Protein AF-A0A8K0VZ54-F1 (afdb_monomer_lite)

Secondary structure (DSSP, 8-state):
--PPP--THHHHHHHHHHHHHHHHHHHHHHHHHHHHHHHHHHHHHHHHHHHHHHHHHHHHHHHHHHHHHHHHHHHHHHHHHHHHHHHHHHHHHHHHHHHHHHHHHTT-PPPPP-------TTTHHHHHHHHHHHHHHHHHHHHHHHHHTT--HHHHHHHHHHHHHHHHHHHHHHHHHHHHHHHHHHHHHHHHHHHHHHHHHHHHHHHHHHHHHHHHHHHHHHHHHHHHHHHHHHHHHHHHHHHHHHHHHHHHHHHHHHHHHTS--S--------------------PPPP-PPPPP--------------------------------EEEEPPTT-THHHHHHHHHHHHS-TTS-EEEES-HHHHHHHHHHHHHHHHHHHHHHHHHHHHHHHHHHHHHHHHHHHHS---S-HHHHHHHHHHHHHHHHHHHHHHHHHHHHHHHHHHHHHHHHHHHHHHHTT---

Sequence (464 aa):
MSSPSSSHSSDEVSVHDAELVKLRDENRQLRASCTTKDQEVKEWSTKYRDEKEEKLKLVGSRSAFARELQSAKDLCSSMEAKLVLQDRQVEHLSNELSKARMRLRDSQLPAHTGNYTGTNEYTEEKIRALQMEVELANEDVAKLSLLHQGQDCVHFKDFAQRQLKDAMDEVLAAQAEVEALRHLGEGNGLIEEQNASLQVQLAESLKENSQVTADLEAREKEISLLKTVTHKCEIKYSRLEADLRKCQAEADQWRELAEELDKPSLGLAGEIPETTTPAAPLKRTHSVPDHPPSPPTSSTTSKGVPDDRAVLSPSQDTLPVDNRIDANVTINISPTNRKSWNFLKRLQSTITSKSALDIVGPDELVADLVAGMQACEDDHTAQTAAATHWQVVATKAMEEINNLNARPDCIVPSHRGLKDELAARDIQLQLQAAVVSQWQRKMANVHAFIDDANAEMRARGMNI

Structure (mmCIF, N/CA/C/O backbone):
data_AF-A0A8K0VZ54-F1
#
_entry.id   AF-A0A8K0VZ54-F1
#
loop_
_atom_site.group_PDB
_atom_site.id
_atom_site.type_symbol
_atom_site.label_atom_id
_atom_site.label_alt_id
_atom_site.label_comp_id
_atom_site.label_asym_id
_atom_site.label_entity_id
_atom_site.label_seq_id
_atom_site.pdbx_PDB_ins_code
_atom_site.Cartn_x
_atom_site.Cartn_y
_atom_site.Cartn_z
_atom_site.occupancy
_atom_site.B_iso_or_equiv
_atom_site.auth_seq_id
_atom_site.auth_comp_id
_atom_site.auth_asym_id
_atom_site.auth_atom_id
_atom_site.pdbx_PDB_model_num
ATOM 1 N N . MET A 1 1 ? 74.352 2.667 -61.484 1.00 43.03 1 MET A N 1
ATOM 2 C CA . MET A 1 1 ? 73.114 1.959 -61.106 1.00 43.03 1 MET A CA 1
ATOM 3 C C . MET A 1 1 ? 72.776 2.405 -59.699 1.00 43.03 1 MET A C 1
ATOM 5 O O . MET A 1 1 ? 73.433 1.969 -58.765 1.00 43.03 1 MET A O 1
ATOM 9 N N . SER A 1 2 ? 71.870 3.370 -59.577 1.00 39.72 2 SER A N 1
ATOM 10 C CA . SER A 1 2 ? 71.503 3.988 -58.301 1.00 39.72 2 SER A CA 1
ATOM 11 C C . SER A 1 2 ? 70.042 3.657 -58.047 1.00 39.72 2 SER A C 1
ATOM 13 O O . SER A 1 2 ? 69.178 4.077 -58.813 1.00 39.72 2 SER A O 1
ATOM 15 N N . SER A 1 3 ? 69.792 2.827 -57.039 1.00 42.38 3 SER A N 1
ATOM 16 C CA . SER A 1 3 ? 68.458 2.360 -56.672 1.00 42.38 3 SER A CA 1
ATOM 17 C C . SER A 1 3 ? 67.589 3.538 -56.214 1.00 42.38 3 SER A C 1
ATOM 19 O O . SER A 1 3 ? 68.055 4.329 -55.388 1.00 42.38 3 SER A O 1
ATOM 21 N N . PRO A 1 4 ? 66.351 3.683 -56.718 1.00 49.31 4 PRO A N 1
ATOM 22 C CA . PRO A 1 4 ? 65.447 4.724 -56.258 1.00 49.31 4 PRO A CA 1
ATOM 23 C C . PRO A 1 4 ? 65.074 4.450 -54.799 1.00 49.31 4 PRO A C 1
ATOM 25 O O . PRO A 1 4 ? 64.582 3.383 -54.434 1.00 49.31 4 PRO A O 1
ATOM 28 N N . SER A 1 5 ? 65.395 5.423 -53.958 1.00 50.97 5 SER A N 1
ATOM 29 C CA . SER A 1 5 ? 65.217 5.420 -52.514 1.00 50.97 5 SER A CA 1
ATOM 30 C C . SER A 1 5 ? 63.735 5.425 -52.132 1.00 50.97 5 SER A C 1
ATOM 32 O O . SER A 1 5 ? 62.991 6.335 -52.488 1.00 50.97 5 SER A O 1
ATOM 34 N N . SER A 1 6 ? 63.350 4.402 -51.371 1.00 53.06 6 SER A N 1
ATOM 35 C CA . SER A 1 6 ? 62.060 4.165 -50.717 1.00 53.06 6 SER A CA 1
ATOM 36 C C . SER A 1 6 ? 61.689 5.273 -49.714 1.00 53.06 6 SER A C 1
ATOM 38 O O . SER A 1 6 ? 61.908 5.126 -48.512 1.00 53.06 6 SER A O 1
ATOM 40 N N . SER A 1 7 ? 61.122 6.384 -50.186 1.00 56.28 7 SER A N 1
ATOM 41 C CA . SER A 1 7 ? 60.621 7.472 -49.328 1.00 56.28 7 SER A CA 1
ATOM 42 C C . SER A 1 7 ? 59.102 7.452 -49.102 1.00 56.28 7 SER A C 1
ATOM 44 O O . SER A 1 7 ? 58.632 8.139 -48.207 1.00 56.28 7 SER A O 1
ATOM 46 N N . HIS A 1 8 ? 58.329 6.646 -49.842 1.00 55.94 8 HIS A N 1
ATOM 47 C CA . HIS A 1 8 ? 56.868 6.552 -49.658 1.00 55.94 8 HIS A CA 1
ATOM 48 C C . HIS A 1 8 ? 56.426 5.641 -48.501 1.00 55.94 8 HIS A C 1
ATOM 50 O O . HIS A 1 8 ? 55.310 5.768 -48.018 1.00 55.94 8 HIS A O 1
ATOM 56 N N . SER A 1 9 ? 57.311 4.778 -47.996 1.00 59.62 9 SER A N 1
ATOM 57 C CA . SER A 1 9 ? 56.988 3.863 -46.893 1.00 59.62 9 SER A CA 1
ATOM 58 C C . SER A 1 9 ? 56.889 4.551 -45.523 1.00 59.62 9 SER A C 1
ATOM 60 O O . SER A 1 9 ? 56.290 3.979 -44.618 1.00 59.62 9 SER A O 1
ATOM 62 N N . SER A 1 10 ? 57.479 5.736 -45.330 1.00 66.81 10 SER A N 1
ATOM 63 C CA . SER A 1 10 ? 57.549 6.352 -43.994 1.00 66.81 10 SER A CA 1
ATOM 64 C C . SER A 1 10 ? 56.251 7.054 -43.580 1.00 66.81 10 SER A C 1
ATOM 66 O O . SER A 1 10 ? 55.933 7.077 -42.392 1.00 66.81 10 SER A O 1
ATOM 68 N N . ASP A 1 11 ? 55.496 7.601 -44.535 1.00 71.56 11 ASP A N 1
ATOM 69 C CA . ASP A 1 11 ? 54.264 8.346 -44.241 1.00 71.56 11 ASP A CA 1
ATOM 70 C C . ASP A 1 11 ? 53.082 7.404 -43.962 1.00 71.56 11 ASP A C 1
ATOM 72 O O . ASP A 1 11 ? 52.282 7.662 -43.064 1.00 71.56 11 ASP A O 1
ATOM 76 N N . GLU A 1 12 ? 53.007 6.262 -44.652 1.00 76.75 12 GLU A N 1
ATOM 77 C CA . GLU A 1 12 ? 51.976 5.241 -44.408 1.00 76.75 12 GLU A CA 1
ATOM 78 C C . GLU A 1 12 ? 52.123 4.597 -43.021 1.00 76.75 12 GLU A C 1
ATOM 80 O O . GLU A 1 12 ? 51.132 4.387 -42.318 1.00 76.75 12 GLU A O 1
ATOM 85 N N . VAL A 1 13 ? 53.363 4.362 -42.577 1.00 77.31 13 VAL A N 1
ATOM 86 C CA . VAL A 1 13 ? 53.646 3.853 -41.225 1.00 77.31 13 VAL A CA 1
ATOM 87 C C . VAL A 1 13 ? 53.169 4.846 -40.158 1.00 77.31 13 VAL A C 1
ATOM 89 O O . VAL A 1 13 ? 52.543 4.437 -39.182 1.00 77.31 13 VAL A O 1
ATOM 92 N N . SER A 1 14 ? 53.350 6.155 -40.376 1.00 86.25 14 SER A N 1
ATOM 93 C CA . SER A 1 14 ? 52.888 7.188 -39.439 1.00 86.25 14 SER A CA 1
ATOM 94 C C . SER A 1 14 ? 51.360 7.261 -39.316 1.00 86.25 14 SER A C 1
ATOM 96 O O . SER A 1 14 ? 50.854 7.577 -38.236 1.00 86.25 14 SER A O 1
ATOM 98 N N . VAL A 1 15 ? 50.611 6.997 -40.392 1.00 89.00 15 VAL A N 1
ATOM 99 C CA . VAL A 1 15 ? 49.136 6.995 -40.359 1.00 89.00 15 VAL A CA 1
ATOM 100 C C . VAL A 1 15 ? 48.617 5.775 -39.599 1.00 89.00 15 VAL A C 1
ATOM 102 O O . VAL A 1 15 ? 47.741 5.914 -38.743 1.00 89.00 15 VAL A O 1
ATOM 105 N N . HIS A 1 16 ? 49.200 4.600 -39.842 1.00 88.62 16 HIS A N 1
ATOM 106 C CA . HIS A 1 16 ? 48.845 3.384 -39.111 1.00 88.62 16 HIS A CA 1
ATOM 107 C C . HIS A 1 16 ? 49.194 3.470 -37.620 1.00 88.62 16 HIS A C 1
ATOM 109 O O . HIS A 1 16 ? 48.404 3.029 -36.785 1.00 88.62 16 HIS A O 1
ATOM 115 N N . ASP A 1 17 ? 50.318 4.093 -37.258 1.00 91.44 17 ASP A N 1
ATOM 116 C CA . ASP A 1 17 ? 50.671 4.318 -35.854 1.00 91.44 17 ASP A CA 1
ATOM 117 C C . ASP A 1 17 ? 49.668 5.246 -35.149 1.00 91.44 17 ASP A C 1
ATOM 119 O O . ASP A 1 17 ? 49.263 4.974 -34.014 1.00 91.44 17 ASP A O 1
ATOM 123 N N . ALA A 1 18 ? 49.199 6.303 -35.822 1.00 92.50 18 ALA A N 1
ATOM 124 C CA . ALA A 1 18 ? 48.167 7.190 -35.284 1.00 92.50 18 ALA A CA 1
ATOM 125 C C . ALA A 1 18 ? 46.819 6.468 -35.092 1.00 92.50 18 ALA A C 1
ATOM 127 O O . ALA A 1 18 ? 46.150 6.648 -34.069 1.00 92.50 18 ALA A O 1
ATOM 128 N N . GLU A 1 19 ? 46.434 5.610 -36.037 1.00 94.50 19 GLU A N 1
ATOM 129 C CA . GLU A 1 19 ? 45.225 4.789 -35.939 1.00 94.50 19 GLU A CA 1
ATOM 130 C C . GLU A 1 19 ? 45.321 3.756 -34.804 1.00 94.50 19 GLU A C 1
ATOM 132 O O . GLU A 1 19 ? 44.376 3.595 -34.028 1.00 94.50 19 GLU A O 1
ATOM 137 N N . LEU A 1 20 ? 46.484 3.121 -34.621 1.00 93.06 20 LEU A N 1
ATOM 138 C CA . LEU A 1 20 ? 46.733 2.210 -33.501 1.00 93.06 20 LEU A CA 1
ATOM 139 C C . LEU A 1 20 ? 46.644 2.913 -32.143 1.00 93.06 20 LEU A C 1
ATOM 141 O O . LEU A 1 20 ? 46.147 2.319 -31.182 1.00 93.06 20 LEU A O 1
ATOM 145 N N . VAL A 1 21 ? 47.111 4.161 -32.035 1.00 95.50 21 VAL A N 1
ATOM 146 C CA . VAL A 1 21 ? 46.953 4.963 -30.811 1.00 95.50 21 VAL A CA 1
ATOM 147 C C . VAL A 1 21 ? 45.474 5.243 -30.546 1.00 95.50 21 VAL A C 1
ATOM 149 O O . VAL A 1 21 ? 45.002 4.968 -29.442 1.00 95.50 21 VAL A O 1
ATOM 152 N N . LYS A 1 22 ? 44.721 5.678 -31.563 1.00 95.81 22 LYS A N 1
ATOM 153 C CA . LYS A 1 22 ? 43.280 5.936 -31.444 1.00 95.81 22 LYS A CA 1
ATOM 154 C C . LYS A 1 22 ? 42.504 4.690 -31.002 1.00 95.81 22 LYS A C 1
ATOM 156 O O . LYS A 1 22 ? 41.747 4.753 -30.037 1.00 95.81 22 LYS A O 1
ATOM 161 N N . LEU A 1 23 ? 42.745 3.541 -31.637 1.00 94.38 23 LEU A N 1
ATOM 162 C CA . LEU A 1 23 ? 42.098 2.274 -31.275 1.00 94.38 23 LEU A CA 1
ATOM 163 C C . LEU A 1 23 ? 42.467 1.812 -29.857 1.00 94.38 23 LEU A C 1
ATOM 165 O O . LEU A 1 23 ? 41.632 1.240 -29.156 1.00 94.38 23 LEU A O 1
ATOM 169 N N . ARG A 1 24 ? 43.701 2.061 -29.396 1.00 96.69 24 ARG A N 1
ATOM 170 C CA . ARG A 1 24 ? 44.105 1.764 -28.009 1.00 96.69 24 ARG A CA 1
ATOM 171 C C . ARG A 1 24 ? 43.374 2.642 -27.000 1.00 96.69 24 ARG A C 1
ATOM 173 O O . ARG A 1 24 ? 42.974 2.127 -25.953 1.00 96.69 24 ARG A O 1
ATOM 180 N N . ASP A 1 25 ? 43.186 3.922 -27.302 1.00 95.81 25 ASP A N 1
ATOM 181 C CA . ASP A 1 25 ? 42.450 4.843 -26.435 1.00 95.81 25 ASP A CA 1
ATOM 182 C C . ASP A 1 25 ? 40.955 4.510 -26.397 1.00 95.81 25 ASP A C 1
ATOM 184 O O . ASP A 1 25 ? 40.377 4.442 -25.311 1.00 95.81 25 ASP A O 1
ATOM 188 N N . GLU A 1 26 ? 40.347 4.181 -27.540 1.00 95.75 26 GLU A N 1
ATOM 189 C CA . GLU A 1 26 ? 38.969 3.676 -27.607 1.00 95.75 26 GLU A CA 1
ATOM 190 C C . GLU A 1 26 ? 38.812 2.371 -26.811 1.00 95.75 26 GLU A C 1
ATOM 192 O O . GLU A 1 26 ? 37.894 2.240 -26.001 1.00 95.75 26 GLU A O 1
ATOM 197 N N . ASN A 1 27 ? 39.748 1.421 -26.941 1.00 91.31 27 ASN A N 1
ATOM 198 C CA . ASN A 1 27 ? 39.720 0.180 -26.159 1.00 91.31 27 ASN A CA 1
ATOM 199 C C . ASN A 1 27 ? 39.861 0.453 -24.652 1.00 91.31 27 ASN A C 1
ATOM 201 O O . ASN A 1 27 ? 39.193 -0.187 -23.840 1.00 91.31 27 ASN A O 1
ATOM 205 N N . ARG A 1 28 ? 40.699 1.423 -24.261 1.00 96.88 28 ARG A N 1
ATOM 206 C CA . ARG A 1 28 ? 40.844 1.851 -22.863 1.00 96.88 28 ARG A CA 1
ATOM 207 C C . ARG A 1 28 ? 39.546 2.466 -22.333 1.00 96.88 28 ARG A C 1
ATOM 209 O O . ARG A 1 28 ? 39.142 2.120 -21.225 1.00 96.88 28 ARG A O 1
ATOM 216 N N . GLN A 1 29 ? 38.887 3.325 -23.111 1.00 94.75 29 GLN A N 1
ATOM 217 C CA . GLN A 1 29 ? 37.597 3.919 -22.745 1.00 94.75 29 GLN A CA 1
ATOM 218 C C . GLN A 1 29 ? 36.498 2.859 -22.620 1.00 94.75 29 GLN A C 1
ATOM 220 O O . GLN A 1 29 ? 35.769 2.856 -21.629 1.00 94.75 29 GLN A O 1
ATOM 225 N N . LEU A 1 30 ? 36.422 1.914 -23.561 1.00 94.25 30 LEU A N 1
ATOM 226 C CA . LEU A 1 30 ? 35.467 0.805 -23.501 1.00 94.25 30 LEU A CA 1
ATOM 227 C C . LEU A 1 30 ? 35.701 -0.077 -22.272 1.00 94.25 30 LEU A C 1
ATOM 229 O O . LEU A 1 30 ? 34.748 -0.405 -21.574 1.00 94.25 30 LEU A O 1
ATOM 233 N N . ARG A 1 31 ? 36.958 -0.397 -21.937 1.00 95.50 31 ARG A N 1
ATOM 234 C CA . ARG A 1 31 ? 37.283 -1.142 -20.708 1.00 95.50 31 ARG A CA 1
ATOM 235 C C . ARG A 1 31 ? 36.856 -0.389 -19.451 1.00 95.50 31 ARG A C 1
ATOM 237 O O . ARG A 1 31 ? 36.276 -1.006 -18.565 1.00 95.50 31 ARG A O 1
ATOM 244 N N . ALA A 1 32 ? 37.104 0.920 -19.382 1.00 94.06 32 ALA A N 1
ATOM 245 C CA . ALA A 1 32 ? 36.653 1.742 -18.261 1.00 94.06 32 ALA A CA 1
ATOM 246 C C . ALA A 1 32 ? 35.117 1.737 -18.148 1.00 94.06 32 ALA A C 1
ATOM 248 O O . ALA A 1 32 ? 34.579 1.489 -17.070 1.00 94.06 32 ALA A O 1
ATOM 249 N N . SER A 1 33 ? 34.413 1.895 -19.272 1.00 94.56 33 SER A N 1
ATOM 250 C CA . SER A 1 33 ? 32.949 1.823 -19.326 1.00 94.56 33 SER A CA 1
ATOM 251 C C . SER A 1 33 ? 32.412 0.461 -18.864 1.00 94.56 33 SER A C 1
ATOM 253 O O . SER A 1 33 ? 31.503 0.420 -18.036 1.00 94.56 33 SER A O 1
ATOM 255 N N . CYS A 1 34 ? 33.018 -0.650 -19.306 1.00 91.38 34 CYS A N 1
ATOM 256 C CA . CYS A 1 34 ? 32.673 -1.991 -18.829 1.00 91.38 34 CYS A CA 1
ATOM 257 C C . CYS A 1 34 ? 32.867 -2.122 -17.314 1.00 91.38 34 CYS A C 1
ATOM 259 O O . CYS A 1 34 ? 31.973 -2.617 -16.636 1.00 91.38 34 CYS A O 1
ATOM 261 N N . THR A 1 35 ? 33.976 -1.619 -16.758 1.00 93.75 35 THR A N 1
ATOM 262 C CA . THR A 1 35 ? 34.204 -1.688 -15.304 1.00 93.75 35 THR A CA 1
ATOM 263 C C . THR A 1 35 ? 33.186 -0.881 -14.497 1.00 93.75 35 THR A C 1
ATOM 265 O O . THR A 1 35 ? 32.768 -1.336 -13.434 1.00 93.75 35 THR A O 1
ATOM 268 N N . THR A 1 36 ? 32.745 0.277 -14.999 1.00 93.44 36 THR A N 1
ATOM 269 C CA . THR A 1 36 ? 31.679 1.068 -14.365 1.00 93.44 36 THR A CA 1
ATOM 270 C C . THR A 1 36 ? 30.344 0.328 -14.417 1.00 93.44 36 THR A C 1
ATOM 272 O O . THR A 1 36 ? 29.665 0.216 -13.401 1.00 93.44 36 THR A O 1
ATOM 275 N N . LYS A 1 37 ? 29.990 -0.258 -15.566 1.00 90.56 37 LYS A N 1
ATOM 276 C CA . LYS A 1 37 ? 28.754 -1.044 -15.704 1.00 90.56 37 LYS A CA 1
ATOM 277 C C . LYS A 1 37 ? 28.758 -2.291 -14.818 1.00 90.56 37 LYS A C 1
ATOM 279 O O . LYS A 1 37 ? 27.742 -2.599 -14.202 1.00 90.56 37 LYS A O 1
ATOM 284 N N . ASP A 1 38 ? 29.900 -2.958 -14.668 1.00 92.31 38 ASP A N 1
ATOM 285 C CA . ASP A 1 38 ? 30.048 -4.089 -13.744 1.00 92.31 38 ASP A CA 1
ATOM 286 C C . ASP A 1 38 ? 29.865 -3.678 -12.273 1.00 92.31 38 ASP A C 1
ATOM 288 O O . ASP A 1 38 ? 29.352 -4.462 -11.469 1.00 92.31 38 ASP A O 1
ATOM 292 N N . GLN A 1 39 ? 30.280 -2.463 -11.896 1.00 94.25 39 GLN A N 1
ATOM 293 C CA . GLN A 1 39 ? 30.025 -1.911 -10.561 1.00 94.25 39 GLN A CA 1
ATOM 294 C C . GLN A 1 39 ? 28.537 -1.615 -10.359 1.00 94.25 39 GLN A C 1
ATOM 296 O O . GLN A 1 39 ? 27.969 -2.087 -9.376 1.00 94.25 39 GLN A O 1
ATOM 301 N N . GLU A 1 40 ? 27.887 -0.950 -11.318 1.00 92.06 40 GLU A N 1
ATOM 302 C CA . GLU A 1 40 ? 26.441 -0.690 -11.277 1.00 92.06 40 GLU A CA 1
ATOM 303 C C . GLU A 1 40 ? 25.642 -1.998 -11.127 1.00 92.06 40 GLU A C 1
ATOM 305 O O . GLU A 1 40 ? 24.758 -2.099 -10.278 1.00 92.06 40 GLU A O 1
ATOM 310 N N . VAL A 1 41 ? 25.985 -3.048 -11.885 1.00 92.38 41 VAL A N 1
ATOM 311 C CA . VAL A 1 41 ? 25.327 -4.364 -11.783 1.00 92.38 41 VAL A CA 1
ATOM 312 C C . VAL A 1 41 ? 25.500 -4.978 -10.389 1.00 92.38 41 VAL A C 1
ATOM 314 O O . VAL A 1 41 ? 24.555 -5.559 -9.849 1.00 92.38 41 VAL A O 1
ATOM 317 N N . LYS A 1 42 ? 26.680 -4.845 -9.769 1.00 94.06 42 LYS A N 1
ATOM 318 C CA . LYS A 1 42 ? 26.922 -5.333 -8.398 1.00 94.06 42 LYS A CA 1
ATOM 319 C C . LYS A 1 42 ? 26.122 -4.552 -7.357 1.00 94.06 42 LYS A C 1
ATOM 321 O O . LYS A 1 42 ? 25.576 -5.164 -6.436 1.00 94.06 42 LYS A O 1
ATOM 326 N N . GLU A 1 43 ? 26.026 -3.235 -7.504 1.00 95.12 43 GLU A N 1
ATOM 327 C CA . GLU A 1 43 ? 25.226 -2.379 -6.624 1.00 95.12 43 GLU A CA 1
ATOM 328 C C . GLU A 1 43 ? 23.741 -2.733 -6.715 1.00 95.12 43 GLU A C 1
ATOM 330 O O . GLU A 1 43 ? 23.113 -3.022 -5.695 1.00 95.12 43 GLU A O 1
ATOM 335 N N . TRP A 1 44 ? 23.197 -2.824 -7.931 1.00 91.19 44 TRP A N 1
ATOM 336 C CA . TRP A 1 44 ? 21.809 -3.233 -8.156 1.00 91.19 44 TRP A CA 1
ATOM 337 C C . TRP A 1 44 ? 21.528 -4.651 -7.659 1.00 91.19 44 TRP A C 1
ATOM 339 O O . TRP A 1 44 ? 20.498 -4.892 -7.030 1.00 91.19 44 TRP A O 1
ATOM 349 N N . SER A 1 45 ? 22.459 -5.590 -7.855 1.00 91.75 45 SER A N 1
ATOM 350 C CA . SER A 1 45 ? 22.324 -6.948 -7.320 1.00 91.75 45 SER A CA 1
ATOM 351 C C . SER A 1 45 ? 22.298 -6.986 -5.790 1.00 91.75 45 SER A C 1
ATOM 353 O O . SER A 1 45 ? 21.679 -7.895 -5.230 1.00 91.75 45 SER A O 1
ATOM 355 N N . THR A 1 46 ? 22.989 -6.062 -5.121 1.00 91.38 46 THR A N 1
ATOM 356 C CA . THR A 1 46 ? 23.002 -5.969 -3.656 1.00 91.38 46 THR A CA 1
ATOM 357 C C . THR A 1 46 ? 21.699 -5.346 -3.166 1.00 91.38 46 THR A C 1
ATOM 359 O O . THR A 1 46 ? 20.997 -5.988 -2.391 1.00 91.38 46 THR A O 1
ATOM 362 N N . LYS A 1 47 ? 21.285 -4.207 -3.741 1.00 91.50 47 LYS A N 1
ATOM 363 C CA . LYS A 1 47 ? 19.991 -3.565 -3.444 1.00 91.50 47 LYS A CA 1
ATOM 364 C C . LYS A 1 47 ? 18.813 -4.529 -3.595 1.00 91.50 47 LYS A C 1
ATOM 366 O O . LYS A 1 47 ? 17.988 -4.642 -2.697 1.00 91.50 47 LYS A O 1
ATOM 371 N N . TYR A 1 48 ? 18.770 -5.286 -4.692 1.00 89.81 48 TYR A N 1
ATOM 372 C CA . TYR A 1 48 ? 17.710 -6.269 -4.925 1.00 89.81 48 TYR A CA 1
ATOM 373 C C . TYR A 1 48 ? 17.704 -7.403 -3.887 1.00 89.81 48 TYR A C 1
ATOM 375 O O . TYR A 1 48 ? 16.649 -7.930 -3.530 1.00 89.81 48 TYR A O 1
ATOM 383 N N . ARG A 1 49 ? 18.881 -7.811 -3.396 1.00 92.88 49 ARG A N 1
ATOM 384 C CA . ARG A 1 49 ? 18.991 -8.829 -2.344 1.00 92.88 49 ARG A CA 1
ATOM 385 C C . ARG A 1 49 ? 18.453 -8.300 -1.018 1.00 92.88 49 ARG A C 1
ATOM 387 O O . ARG A 1 49 ? 17.688 -9.017 -0.376 1.00 92.88 49 ARG A O 1
ATOM 394 N N . ASP A 1 50 ? 18.816 -7.074 -0.663 1.00 89.75 50 ASP A N 1
ATOM 395 C CA . ASP A 1 50 ? 18.402 -6.430 0.583 1.00 89.75 50 ASP A CA 1
ATOM 396 C C . ASP A 1 50 ? 16.885 -6.194 0.592 1.00 89.75 50 ASP A C 1
ATOM 398 O O . ASP A 1 50 ? 16.199 -6.612 1.525 1.00 89.75 50 ASP A O 1
ATOM 402 N N . GLU A 1 51 ? 16.328 -5.668 -0.504 1.00 89.06 51 GLU A N 1
ATOM 403 C CA . GLU A 1 51 ? 14.881 -5.470 -0.667 1.00 89.06 51 GLU A CA 1
ATOM 404 C C . GLU A 1 51 ? 14.112 -6.802 -0.596 1.00 89.06 51 GLU A C 1
ATOM 406 O O . GLU A 1 51 ? 13.031 -6.907 -0.008 1.00 89.06 51 GLU A O 1
ATOM 411 N N . LYS A 1 52 ? 14.675 -7.874 -1.169 1.00 92.00 52 LYS A N 1
ATOM 412 C CA . LYS A 1 52 ? 14.086 -9.214 -1.080 1.00 92.00 52 LYS A CA 1
ATOM 413 C C . LYS A 1 52 ? 14.097 -9.749 0.353 1.00 92.00 52 LYS A C 1
ATOM 415 O O . LYS A 1 52 ? 13.131 -10.404 0.749 1.00 92.00 52 LYS A O 1
ATOM 420 N N . GLU A 1 53 ? 15.166 -9.516 1.110 1.00 89.81 53 GLU A N 1
ATOM 421 C CA . GLU A 1 53 ? 15.257 -9.918 2.515 1.00 89.81 53 GLU A CA 1
ATOM 422 C C . GLU A 1 53 ? 14.262 -9.136 3.382 1.00 89.81 53 GLU A C 1
ATOM 424 O O . GLU A 1 53 ? 13.563 -9.732 4.203 1.00 89.81 53 GLU A O 1
ATOM 429 N N . GLU A 1 54 ? 14.128 -7.831 3.152 1.00 89.56 54 GLU A N 1
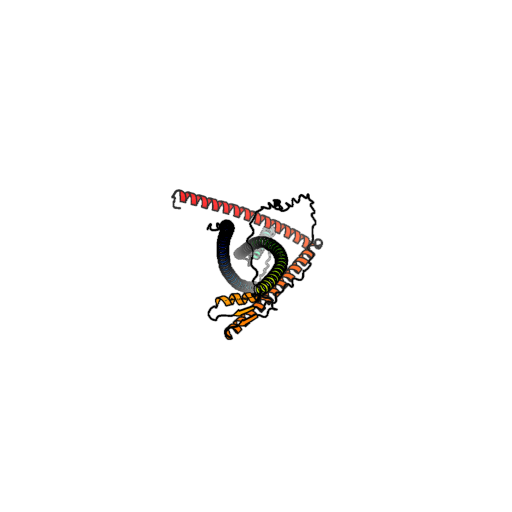ATOM 430 C CA . GLU A 1 54 ? 13.151 -6.972 3.824 1.00 89.56 54 GLU A CA 1
ATOM 431 C C . GLU A 1 54 ? 11.710 -7.425 3.553 1.00 89.56 54 GLU A C 1
ATOM 433 O O . GLU A 1 54 ? 10.931 -7.632 4.487 1.00 89.56 54 GLU A O 1
ATOM 438 N N . LYS A 1 55 ? 11.369 -7.716 2.290 1.00 86.88 55 LYS A N 1
ATOM 439 C CA . LYS A 1 55 ? 10.062 -8.295 1.932 1.00 86.88 55 LYS A CA 1
ATOM 440 C C . LYS A 1 55 ? 9.812 -9.629 2.637 1.00 86.88 55 LYS A C 1
ATOM 442 O O . LYS A 1 55 ? 8.688 -9.899 3.058 1.00 86.88 55 LYS A O 1
ATOM 447 N N . LEU A 1 56 ? 10.841 -10.463 2.804 1.00 85.56 56 LEU A N 1
ATOM 448 C CA . LEU A 1 56 ? 10.721 -11.730 3.529 1.00 85.56 56 LEU A CA 1
ATOM 449 C C . LEU A 1 56 ? 10.458 -11.512 5.028 1.00 85.56 56 LEU A C 1
ATOM 451 O O . LEU A 1 56 ? 9.623 -12.213 5.604 1.00 85.56 56 LEU A O 1
ATOM 455 N N . LYS A 1 57 ? 11.116 -10.518 5.641 1.00 87.81 57 LYS A N 1
ATOM 456 C CA . LYS A 1 57 ? 10.875 -10.107 7.035 1.00 87.81 57 LYS A CA 1
ATOM 457 C C . LYS A 1 57 ? 9.438 -9.619 7.224 1.00 87.81 57 LYS A C 1
ATOM 459 O O . LYS A 1 57 ? 8.766 -10.081 8.142 1.00 87.81 57 LYS A O 1
ATOM 464 N N . LEU A 1 58 ? 8.930 -8.789 6.311 1.00 83.38 58 LEU A N 1
ATOM 465 C CA . LEU A 1 58 ? 7.546 -8.295 6.340 1.00 83.38 58 LEU A CA 1
ATOM 466 C C . LEU A 1 58 ? 6.512 -9.426 6.231 1.00 83.38 58 LEU A C 1
ATOM 468 O O . LEU A 1 58 ? 5.526 -9.437 6.971 1.00 83.38 58 LEU A O 1
ATOM 472 N N . VAL A 1 59 ? 6.739 -10.414 5.358 1.00 83.69 59 VAL A N 1
ATOM 473 C CA . VAL A 1 59 ? 5.875 -11.607 5.262 1.00 83.69 59 VAL A CA 1
ATOM 474 C C . VAL A 1 59 ? 5.897 -12.409 6.569 1.00 83.69 59 VAL A C 1
ATOM 476 O O . VAL A 1 59 ? 4.844 -12.851 7.035 1.00 83.69 59 VAL A O 1
ATOM 479 N N . GLY A 1 60 ? 7.072 -12.547 7.193 1.00 83.19 60 GLY A N 1
ATOM 480 C CA . GLY A 1 60 ? 7.224 -13.151 8.518 1.00 83.19 60 GLY A CA 1
ATOM 481 C C . GLY A 1 60 ? 6.391 -12.433 9.581 1.00 83.19 60 GLY A C 1
ATOM 482 O O . GLY A 1 60 ? 5.571 -13.073 10.244 1.00 83.19 60 GLY A O 1
ATOM 483 N N . SER A 1 61 ? 6.516 -11.107 9.682 1.00 84.88 61 SER A N 1
ATOM 484 C CA . SER A 1 61 ? 5.747 -10.285 10.627 1.00 84.88 61 SER A CA 1
ATOM 485 C C . SER A 1 61 ? 4.240 -10.382 10.389 1.00 84.88 61 SER A C 1
ATOM 487 O O . SER A 1 61 ? 3.481 -10.580 11.333 1.00 84.88 61 SER A O 1
ATOM 489 N N . ARG A 1 62 ? 3.783 -10.354 9.129 1.00 82.25 62 ARG A N 1
ATOM 490 C CA . ARG A 1 62 ? 2.356 -10.497 8.792 1.00 82.25 62 ARG A CA 1
ATOM 491 C C . ARG A 1 62 ? 1.779 -11.840 9.251 1.00 82.25 62 ARG A C 1
ATOM 493 O O . ARG A 1 62 ? 0.638 -11.893 9.702 1.00 82.25 62 ARG A O 1
ATOM 500 N N . SER A 1 63 ? 2.564 -12.917 9.181 1.00 84.69 63 SER A N 1
ATOM 501 C CA . SER A 1 63 ? 2.157 -14.234 9.693 1.00 84.69 63 SER A CA 1
ATOM 502 C C . SER A 1 63 ? 2.099 -14.302 11.226 1.00 84.69 63 SER A C 1
ATOM 504 O O . SER A 1 63 ? 1.301 -15.060 11.779 1.00 84.69 63 SER A O 1
ATOM 506 N N . ALA A 1 64 ? 2.930 -13.522 11.928 1.00 84.50 64 ALA A N 1
ATOM 507 C CA . ALA A 1 64 ? 2.867 -13.390 13.381 1.00 84.50 64 ALA A CA 1
ATOM 508 C C . ALA A 1 64 ? 1.605 -12.621 13.795 1.00 84.50 64 ALA A C 1
ATOM 510 O O . ALA A 1 64 ? 0.803 -13.158 14.555 1.00 84.50 64 ALA A O 1
ATOM 511 N N . PHE A 1 65 ? 1.352 -11.462 13.177 1.00 80.06 65 PHE A N 1
ATOM 512 C CA . PHE A 1 65 ? 0.133 -10.681 13.405 1.00 80.06 65 PHE A CA 1
ATOM 513 C C . PHE A 1 65 ? -1.145 -11.467 13.097 1.00 80.06 65 PHE A C 1
ATOM 515 O O . PHE A 1 65 ? -2.108 -11.393 13.850 1.00 80.06 65 PHE A O 1
ATOM 522 N N . ALA A 1 66 ? -1.166 -12.274 12.030 1.00 85.56 66 ALA A N 1
ATOM 523 C CA . ALA A 1 66 ? -2.321 -13.119 11.723 1.00 85.56 66 ALA A CA 1
ATOM 524 C C . ALA A 1 66 ? -2.603 -14.161 12.825 1.00 85.56 66 ALA A C 1
ATOM 526 O O . ALA A 1 66 ? -3.765 -14.435 13.125 1.00 85.56 66 ALA A O 1
ATOM 527 N N . ARG A 1 67 ? -1.556 -14.722 13.450 1.00 89.81 67 ARG A N 1
ATOM 528 C CA . ARG A 1 67 ? -1.697 -15.659 14.577 1.00 89.81 67 ARG A CA 1
ATOM 529 C C . ARG A 1 67 ? -2.162 -14.960 15.850 1.00 89.81 67 ARG A C 1
ATOM 531 O O . ARG A 1 67 ? -3.027 -15.497 16.534 1.00 89.81 67 ARG A O 1
ATOM 538 N N . GLU A 1 68 ? -1.634 -13.776 16.146 1.00 85.75 68 GLU A N 1
ATOM 539 C CA . GLU A 1 68 ? -2.084 -12.960 17.282 1.00 85.75 68 GLU A CA 1
ATOM 540 C C . GLU A 1 68 ? -3.547 -12.540 17.122 1.00 85.75 68 GLU A C 1
ATOM 542 O O . GLU A 1 68 ? -4.337 -12.709 18.047 1.00 85.75 68 GLU A O 1
ATOM 547 N N . LEU A 1 69 ? -3.941 -12.099 15.923 1.00 89.69 69 LEU A N 1
ATOM 548 C CA . LEU A 1 69 ? -5.326 -11.753 15.611 1.00 89.69 69 LEU A CA 1
ATOM 549 C C . LEU A 1 69 ? -6.261 -12.957 15.776 1.00 89.69 69 LEU A C 1
ATOM 551 O O . LEU A 1 69 ? -7.357 -12.811 16.313 1.00 89.69 69 LEU A O 1
ATOM 555 N N . GLN A 1 70 ? -5.840 -14.147 15.339 1.00 93.38 70 GLN A N 1
ATOM 556 C CA . GLN A 1 70 ? -6.626 -15.362 15.541 1.00 93.38 70 GLN A CA 1
ATOM 557 C C . GLN A 1 70 ? -6.731 -15.725 17.029 1.00 93.38 70 GLN A C 1
ATOM 559 O O . GLN A 1 70 ? -7.827 -15.999 17.503 1.00 93.38 70 GLN A O 1
ATOM 564 N N . SER A 1 71 ? -5.632 -15.641 17.785 1.00 90.69 71 SER A N 1
ATOM 565 C CA . SER A 1 71 ? -5.650 -15.871 19.234 1.00 90.69 71 SER A CA 1
ATOM 566 C C . SER A 1 71 ? -6.559 -14.882 19.970 1.00 90.69 71 SER A C 1
ATOM 568 O O . SER A 1 71 ? -7.220 -15.267 20.933 1.00 90.69 71 SER A O 1
ATOM 570 N N . ALA A 1 72 ? -6.603 -13.618 19.538 1.00 85.25 72 ALA A N 1
ATOM 571 C CA . ALA A 1 72 ? -7.495 -12.610 20.103 1.00 85.25 72 ALA A CA 1
ATOM 572 C C . ALA A 1 72 ? -8.966 -12.928 19.791 1.00 85.25 72 ALA A C 1
ATOM 574 O O . ALA A 1 72 ? -9.802 -12.870 20.689 1.00 85.25 72 ALA A O 1
ATOM 575 N N . LYS A 1 73 ? -9.278 -13.347 18.556 1.00 88.88 73 LYS A N 1
ATOM 576 C CA . LYS A 1 73 ? -10.626 -13.808 18.180 1.00 88.88 73 LYS A CA 1
ATOM 577 C C . LYS A 1 73 ? -11.078 -15.000 19.019 1.00 88.88 73 LYS A C 1
ATOM 579 O O . LYS A 1 73 ? -12.188 -14.981 19.542 1.00 88.88 73 LYS A O 1
ATOM 584 N N . ASP A 1 74 ? -10.212 -15.994 19.195 1.00 91.25 74 ASP A N 1
ATOM 585 C CA . ASP A 1 74 ? -10.519 -17.180 19.996 1.00 91.25 74 ASP A CA 1
ATOM 586 C C . ASP A 1 74 ? -10.769 -16.806 21.473 1.00 91.25 74 ASP A C 1
ATOM 588 O O . ASP A 1 74 ? -11.663 -17.360 22.122 1.00 91.25 74 ASP A O 1
ATOM 592 N N . LEU A 1 75 ? -10.029 -15.822 22.004 1.00 91.50 75 LEU A N 1
ATOM 593 C CA . LEU A 1 75 ? -10.252 -15.280 23.347 1.00 91.50 75 LEU A CA 1
ATOM 594 C C . LEU A 1 75 ? -11.595 -14.540 23.453 1.00 91.50 75 LEU A C 1
ATOM 596 O O . LEU A 1 75 ? -12.331 -14.782 24.411 1.00 91.50 75 LEU A O 1
ATOM 600 N N . CYS A 1 76 ? -11.941 -13.697 22.475 1.00 88.25 76 CYS A N 1
ATOM 601 C CA . CYS A 1 76 ? -13.234 -13.010 22.420 1.00 88.25 76 CYS A CA 1
ATOM 602 C C . CYS A 1 76 ? -14.395 -14.011 22.388 1.00 88.25 76 CYS A C 1
ATOM 604 O O . CYS A 1 76 ? -15.276 -13.934 23.240 1.00 88.25 76 CYS A O 1
ATOM 606 N N . SER A 1 77 ? -14.351 -15.016 21.508 1.00 92.06 77 SER A N 1
ATOM 607 C CA . SER A 1 77 ? -15.385 -16.061 21.450 1.00 92.06 77 SER A CA 1
ATOM 608 C C . SER A 1 77 ? -15.488 -16.865 22.754 1.00 92.06 77 SER A C 1
ATOM 610 O O . SER A 1 77 ? -16.580 -17.249 23.173 1.00 92.06 77 SER A O 1
ATOM 612 N N . SER A 1 78 ? -14.366 -17.096 23.444 1.00 95.88 78 SER A N 1
ATOM 613 C CA . SER A 1 78 ? -14.354 -17.726 24.772 1.00 95.88 78 SER A CA 1
ATOM 614 C C . SER A 1 78 ? -15.008 -16.845 25.845 1.00 95.88 78 SER A C 1
ATOM 616 O O . SER A 1 78 ? -15.749 -17.348 26.695 1.00 95.88 78 SER A O 1
ATOM 618 N N . MET A 1 79 ? -14.769 -15.531 25.816 1.00 89.19 79 MET A N 1
ATOM 619 C CA . MET A 1 79 ? -15.398 -14.580 26.737 1.00 89.19 79 MET A CA 1
ATOM 620 C C . MET A 1 79 ? -16.896 -14.422 26.473 1.00 89.19 79 MET A C 1
ATOM 622 O O . MET A 1 79 ? -17.673 -14.470 27.423 1.00 89.19 79 MET A O 1
ATOM 626 N N . GLU A 1 80 ? -17.316 -14.335 25.211 1.00 92.12 80 GLU A N 1
ATOM 627 C CA . GLU A 1 80 ? -18.731 -14.327 24.821 1.00 92.12 80 GLU A CA 1
ATOM 628 C C . GLU A 1 80 ? -19.453 -15.580 25.333 1.00 92.12 80 GLU A C 1
ATOM 630 O O . GLU A 1 80 ? -20.516 -15.488 25.946 1.00 92.12 80 GLU A O 1
ATOM 635 N N . ALA A 1 81 ? -18.843 -16.761 25.182 1.00 93.69 81 ALA A N 1
ATOM 636 C CA . ALA A 1 81 ? -19.405 -18.000 25.714 1.00 93.69 81 ALA A CA 1
ATOM 637 C C . ALA A 1 81 ? -19.552 -17.976 27.250 1.00 93.69 81 ALA A C 1
ATOM 639 O O . ALA A 1 81 ? -20.533 -18.499 27.785 1.00 93.69 81 ALA A O 1
ATOM 640 N N . LYS A 1 82 ? -18.605 -17.360 27.974 1.00 93.62 82 LYS A N 1
ATOM 641 C CA . LYS A 1 82 ? -18.697 -17.181 29.434 1.00 93.62 82 LYS A CA 1
ATOM 642 C C . LYS A 1 82 ? -19.800 -16.202 29.830 1.00 93.62 82 LYS A C 1
ATOM 644 O O . LYS A 1 82 ? -20.517 -16.501 30.783 1.00 93.62 82 LYS A O 1
ATOM 649 N N . LEU A 1 83 ? -19.962 -15.094 29.106 1.00 90.31 83 LEU A N 1
ATOM 650 C CA . LEU A 1 83 ? -21.035 -14.124 29.347 1.00 90.31 83 LEU A CA 1
ATOM 651 C C . LEU A 1 83 ? -22.410 -14.774 29.172 1.00 90.31 83 LEU A C 1
ATOM 653 O O . LEU A 1 83 ? -23.231 -14.709 30.079 1.00 90.31 83 LEU A O 1
ATOM 657 N N . VAL A 1 84 ? -22.613 -15.548 28.100 1.00 95.25 84 VAL A N 1
ATOM 658 C CA . VAL A 1 84 ? -23.866 -16.295 27.882 1.00 95.25 84 VAL A CA 1
ATOM 659 C C . VAL A 1 84 ? -24.169 -17.271 29.030 1.00 95.25 84 VAL A C 1
ATOM 661 O O . VAL A 1 84 ? -25.328 -17.471 29.401 1.00 95.25 84 VAL A O 1
ATOM 664 N N . LEU A 1 85 ? -23.148 -17.909 29.612 1.00 94.00 85 LEU A N 1
ATOM 665 C CA . LEU A 1 85 ? -23.333 -18.772 30.784 1.00 94.00 85 LEU A CA 1
ATOM 666 C C . LEU A 1 85 ? -23.691 -17.975 32.045 1.00 94.00 85 LEU A C 1
ATOM 668 O O . LEU A 1 85 ? -24.529 -18.435 32.823 1.00 94.00 85 LEU A O 1
ATOM 672 N N . GLN A 1 86 ? -23.083 -16.805 32.248 1.00 91.12 86 GLN A N 1
ATOM 673 C CA . GLN A 1 86 ? -23.399 -15.919 33.369 1.00 91.12 86 GLN A CA 1
ATOM 674 C C . GLN A 1 86 ? -24.814 -15.345 33.257 1.00 91.12 86 GLN A C 1
ATOM 676 O O . GLN A 1 86 ? -25.549 -15.391 34.242 1.00 91.12 86 GLN A O 1
ATOM 681 N N . ASP A 1 87 ? -25.248 -14.931 32.068 1.00 91.19 87 ASP A N 1
ATOM 682 C CA . ASP A 1 87 ? -26.612 -14.446 31.826 1.00 91.19 87 ASP A CA 1
ATOM 683 C C . ASP A 1 87 ? -27.655 -15.505 32.196 1.00 91.19 87 ASP A C 1
ATOM 685 O O . ASP A 1 87 ? -28.613 -15.231 32.922 1.00 91.19 87 ASP A O 1
ATOM 689 N N . ARG A 1 88 ? -27.418 -16.763 31.802 1.00 95.12 88 ARG A N 1
ATOM 690 C CA . ARG A 1 88 ? -28.277 -17.894 32.193 1.00 95.12 88 ARG A CA 1
ATOM 691 C C . ARG A 1 88 ? -28.299 -18.122 33.705 1.00 95.12 88 ARG A C 1
ATOM 693 O O . ARG A 1 88 ? -29.339 -18.489 34.254 1.00 95.12 88 ARG A O 1
ATOM 700 N N . GLN A 1 89 ? -27.173 -17.930 34.396 1.00 94.50 89 GLN A N 1
ATOM 701 C CA . GLN A 1 89 ? -27.124 -18.027 35.860 1.00 94.50 89 GLN A CA 1
ATOM 702 C C . GLN A 1 89 ? -27.921 -16.902 36.528 1.00 94.50 89 GLN A C 1
ATOM 704 O O . GLN A 1 89 ? -28.663 -17.166 37.477 1.00 94.50 89 GLN A O 1
ATOM 709 N N . VAL A 1 90 ? -27.804 -15.669 36.029 1.00 91.69 90 VAL A N 1
ATOM 710 C CA . VAL A 1 90 ? -28.566 -14.515 36.525 1.00 91.69 90 VAL A CA 1
ATOM 711 C C . VAL A 1 90 ? -30.064 -14.729 36.312 1.00 91.69 90 VAL A C 1
ATOM 713 O O . VAL A 1 90 ? -30.846 -14.540 37.245 1.00 91.69 90 VAL A O 1
ATOM 716 N N . GLU A 1 91 ? -30.470 -15.204 35.134 1.00 94.81 91 GLU A N 1
ATOM 717 C CA . GLU A 1 91 ? -31.866 -15.526 34.826 1.00 94.81 91 GLU A CA 1
ATOM 718 C C . GLU A 1 91 ? -32.417 -16.618 35.760 1.00 94.81 91 GLU A C 1
ATOM 720 O O . GLU A 1 91 ? -33.502 -16.473 36.331 1.00 94.81 91 GLU A O 1
ATOM 725 N N . HIS A 1 92 ? -31.646 -17.684 35.998 1.00 93.88 92 HIS A N 1
ATOM 726 C CA . HIS A 1 92 ? -32.013 -18.739 36.944 1.00 93.88 92 HIS A CA 1
ATOM 727 C C . HIS A 1 92 ? -32.215 -18.196 38.370 1.00 93.88 92 HIS A C 1
ATOM 729 O O . HIS A 1 92 ? -33.233 -18.483 39.004 1.00 93.88 92 HIS A O 1
ATOM 735 N N . LEU A 1 93 ? -31.277 -17.388 38.879 1.00 91.75 93 LEU A N 1
ATOM 736 C CA . LEU A 1 93 ? -31.377 -16.787 40.215 1.00 91.75 93 LEU A CA 1
ATOM 737 C C . LEU A 1 93 ? -32.549 -15.801 40.324 1.00 91.75 93 LEU A C 1
ATOM 739 O O . LEU A 1 93 ? -33.238 -15.782 41.345 1.00 91.75 93 LEU A O 1
ATOM 743 N N . SER A 1 94 ? -32.813 -15.021 39.274 1.00 92.31 94 SER A N 1
ATOM 744 C CA . SER A 1 94 ? -33.967 -14.118 39.196 1.00 92.31 94 SER A CA 1
ATOM 745 C C . SER A 1 94 ? -35.292 -14.885 39.294 1.00 92.31 94 SER A C 1
ATOM 747 O O . SER A 1 94 ? -36.176 -14.524 40.078 1.00 92.31 94 SER A O 1
ATOM 749 N N . ASN A 1 95 ? -35.400 -16.009 38.579 1.00 92.44 95 ASN A N 1
ATOM 750 C CA . ASN A 1 95 ? -36.568 -16.886 38.625 1.00 92.44 95 ASN A CA 1
ATOM 751 C C . ASN A 1 95 ? -36.783 -17.508 40.014 1.00 92.44 95 ASN A C 1
ATOM 753 O O . ASN A 1 95 ? -37.911 -17.524 40.512 1.00 92.44 95 ASN A O 1
ATOM 757 N N . GLU A 1 96 ? -35.724 -17.981 40.673 1.00 93.69 96 GLU A N 1
ATOM 758 C CA . GLU A 1 96 ? -35.809 -18.495 42.048 1.00 93.69 96 GLU A CA 1
ATOM 759 C C . GLU A 1 96 ? -36.237 -17.408 43.048 1.00 93.69 96 GLU A C 1
ATOM 761 O O . GLU A 1 96 ? -37.090 -17.649 43.906 1.00 93.69 96 GLU A O 1
ATOM 766 N N . LEU A 1 97 ? -35.728 -16.182 42.899 1.00 91.00 97 LEU A N 1
ATOM 767 C CA . LEU A 1 97 ? -36.090 -15.052 43.758 1.00 91.00 97 LEU A CA 1
ATOM 768 C C . LEU A 1 97 ? -37.556 -14.630 43.562 1.00 91.00 97 LEU A C 1
ATOM 770 O O . LEU A 1 97 ? -38.255 -14.328 44.532 1.00 91.00 97 LEU A O 1
ATOM 774 N N . SER A 1 98 ? -38.055 -14.680 42.325 1.00 91.06 98 SER A N 1
ATOM 775 C CA . SER A 1 98 ? -39.473 -14.478 42.011 1.00 91.06 98 SER A CA 1
ATOM 776 C C . SER A 1 98 ? -40.366 -15.536 42.678 1.00 91.06 98 SER A C 1
ATOM 778 O O . SER A 1 98 ? -41.345 -15.193 43.349 1.00 91.06 98 SER A O 1
ATOM 780 N N . LYS A 1 99 ? -39.988 -16.824 42.606 1.00 90.12 99 LYS A N 1
ATOM 781 C CA . LYS A 1 99 ? -40.700 -17.915 43.302 1.00 90.12 99 LYS A CA 1
ATOM 782 C C . LYS A 1 99 ? -40.700 -17.727 44.821 1.00 90.12 99 LYS A C 1
ATOM 784 O O . LYS A 1 99 ? -41.726 -17.954 45.461 1.00 90.12 99 LYS A O 1
ATOM 789 N N . ALA A 1 100 ? -39.577 -17.308 45.406 1.00 82.62 100 ALA A N 1
ATOM 790 C CA . ALA A 1 100 ? -39.481 -17.044 46.840 1.00 82.62 100 ALA A CA 1
ATOM 791 C C . ALA A 1 100 ? -40.412 -15.897 47.272 1.00 82.62 100 ALA A C 1
ATOM 793 O O . ALA A 1 100 ? -41.130 -16.033 48.262 1.00 82.62 100 ALA A O 1
ATOM 794 N N . ARG A 1 101 ? -40.474 -14.807 46.491 1.00 82.50 101 ARG A N 1
ATOM 795 C CA . ARG A 1 101 ? -41.394 -13.681 46.737 1.00 82.50 101 ARG A CA 1
ATOM 796 C C . ARG A 1 101 ? -42.865 -14.093 46.688 1.00 82.50 101 ARG A C 1
ATOM 798 O O . ARG A 1 101 ? -43.636 -13.637 47.526 1.00 82.50 101 ARG A O 1
ATOM 805 N N . MET A 1 102 ? -43.248 -14.962 45.751 1.00 81.12 102 MET A N 1
ATOM 806 C CA . MET A 1 102 ? -44.611 -15.508 45.677 1.00 81.12 102 MET A CA 1
ATOM 807 C C . MET A 1 102 ? -44.977 -16.278 46.954 1.00 81.12 102 MET A C 1
ATOM 809 O O . MET A 1 102 ? -45.993 -15.982 47.574 1.00 81.12 102 MET A O 1
ATOM 813 N N . ARG A 1 103 ? -44.096 -17.174 47.427 1.00 82.06 103 ARG A N 1
ATOM 814 C CA . ARG A 1 103 ? -44.326 -17.943 48.669 1.00 82.06 103 ARG A CA 1
ATOM 815 C C . ARG A 1 103 ? -44.492 -17.053 49.906 1.00 82.06 103 ARG A C 1
ATOM 817 O O . ARG A 1 103 ? -45.286 -17.368 50.788 1.00 82.06 103 ARG A O 1
ATOM 824 N N . LEU A 1 104 ? -43.746 -15.950 49.968 1.00 75.06 104 LEU A N 1
ATOM 825 C CA . LEU A 1 104 ? -43.804 -14.971 51.060 1.00 75.06 104 LEU A CA 1
ATOM 826 C C . LEU A 1 104 ? -45.109 -14.161 51.049 1.00 75.06 104 LEU A C 1
ATOM 828 O O . LEU A 1 104 ? -45.626 -13.790 52.100 1.00 75.06 104 LEU A O 1
ATOM 832 N N . ARG A 1 105 ? -45.663 -13.909 49.859 1.00 72.00 105 ARG A N 1
ATOM 833 C CA . ARG A 1 105 ? -46.944 -13.215 49.698 1.00 72.00 105 ARG A CA 1
ATOM 834 C C . ARG A 1 105 ? -48.125 -14.099 50.124 1.00 72.00 105 ARG A C 1
ATOM 836 O O . ARG A 1 105 ? -49.074 -13.586 50.704 1.00 72.00 105 ARG A O 1
ATOM 843 N N . ASP A 1 106 ? -48.017 -15.413 49.935 1.00 64.31 106 ASP A N 1
ATOM 844 C CA . ASP A 1 106 ? -49.053 -16.386 50.315 1.00 64.31 106 ASP A CA 1
ATOM 845 C C . ASP A 1 106 ? -49.085 -16.716 51.823 1.00 64.31 106 ASP A C 1
ATOM 847 O O . ASP A 1 106 ? -50.008 -17.379 52.290 1.00 64.31 106 ASP A O 1
ATOM 851 N N . SER A 1 107 ? -48.098 -16.261 52.607 1.00 55.53 107 SER A N 1
ATOM 852 C CA . SER A 1 107 ? -47.940 -16.597 54.034 1.00 55.53 107 SER A CA 1
ATOM 853 C C . SER A 1 107 ? -48.315 -15.470 55.014 1.00 55.53 107 SER A C 1
ATOM 855 O O . SER A 1 107 ? -48.070 -15.591 56.215 1.00 55.53 107 SER A O 1
ATOM 857 N N . GLN A 1 108 ? -48.960 -14.391 54.551 1.00 44.72 108 GLN A N 1
ATOM 858 C CA . GLN A 1 108 ? -49.448 -13.327 55.439 1.00 44.72 108 GLN A CA 1
ATOM 859 C C . GLN A 1 108 ? -50.714 -13.760 56.210 1.00 44.72 108 GLN A C 1
ATOM 861 O O . GLN A 1 108 ? -51.788 -13.947 55.641 1.00 44.72 108 GLN A O 1
ATOM 866 N N . LEU A 1 109 ? -50.552 -13.928 57.529 1.00 48.59 109 LEU A N 1
ATOM 867 C CA . LEU A 1 109 ? -51.576 -14.270 58.528 1.00 48.59 109 LEU A CA 1
ATOM 868 C C . LEU A 1 109 ? -52.560 -13.109 58.805 1.00 48.59 109 LEU A C 1
ATOM 870 O O . LEU A 1 109 ? -52.157 -11.946 58.735 1.00 48.59 109 LEU A O 1
ATOM 874 N N . PRO A 1 110 ? -53.820 -13.389 59.204 1.00 41.19 110 PRO A N 1
ATOM 875 C CA . PRO A 1 110 ? -54.810 -12.357 59.506 1.00 41.19 110 PRO A CA 1
ATOM 876 C C . PRO A 1 110 ? -54.557 -11.720 60.881 1.00 41.19 110 PRO A C 1
ATOM 878 O O . PRO A 1 110 ? -54.490 -12.414 61.897 1.00 41.19 110 PRO A O 1
ATOM 881 N N . ALA A 1 111 ? -54.464 -10.390 60.918 1.00 37.78 111 ALA A N 1
ATOM 882 C CA . ALA A 1 111 ? -54.378 -9.606 62.146 1.00 37.78 111 ALA A CA 1
ATOM 883 C C . ALA A 1 111 ? -55.748 -9.535 62.850 1.00 37.78 111 ALA A C 1
ATOM 885 O O . ALA A 1 111 ? -56.735 -9.074 62.275 1.00 37.78 111 ALA A O 1
ATOM 886 N N . HIS A 1 112 ? -55.804 -9.998 64.101 1.00 34.72 112 HIS A N 1
ATOM 887 C CA . HIS A 1 112 ? -56.993 -9.971 64.955 1.00 34.72 112 HIS A CA 1
ATOM 888 C C . HIS A 1 112 ? -57.046 -8.662 65.763 1.00 34.72 112 HIS A C 1
ATOM 890 O O . HIS A 1 112 ? -56.182 -8.404 66.596 1.00 34.72 112 HIS A O 1
ATOM 896 N N . THR A 1 113 ? -58.084 -7.856 65.537 1.00 46.59 113 THR A N 1
ATOM 897 C CA . THR A 1 113 ? -58.446 -6.667 66.329 1.00 46.59 113 THR A CA 1
ATOM 898 C C . THR A 1 113 ? -59.376 -7.047 67.486 1.00 46.59 113 THR A C 1
ATOM 900 O O . THR A 1 113 ? -60.388 -7.712 67.252 1.00 46.59 113 THR A O 1
ATOM 903 N N . GLY A 1 114 ? -59.083 -6.596 68.711 1.00 33.94 114 GLY A N 1
ATOM 904 C CA . GLY A 1 114 ? -59.923 -6.811 69.896 1.00 33.94 114 GLY A CA 1
ATOM 905 C C . GLY A 1 114 ? -60.055 -5.554 70.761 1.00 33.94 114 GLY A C 1
ATOM 906 O O . GLY A 1 114 ? -59.081 -5.113 71.360 1.00 33.94 114 GLY A O 1
ATOM 907 N N . ASN A 1 115 ? -61.274 -5.009 70.814 1.00 44.94 115 ASN A N 1
ATOM 908 C CA . ASN A 1 115 ? -61.728 -3.900 71.667 1.00 44.94 115 ASN A CA 1
ATOM 909 C C . ASN A 1 115 ? -61.836 -4.315 73.146 1.00 44.94 115 ASN A C 1
ATOM 911 O O . ASN A 1 115 ? -62.336 -5.407 73.397 1.00 44.94 115 ASN A O 1
ATOM 915 N N . TYR A 1 116 ? -61.552 -3.417 74.106 1.00 33.88 116 TYR A N 1
ATOM 916 C CA . TYR A 1 116 ? -62.231 -3.401 75.418 1.00 33.88 116 TYR A CA 1
ATOM 917 C C . TYR A 1 116 ? -62.181 -2.022 76.112 1.00 33.88 116 TYR A C 1
ATOM 919 O O . TYR A 1 116 ? -61.195 -1.297 76.040 1.00 33.88 116 TYR A O 1
ATOM 927 N N . THR A 1 117 ? -63.293 -1.681 76.768 1.00 44.97 117 THR A N 1
ATOM 928 C CA . THR A 1 117 ? -63.713 -0.386 77.346 1.00 44.97 117 THR A CA 1
ATOM 929 C C . THR A 1 117 ? -63.523 -0.291 78.876 1.00 44.97 117 THR A C 1
ATOM 931 O O . THR A 1 117 ? -63.805 -1.286 79.542 1.00 44.97 117 THR A O 1
ATOM 934 N N . GLY A 1 118 ? -63.236 0.902 79.448 1.00 38.53 118 GLY A N 1
ATOM 935 C CA . GLY A 1 118 ? -63.741 1.296 80.792 1.00 38.53 118 GLY A CA 1
ATOM 936 C C . GLY A 1 118 ? -62.867 2.126 81.777 1.00 38.53 118 GLY A C 1
ATOM 937 O O . GLY A 1 118 ? -62.097 1.544 82.530 1.00 38.53 118 GLY A O 1
ATOM 938 N N . THR A 1 119 ? -63.144 3.443 81.848 1.00 49.28 119 THR A N 1
ATOM 939 C CA . THR A 1 119 ? -63.303 4.387 83.005 1.00 49.28 119 THR A CA 1
ATOM 940 C C . THR A 1 119 ? -62.235 4.624 84.107 1.00 49.28 119 THR A C 1
ATOM 942 O O . THR A 1 119 ? -62.056 3.771 84.976 1.00 49.28 119 THR A O 1
ATOM 945 N N . ASN A 1 120 ? -61.723 5.875 84.198 1.00 42.59 120 ASN A N 1
ATOM 946 C CA . ASN A 1 120 ? -61.318 6.677 85.378 1.00 42.59 120 ASN A CA 1
ATOM 947 C C . ASN A 1 120 ? -60.814 8.127 85.049 1.00 42.59 120 ASN A C 1
ATOM 949 O O . ASN A 1 120 ? -59.619 8.410 84.939 1.00 42.59 120 ASN A O 1
ATOM 953 N N . GLU A 1 121 ? -61.743 9.081 84.969 1.00 47.41 121 GLU A N 1
ATOM 954 C CA . GLU A 1 121 ? -61.685 10.393 84.280 1.00 47.41 121 GLU A CA 1
ATOM 955 C C . GLU A 1 121 ? -60.686 11.491 84.737 1.00 47.41 121 GLU A C 1
ATOM 957 O O . GLU A 1 121 ? -60.779 12.613 84.250 1.00 47.41 121 GLU A O 1
ATOM 962 N N . TYR A 1 122 ? -59.704 11.245 85.616 1.00 43.94 122 TYR A N 1
ATOM 963 C CA . TYR A 1 122 ? -58.736 12.311 85.989 1.00 43.94 122 TYR A CA 1
ATOM 964 C C . TYR A 1 122 ? -57.264 11.878 86.076 1.00 43.94 122 TYR A C 1
ATOM 966 O O . TYR A 1 122 ? -56.353 12.705 86.090 1.00 43.94 122 TYR A O 1
ATOM 974 N N . THR A 1 123 ? -56.999 10.574 86.031 1.00 50.94 123 THR A N 1
ATOM 975 C CA . THR A 1 123 ? -55.705 10.013 85.606 1.00 50.94 123 THR A CA 1
ATOM 976 C C . THR A 1 123 ? -55.764 9.551 84.151 1.00 50.94 123 THR A C 1
ATOM 978 O O . THR A 1 123 ? -54.730 9.502 83.489 1.00 50.94 123 THR A O 1
ATOM 981 N N . GLU A 1 124 ? -56.966 9.301 83.624 1.00 48.75 124 GLU A N 1
ATOM 982 C CA . GLU A 1 124 ? -57.212 8.867 82.252 1.00 48.75 124 GLU A CA 1
ATOM 983 C C . GLU A 1 124 ? -56.827 9.854 81.176 1.00 48.75 124 GLU A C 1
ATOM 985 O O . GLU A 1 124 ? -56.536 9.396 80.092 1.00 48.75 124 GLU A O 1
ATOM 990 N N . GLU A 1 125 ? -56.849 11.165 81.394 1.00 57.47 125 GLU A N 1
ATOM 991 C CA . GLU A 1 125 ? -56.522 12.090 80.303 1.00 57.47 125 GLU A CA 1
ATOM 992 C C . GLU A 1 125 ? -55.007 12.165 80.090 1.00 57.47 125 GLU A C 1
ATOM 994 O O . GLU A 1 125 ? -54.528 12.187 78.960 1.00 57.47 125 GLU A O 1
ATOM 999 N N . LYS A 1 126 ? -54.232 12.058 81.178 1.00 63.16 126 LYS A N 1
ATOM 1000 C CA . LYS A 1 126 ? -52.772 11.914 81.120 1.00 63.16 126 LYS A CA 1
ATOM 1001 C C . LYS A 1 126 ? -52.354 10.511 80.688 1.00 63.16 126 LYS A C 1
ATOM 1003 O O . LYS A 1 126 ? -51.391 10.367 79.945 1.00 63.16 126 LYS A O 1
ATOM 1008 N N . ILE A 1 127 ? -53.090 9.487 81.118 1.00 59.19 127 ILE A N 1
ATOM 1009 C CA . ILE A 1 127 ? -52.905 8.116 80.643 1.00 59.19 127 ILE A CA 1
ATOM 1010 C C . ILE A 1 127 ? -53.351 7.990 79.181 1.00 59.19 127 ILE A C 1
ATOM 1012 O O . ILE A 1 127 ? -52.642 7.332 78.450 1.00 59.19 127 ILE A O 1
ATOM 1016 N N . ARG A 1 128 ? -54.403 8.676 78.711 1.00 72.56 128 ARG A N 1
ATOM 1017 C CA . ARG A 1 128 ? -54.815 8.745 77.294 1.00 72.56 128 ARG A CA 1
ATOM 1018 C C . ARG A 1 128 ? -53.811 9.509 76.468 1.00 72.56 128 ARG A C 1
ATOM 1020 O O . ARG A 1 128 ? -53.514 9.065 75.377 1.00 72.56 128 ARG A O 1
ATOM 1027 N N . ALA A 1 129 ? -53.276 10.622 76.963 1.00 77.00 129 ALA A N 1
ATOM 1028 C CA . ALA A 1 129 ? -52.220 11.340 76.264 1.00 77.00 129 ALA A CA 1
ATOM 1029 C C . ALA A 1 129 ? -50.980 10.449 76.109 1.00 77.00 129 ALA A C 1
ATOM 1031 O O . ALA A 1 129 ? -50.485 10.298 75.002 1.00 77.00 129 ALA A O 1
ATOM 1032 N N . LEU A 1 130 ? -50.545 9.780 77.184 1.00 76.00 130 LEU A N 1
ATOM 1033 C CA . LEU A 1 130 ? -49.425 8.835 77.133 1.00 76.00 130 LEU A CA 1
ATOM 1034 C C . LEU A 1 130 ? -49.753 7.563 76.341 1.00 76.00 130 LEU A C 1
ATOM 1036 O O . LEU A 1 130 ? -48.874 7.027 75.690 1.00 76.00 130 LEU A O 1
ATOM 1040 N N . GLN A 1 131 ? -50.989 7.070 76.363 1.00 77.56 131 GLN A N 1
ATOM 1041 C CA . GLN A 1 131 ? -51.432 5.923 75.566 1.00 77.56 131 GLN A CA 1
ATOM 1042 C C . GLN A 1 131 ? -51.524 6.286 74.095 1.00 77.56 131 GLN A C 1
ATOM 1044 O O . GLN A 1 131 ? -51.103 5.484 73.285 1.00 77.56 131 GLN A O 1
ATOM 1049 N N . MET A 1 132 ? -51.992 7.486 73.756 1.00 86.81 132 MET A N 1
ATOM 1050 C CA . MET A 1 132 ? -52.018 8.000 72.391 1.00 86.81 132 MET A CA 1
ATOM 1051 C C . MET A 1 132 ? -50.595 8.255 71.892 1.00 86.81 132 MET A C 1
ATOM 1053 O O . MET A 1 132 ? -50.299 7.973 70.742 1.00 86.81 132 MET A O 1
ATOM 1057 N N . GLU A 1 133 ? -49.692 8.735 72.750 1.00 84.69 133 GLU A N 1
ATOM 1058 C CA . GLU A 1 133 ? -48.271 8.918 72.431 1.00 84.69 133 GLU A CA 1
ATOM 1059 C C . GLU A 1 133 ? -47.545 7.571 72.293 1.00 84.69 133 GLU A C 1
ATOM 1061 O O . GLU A 1 133 ? -46.740 7.395 71.385 1.00 84.69 133 GLU A O 1
ATOM 1066 N N . VAL A 1 134 ? -47.884 6.581 73.124 1.00 82.56 134 VAL A N 1
ATOM 1067 C CA . VAL A 1 134 ? -47.409 5.195 73.003 1.00 82.56 134 VAL A CA 1
ATOM 1068 C C . VAL A 1 134 ? -48.031 4.496 71.795 1.00 82.56 134 VAL A C 1
ATOM 1070 O O . VAL A 1 134 ? -47.345 3.718 71.154 1.00 82.56 134 VAL A O 1
ATOM 1073 N N . GLU A 1 135 ? -49.287 4.760 71.441 1.00 86.69 135 GLU A N 1
ATOM 1074 C CA . GLU A 1 135 ? -49.944 4.242 70.236 1.00 86.69 135 GLU A CA 1
ATOM 1075 C C . GLU A 1 135 ? -49.355 4.868 68.980 1.00 86.69 135 GLU A C 1
ATOM 1077 O O . GLU A 1 135 ? -49.079 4.135 68.042 1.00 86.69 135 GLU A O 1
ATOM 1082 N N . LEU A 1 136 ? -49.076 6.173 68.979 1.00 85.25 136 LEU A N 1
ATOM 1083 C CA . LEU A 1 136 ? -48.332 6.848 67.914 1.00 85.25 136 LEU A CA 1
ATOM 1084 C C . LEU A 1 136 ? -46.916 6.289 67.800 1.00 85.25 136 LEU A C 1
ATOM 1086 O O . LEU A 1 136 ? -46.493 5.928 66.709 1.00 85.25 136 LEU A O 1
ATOM 1090 N N . ALA A 1 137 ? -46.204 6.132 68.917 1.00 82.25 137 ALA A N 1
ATOM 1091 C CA . ALA A 1 137 ? -44.873 5.536 68.920 1.00 82.25 137 ALA A CA 1
ATOM 1092 C C . ALA A 1 137 ? -44.901 4.062 68.489 1.00 82.25 137 ALA A C 1
ATOM 1094 O O . ALA A 1 137 ? -44.004 3.619 67.781 1.00 82.25 137 ALA A O 1
ATOM 1095 N N . ASN A 1 138 ? -45.927 3.297 68.863 1.00 81.12 138 ASN A N 1
ATOM 1096 C CA . ASN A 1 138 ? -46.107 1.909 68.441 1.00 81.12 138 ASN A CA 1
ATOM 1097 C C . ASN A 1 138 ? -46.538 1.816 66.976 1.00 81.12 138 ASN A C 1
ATOM 1099 O O . ASN A 1 138 ? -46.098 0.898 66.293 1.00 81.12 138 ASN A O 1
ATOM 1103 N N . GLU A 1 139 ? -47.344 2.750 66.468 1.00 86.75 139 GLU A N 1
ATOM 1104 C CA . GLU A 1 139 ? -47.639 2.887 65.042 1.00 86.75 139 GLU A CA 1
ATOM 1105 C C . GLU A 1 139 ? -46.378 3.233 64.261 1.00 86.75 139 GLU A C 1
ATOM 1107 O O . GLU A 1 139 ? -46.157 2.671 63.194 1.00 86.75 139 GLU A O 1
ATOM 1112 N N . ASP A 1 140 ? -45.541 4.128 64.7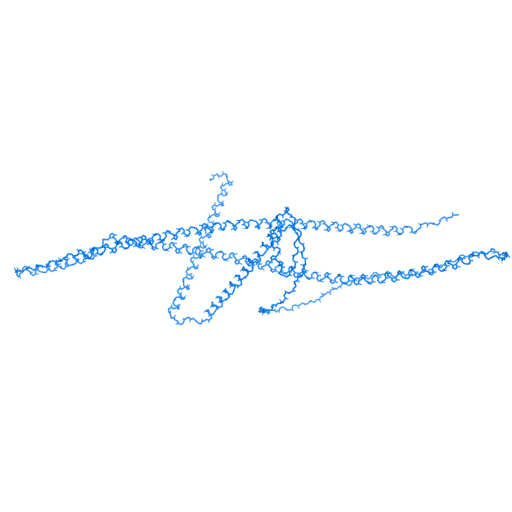76 1.00 80.31 140 ASP A N 1
ATOM 1113 C CA . ASP A 1 140 ? -44.294 4.525 64.133 1.00 80.31 140 ASP A CA 1
ATOM 1114 C C . ASP A 1 140 ? -43.267 3.391 64.177 1.00 80.31 140 ASP A C 1
ATOM 1116 O O . ASP A 1 140 ? -42.627 3.108 63.166 1.00 80.31 140 ASP A O 1
ATOM 1120 N N . VAL A 1 141 ? -43.167 2.659 65.290 1.00 76.75 141 VAL A N 1
ATOM 1121 C CA . VAL A 1 141 ? -42.365 1.430 65.397 1.00 76.75 141 VAL A CA 1
ATOM 1122 C C . VAL A 1 141 ? -42.925 0.333 64.493 1.00 76.75 141 VAL A C 1
ATOM 1124 O O . VAL A 1 141 ? -42.145 -0.366 63.855 1.00 76.75 141 VAL A O 1
ATOM 1127 N N . ALA A 1 142 ? -44.245 0.192 64.366 1.00 78.88 142 ALA A N 1
ATOM 1128 C CA . ALA A 1 142 ? -44.867 -0.759 63.449 1.00 78.88 142 ALA A CA 1
ATOM 1129 C C . ALA A 1 142 ? -44.644 -0.359 61.986 1.00 78.88 142 ALA A C 1
ATOM 1131 O O . ALA A 1 142 ? -44.330 -1.228 61.184 1.00 78.88 142 ALA A O 1
ATOM 1132 N N . LYS A 1 143 ? -44.721 0.933 61.638 1.00 80.44 143 LYS A N 1
ATOM 1133 C CA . LYS A 1 143 ? -44.403 1.476 60.304 1.00 80.44 143 LYS A CA 1
ATOM 1134 C C . LYS A 1 143 ? -42.924 1.292 59.973 1.00 80.44 143 LYS A C 1
ATOM 1136 O O . LYS A 1 143 ? -42.611 0.838 58.878 1.00 80.44 143 LYS A O 1
ATOM 1141 N N . LEU A 1 144 ? -42.019 1.568 60.913 1.00 72.25 144 LEU A N 1
ATOM 1142 C CA . LEU A 1 144 ? -40.580 1.311 60.775 1.00 72.25 144 LEU A CA 1
ATOM 1143 C C . LEU A 1 144 ? -40.286 -0.189 60.668 1.00 72.25 144 LEU A C 1
ATOM 1145 O O . LEU A 1 144 ? -39.486 -0.609 59.836 1.00 72.25 144 LEU A O 1
ATOM 1149 N N . SER A 1 145 ? -40.979 -1.016 61.449 1.00 73.81 145 SER A N 1
ATOM 1150 C CA . SER A 1 145 ? -40.869 -2.468 61.364 1.00 73.81 145 SER A CA 1
ATOM 1151 C C . SER A 1 145 ? -41.458 -3.017 60.065 1.00 73.81 145 SER A C 1
ATOM 1153 O O . SER A 1 145 ? -40.939 -4.015 59.585 1.00 73.81 145 SER A O 1
ATOM 1155 N N . LEU A 1 146 ? -42.493 -2.395 59.490 1.00 73.00 146 LEU A N 1
ATOM 1156 C CA . LEU A 1 146 ? -43.069 -2.725 58.179 1.00 73.00 146 LEU A CA 1
ATOM 1157 C C . LEU A 1 146 ? -42.151 -2.295 57.034 1.00 73.00 146 LEU A C 1
ATOM 1159 O O . LEU A 1 146 ? -42.005 -3.030 56.063 1.00 73.00 146 LEU A O 1
ATOM 1163 N N . LEU A 1 147 ? -41.486 -1.144 57.169 1.00 65.50 147 LEU A N 1
ATOM 1164 C CA . LEU A 1 147 ? -40.455 -0.689 56.234 1.00 65.50 147 LEU A CA 1
ATOM 1165 C C . LEU A 1 147 ? -39.248 -1.639 56.212 1.00 65.50 147 LEU A C 1
ATOM 1167 O O . LEU A 1 147 ? -38.594 -1.765 55.181 1.00 65.50 147 LEU A O 1
ATOM 1171 N N . HIS A 1 148 ? -38.963 -2.313 57.331 1.00 59.78 148 HIS A N 1
ATOM 1172 C CA . HIS A 1 148 ? -37.871 -3.283 57.456 1.00 59.78 148 HIS A CA 1
ATOM 1173 C C . HIS A 1 148 ? -38.338 -4.751 57.338 1.00 59.78 148 HIS A C 1
ATOM 1175 O O . HIS A 1 148 ? -37.508 -5.653 57.219 1.00 59.78 148 HIS A O 1
ATOM 1181 N N . GLN A 1 149 ? -39.648 -5.029 57.335 1.00 56.25 149 GLN A N 1
ATOM 1182 C CA . GLN A 1 149 ? -40.189 -6.383 57.189 1.00 56.25 149 GLN A CA 1
ATOM 1183 C C . GLN A 1 149 ? -40.063 -6.828 55.732 1.00 56.25 149 GLN A C 1
ATOM 1185 O O . GLN A 1 149 ? -40.845 -6.453 54.862 1.00 56.25 149 GLN A O 1
ATOM 1190 N N . GLY A 1 150 ? -39.059 -7.663 55.475 1.00 63.72 150 GLY A N 1
ATOM 1191 C CA . GLY A 1 150 ? -38.834 -8.298 54.175 1.00 63.72 150 GLY A CA 1
ATOM 1192 C C . GLY A 1 150 ? -37.682 -7.707 53.365 1.00 63.72 150 GLY A C 1
ATOM 1193 O O . GLY A 1 150 ? -37.393 -8.214 52.282 1.00 63.72 150 GLY A O 1
ATOM 1194 N N . GLN A 1 151 ? -36.996 -6.687 53.882 1.00 60.88 151 GL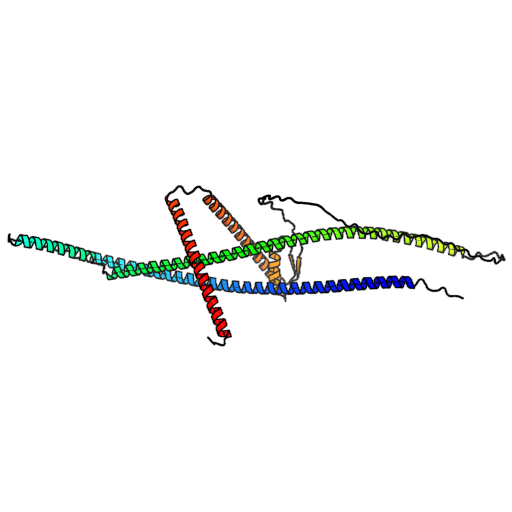N A N 1
ATOM 1195 C CA . GLN A 1 151 ? -35.721 -6.222 53.341 1.00 60.88 151 GLN A CA 1
ATOM 1196 C C . GLN A 1 151 ? -34.709 -6.105 54.477 1.00 60.88 151 GLN A C 1
ATOM 1198 O O . GLN A 1 151 ? -34.534 -5.044 55.069 1.00 60.88 151 GLN A O 1
ATOM 1203 N N . ASP A 1 152 ? -34.034 -7.215 54.781 1.00 70.12 152 ASP A N 1
ATOM 1204 C CA . ASP A 1 152 ? -32.896 -7.194 55.695 1.00 70.12 152 ASP A CA 1
ATOM 1205 C C . ASP A 1 152 ? -31.883 -6.161 55.185 1.00 70.12 152 ASP A C 1
ATOM 1207 O O . ASP A 1 152 ? -31.522 -6.169 54.005 1.00 70.12 152 ASP A O 1
ATOM 1211 N N . CYS A 1 153 ? -31.377 -5.286 56.057 1.00 72.88 153 CYS A N 1
ATOM 1212 C CA . CYS A 1 153 ? -30.339 -4.309 55.696 1.00 72.88 153 CYS A CA 1
ATOM 1213 C C . CYS A 1 153 ? -29.124 -4.969 55.011 1.00 72.88 153 CYS A C 1
ATOM 1215 O O . CYS A 1 153 ? -28.416 -4.331 54.232 1.00 72.88 153 CYS A O 1
ATOM 1217 N N . VAL A 1 154 ? -28.909 -6.263 55.271 1.00 76.12 154 VAL A N 1
ATOM 1218 C CA . VAL A 1 154 ? -27.927 -7.119 54.594 1.00 76.12 154 VAL A CA 1
ATOM 1219 C C . VAL A 1 154 ? -28.236 -7.258 53.099 1.00 76.12 154 VAL A C 1
ATOM 1221 O O . VAL A 1 154 ? -27.355 -7.028 52.281 1.00 76.12 154 VAL A O 1
ATOM 1224 N N . HIS A 1 155 ? -29.487 -7.522 52.714 1.00 78.00 155 HIS A N 1
ATOM 1225 C CA . HIS A 1 155 ? -29.886 -7.607 51.308 1.00 78.00 155 HIS A CA 1
ATOM 1226 C C . HIS A 1 155 ? -29.724 -6.282 50.566 1.00 78.00 155 HIS A C 1
ATOM 1228 O O . HIS A 1 155 ? -29.281 -6.285 49.417 1.00 78.00 155 HIS A O 1
ATOM 1234 N N . PHE A 1 156 ? -30.049 -5.155 51.206 1.00 76.69 156 PHE A N 1
ATOM 1235 C CA . PHE A 1 156 ? -29.834 -3.841 50.598 1.00 76.69 156 PHE A CA 1
ATOM 1236 C C . PHE A 1 156 ? -28.340 -3.549 50.414 1.00 76.69 156 PHE A C 1
ATOM 1238 O O . PHE A 1 156 ? -27.927 -3.085 49.353 1.00 76.69 156 PHE A O 1
ATOM 1245 N N . LYS A 1 157 ? -27.511 -3.891 51.408 1.00 76.75 157 LYS A N 1
ATOM 1246 C CA . LYS A 1 157 ? -26.052 -3.778 51.314 1.00 76.75 157 LYS A CA 1
ATOM 1247 C C . LYS A 1 157 ? -25.486 -4.646 50.186 1.00 76.75 157 LYS A C 1
ATOM 1249 O O . LYS A 1 157 ? -24.718 -4.137 49.376 1.00 76.75 157 LYS A O 1
ATOM 1254 N N . ASP A 1 158 ? -25.891 -5.909 50.093 1.00 81.06 158 ASP A N 1
ATOM 1255 C CA . ASP A 1 158 ? -25.428 -6.831 49.048 1.00 81.06 158 ASP A CA 1
ATOM 1256 C C . ASP A 1 158 ? -25.907 -6.406 47.654 1.00 81.06 158 ASP A C 1
ATOM 1258 O O . ASP A 1 158 ? -25.233 -6.643 46.651 1.00 81.06 158 ASP A O 1
ATOM 1262 N N . PHE A 1 159 ? -27.090 -5.795 47.564 1.00 79.06 159 PHE A N 1
ATOM 1263 C CA . PHE A 1 159 ? -27.608 -5.220 46.326 1.00 79.06 159 PHE A CA 1
ATOM 1264 C C . PHE A 1 159 ? -26.816 -3.978 45.907 1.00 79.06 159 PHE A C 1
ATOM 1266 O O . PHE A 1 159 ? -26.391 -3.895 44.759 1.00 79.06 159 PHE A O 1
ATOM 1273 N N . ALA A 1 160 ? -26.546 -3.057 46.836 1.00 73.38 160 ALA A N 1
ATOM 1274 C CA . ALA A 1 160 ? -25.730 -1.874 46.577 1.00 73.38 160 ALA A CA 1
ATOM 1275 C C . ALA A 1 160 ? -24.283 -2.242 46.207 1.00 73.38 160 ALA A C 1
ATOM 1277 O O . ALA A 1 160 ? -23.707 -1.641 45.307 1.00 73.38 160 ALA A O 1
ATOM 1278 N N . GLN A 1 161 ? -23.704 -3.261 46.850 1.00 81.50 161 GLN A N 1
ATOM 1279 C CA . GLN A 1 161 ? -22.377 -3.774 46.503 1.00 81.50 161 GLN A CA 1
ATOM 1280 C C . GLN A 1 161 ? -22.342 -4.414 45.115 1.00 81.50 161 GLN A C 1
ATOM 1282 O O . GLN A 1 161 ? -21.366 -4.220 44.395 1.00 81.50 161 GLN A O 1
ATOM 1287 N N . ARG A 1 162 ? -23.395 -5.144 44.723 1.00 86.88 162 ARG A N 1
ATOM 1288 C CA . ARG A 1 162 ? -23.520 -5.670 43.358 1.00 86.88 162 ARG A CA 1
ATOM 1289 C C . ARG A 1 162 ? -23.635 -4.550 42.336 1.00 86.88 162 ARG A C 1
ATOM 1291 O O . ARG A 1 162 ? -22.821 -4.523 41.432 1.00 86.88 162 ARG A O 1
ATOM 1298 N N . GLN A 1 163 ? -24.521 -3.574 42.545 1.00 80.44 163 GLN A N 1
ATOM 1299 C CA . GLN A 1 163 ? -24.618 -2.425 41.636 1.00 80.44 163 GLN A CA 1
ATOM 1300 C C . GLN A 1 163 ? -23.305 -1.650 41.518 1.00 80.44 163 GLN A C 1
ATOM 1302 O O . GLN A 1 163 ? -22.936 -1.234 40.427 1.00 80.44 163 GLN A O 1
ATOM 1307 N N . LEU A 1 164 ? -22.586 -1.462 42.629 1.00 77.69 164 LEU A N 1
ATOM 1308 C CA . LEU A 1 164 ? -21.278 -0.813 42.594 1.00 77.69 164 LEU A CA 1
ATOM 1309 C C . LEU A 1 164 ? -20.277 -1.627 41.770 1.00 77.69 164 LEU A C 1
ATOM 1311 O O . LEU A 1 164 ? -19.516 -1.050 41.001 1.00 77.69 164 LEU A O 1
ATOM 1315 N N . LYS A 1 165 ? -20.274 -2.954 41.931 1.00 87.94 165 LYS A N 1
ATOM 1316 C CA . LYS A 1 165 ? -19.406 -3.839 41.159 1.00 87.94 165 LYS A CA 1
ATOM 1317 C C . LYS A 1 165 ? -19.759 -3.808 39.672 1.00 87.94 165 LYS A C 1
ATOM 1319 O O . LYS A 1 165 ? -18.858 -3.615 38.868 1.00 87.94 165 LYS A O 1
ATOM 1324 N N . ASP A 1 166 ? -21.037 -3.923 39.331 1.00 81.88 166 ASP A N 1
ATOM 1325 C CA . ASP A 1 166 ? -21.515 -3.889 37.948 1.00 81.88 166 ASP A CA 1
ATOM 1326 C C . ASP A 1 166 ? -21.126 -2.554 37.284 1.00 81.88 166 ASP A C 1
ATOM 1328 O O . ASP A 1 166 ? -20.549 -2.543 36.202 1.00 81.88 166 ASP A O 1
ATOM 1332 N N . ALA A 1 167 ? -21.303 -1.429 37.988 1.00 79.44 167 ALA A N 1
ATOM 1333 C CA . ALA A 1 167 ? -20.867 -0.116 37.512 1.00 79.44 167 ALA A CA 1
ATOM 1334 C C . ALA A 1 167 ? -19.336 -0.007 37.353 1.00 79.44 167 ALA A C 1
ATOM 1336 O O . ALA A 1 167 ? -18.853 0.658 36.438 1.00 79.44 167 ALA A O 1
ATOM 1337 N N . MET A 1 168 ? -18.547 -0.640 38.229 1.00 81.62 168 MET A N 1
ATOM 1338 C CA . MET A 1 168 ? -17.087 -0.691 38.076 1.00 81.62 168 MET A CA 1
ATOM 1339 C C . MET A 1 168 ? -16.668 -1.537 36.869 1.00 81.62 168 MET A C 1
ATOM 1341 O O . MET A 1 168 ? -15.758 -1.137 36.143 1.00 81.62 168 MET A O 1
ATOM 1345 N N . ASP A 1 169 ? -17.330 -2.671 36.648 1.00 82.88 169 ASP A N 1
ATOM 1346 C CA . ASP A 1 169 ? -17.071 -3.555 35.512 1.00 82.88 169 ASP A CA 1
ATOM 1347 C C . ASP A 1 169 ? -17.435 -2.851 34.186 1.00 82.88 169 ASP A C 1
ATOM 1349 O O . ASP A 1 169 ? -16.651 -2.895 33.237 1.00 82.88 169 ASP A O 1
ATOM 1353 N N . GLU A 1 170 ? -18.542 -2.098 34.139 1.00 81.38 170 GLU A N 1
ATOM 1354 C CA . GLU A 1 170 ? -18.910 -1.244 32.997 1.00 81.38 170 GLU A CA 1
ATOM 1355 C C . GLU A 1 170 ? -17.867 -0.150 32.718 1.00 81.38 170 GLU A C 1
ATOM 1357 O O . GLU A 1 170 ? -17.495 0.080 31.566 1.00 81.38 170 GLU A O 1
ATOM 1362 N N . VAL A 1 171 ? -17.338 0.507 33.758 1.00 81.75 171 VAL A N 1
ATOM 1363 C CA . VAL A 1 171 ? -16.279 1.521 33.598 1.00 81.75 171 VAL A CA 1
ATOM 1364 C C . VAL A 1 171 ? -14.993 0.902 33.048 1.00 81.75 171 VAL A C 1
ATOM 1366 O O . VAL A 1 171 ? -14.354 1.502 32.183 1.00 81.75 171 VAL A O 1
ATOM 1369 N N . LEU A 1 172 ? -14.608 -0.288 33.516 1.00 83.75 172 LEU A N 1
ATOM 1370 C CA . LEU A 1 172 ? -13.433 -0.999 33.003 1.00 83.75 172 LEU A CA 1
ATOM 1371 C C . LEU A 1 172 ? -13.618 -1.424 31.541 1.00 83.75 172 LEU A C 1
ATOM 1373 O O . LEU A 1 172 ? -12.685 -1.284 30.748 1.00 83.75 172 LEU A O 1
ATOM 1377 N N . ALA A 1 173 ? -14.812 -1.892 31.168 1.00 81.12 173 ALA A N 1
ATOM 1378 C CA . ALA A 1 173 ? -15.139 -2.221 29.783 1.00 81.12 173 ALA A CA 1
ATOM 1379 C C . ALA A 1 173 ? -15.049 -0.981 28.877 1.00 81.12 173 ALA A C 1
ATOM 1381 O O . ALA A 1 173 ? -14.353 -1.013 27.863 1.00 81.12 173 ALA A O 1
ATOM 1382 N N . ALA A 1 174 ? -15.641 0.143 29.292 1.00 78.38 174 ALA A N 1
ATOM 1383 C CA . ALA A 1 174 ? -15.564 1.401 28.552 1.00 78.38 174 ALA A CA 1
ATOM 1384 C C . ALA A 1 174 ? -14.116 1.909 28.405 1.00 78.38 174 ALA A C 1
ATOM 1386 O O . ALA A 1 174 ? -13.735 2.414 27.350 1.00 78.38 174 ALA A O 1
ATOM 1387 N N . GLN A 1 175 ? -13.275 1.753 29.434 1.00 81.50 175 GLN A N 1
ATOM 1388 C CA . GLN A 1 175 ? -11.849 2.094 29.347 1.00 81.50 175 GLN A CA 1
ATOM 1389 C C . GLN A 1 175 ? -11.104 1.217 28.335 1.00 81.50 175 GLN A C 1
ATOM 1391 O O . GLN A 1 175 ? -10.287 1.733 27.572 1.00 81.50 175 GLN A O 1
ATOM 1396 N N . ALA A 1 176 ? -11.394 -0.086 28.299 1.00 81.94 176 ALA A N 1
ATOM 1397 C CA . ALA A 1 176 ? -10.806 -0.997 27.323 1.00 81.94 176 ALA A CA 1
ATOM 1398 C C . ALA A 1 176 ? -11.235 -0.655 25.886 1.00 81.94 176 ALA A C 1
ATOM 1400 O O . ALA A 1 176 ? -10.402 -0.675 24.981 1.00 81.94 176 ALA A O 1
ATOM 1401 N N . GLU A 1 177 ? -12.502 -0.285 25.675 1.00 85.75 177 GLU A N 1
ATOM 1402 C CA . GLU A 1 177 ? -13.004 0.170 24.372 1.00 85.75 177 GLU A CA 1
ATOM 1403 C C . GLU A 1 177 ? -12.323 1.465 23.911 1.00 85.75 177 GLU A C 1
ATOM 1405 O O . GLU A 1 177 ? -11.874 1.551 22.768 1.00 85.75 177 GLU A O 1
ATOM 1410 N N . VAL A 1 178 ? -12.182 2.456 24.799 1.00 84.69 178 VAL A N 1
ATOM 1411 C CA . VAL A 1 178 ? -11.479 3.713 24.490 1.00 84.69 178 VAL A CA 1
ATOM 1412 C C . VAL A 1 178 ? -10.016 3.453 24.128 1.00 84.69 178 VAL A C 1
ATOM 1414 O O . VAL A 1 178 ? -9.508 4.040 23.173 1.00 84.69 178 VAL A O 1
ATOM 1417 N N . GLU A 1 179 ? -9.342 2.549 24.837 1.00 83.56 179 GLU A N 1
ATOM 1418 C CA . GLU A 1 179 ? -7.953 2.192 24.541 1.00 83.56 179 GLU A CA 1
ATOM 1419 C C . GLU A 1 179 ? -7.821 1.439 23.206 1.00 83.56 179 GLU A C 1
ATOM 1421 O O . GLU A 1 179 ? -6.919 1.722 22.416 1.00 83.56 179 GLU A O 1
ATOM 1426 N N . ALA A 1 180 ? -8.760 0.541 22.895 1.00 79.56 180 ALA A N 1
ATOM 1427 C CA . ALA A 1 180 ? -8.816 -0.123 21.595 1.00 79.56 180 ALA A CA 1
ATOM 1428 C C . ALA A 1 180 ? -9.027 0.886 20.452 1.00 79.56 180 ALA A C 1
ATOM 1430 O O . ALA A 1 180 ? -8.332 0.823 19.436 1.00 79.56 180 ALA A O 1
ATOM 1431 N N . LEU A 1 181 ? -9.930 1.857 20.628 1.00 78.75 181 LEU A N 1
ATOM 1432 C CA . LEU A 1 181 ? -10.141 2.944 19.667 1.00 78.75 181 LEU A CA 1
ATOM 1433 C C . LEU A 1 181 ? -8.895 3.823 19.512 1.00 78.75 181 LEU A C 1
ATOM 1435 O O . LEU A 1 181 ? -8.568 4.220 18.394 1.00 78.75 181 LEU A O 1
ATOM 1439 N N . ARG A 1 182 ? -8.161 4.082 20.601 1.00 83.88 182 ARG A N 1
ATOM 1440 C CA . ARG A 1 182 ? -6.888 4.815 20.572 1.00 83.88 182 ARG A CA 1
ATOM 1441 C C . ARG A 1 182 ? -5.856 4.094 19.708 1.00 83.88 182 ARG A C 1
ATOM 1443 O O . ARG A 1 182 ? -5.268 4.715 18.826 1.00 83.88 182 ARG A O 1
ATOM 1450 N N . HIS A 1 183 ? -5.689 2.787 19.899 1.00 79.12 183 HIS A N 1
ATOM 1451 C CA . HIS A 1 183 ? -4.780 1.976 19.086 1.00 79.12 183 HIS A CA 1
ATOM 1452 C C . HIS A 1 183 ? -5.210 1.873 17.619 1.00 79.12 183 HIS A C 1
ATOM 1454 O O . HIS A 1 183 ? -4.361 1.901 16.729 1.00 79.12 183 HIS A O 1
ATOM 1460 N N . LEU A 1 184 ? -6.515 1.803 17.338 1.00 77.94 184 LEU A N 1
ATOM 1461 C CA . LEU A 1 184 ? -7.021 1.879 15.964 1.00 77.94 184 LEU A CA 1
ATOM 1462 C C . LEU A 1 184 ? -6.724 3.244 15.327 1.00 77.94 184 LEU A C 1
ATOM 1464 O O . LEU A 1 184 ? -6.340 3.297 14.161 1.00 77.94 184 LEU A O 1
ATOM 1468 N N . GLY A 1 185 ? -6.836 4.335 16.089 1.00 77.69 185 GLY A N 1
ATOM 1469 C CA . GLY A 1 185 ? -6.441 5.674 15.650 1.00 77.69 185 GLY A CA 1
ATOM 1470 C C . GLY A 1 185 ? -4.947 5.776 15.326 1.00 77.69 185 GLY A C 1
ATOM 1471 O O . GLY A 1 185 ? -4.584 6.284 14.267 1.00 77.69 185 GLY A O 1
ATOM 1472 N N . GLU A 1 186 ? -4.080 5.235 16.187 1.00 84.56 186 GLU A N 1
ATOM 1473 C CA . GLU A 1 186 ? -2.632 5.137 15.936 1.00 84.56 186 GLU A CA 1
ATOM 1474 C C . GLU A 1 186 ? -2.333 4.312 14.672 1.00 84.56 186 GLU A C 1
ATOM 1476 O O . GLU A 1 186 ? -1.529 4.721 13.834 1.00 84.56 186 GLU A O 1
ATOM 1481 N N . GLY A 1 187 ? -3.022 3.179 14.499 1.00 77.31 187 GLY A N 1
ATOM 1482 C CA . GLY A 1 187 ? -2.906 2.333 13.312 1.00 77.31 187 GLY A CA 1
ATOM 1483 C C . GLY A 1 187 ? -3.319 3.050 12.025 1.00 77.31 187 GLY A C 1
ATOM 1484 O O . GLY A 1 187 ? -2.611 2.961 11.023 1.00 77.31 187 GLY A O 1
ATOM 1485 N N . ASN A 1 188 ? -4.417 3.809 12.054 1.00 81.75 188 ASN A N 1
ATOM 1486 C CA . ASN A 1 188 ? -4.846 4.622 10.916 1.00 81.75 188 ASN A CA 1
ATOM 1487 C C . ASN A 1 188 ? -3.816 5.707 10.574 1.00 81.75 188 ASN A C 1
ATOM 1489 O O . ASN A 1 188 ? -3.511 5.889 9.398 1.00 81.75 188 ASN A O 1
ATOM 1493 N N . GLY A 1 189 ? -3.220 6.359 11.578 1.00 85.69 189 GLY A N 1
ATOM 1494 C CA . GLY A 1 189 ? -2.155 7.343 11.361 1.00 85.69 189 GLY A CA 1
ATOM 1495 C C . GLY A 1 189 ? -0.927 6.751 10.659 1.00 85.69 189 GLY A C 1
ATOM 1496 O O . GLY A 1 189 ? -0.409 7.345 9.715 1.00 85.69 189 GLY A O 1
ATOM 1497 N N . LEU A 1 190 ? -0.503 5.543 11.045 1.00 85.62 190 LEU A N 1
ATOM 1498 C CA . LEU A 1 190 ? 0.594 4.836 10.367 1.00 85.62 190 LEU A CA 1
ATOM 1499 C C . LEU A 1 190 ? 0.250 4.483 8.912 1.00 85.62 190 LEU A C 1
ATOM 1501 O O . LEU A 1 190 ? 1.108 4.568 8.033 1.00 85.62 190 LEU A O 1
ATOM 1505 N N . ILE A 1 191 ? -1.002 4.102 8.641 1.00 84.88 191 ILE A N 1
ATOM 1506 C CA . ILE A 1 191 ? -1.474 3.823 7.277 1.00 84.88 191 ILE A CA 1
ATOM 1507 C C . ILE A 1 191 ? -1.480 5.104 6.432 1.00 84.88 191 ILE A C 1
ATOM 1509 O O . ILE A 1 191 ? -1.083 5.067 5.267 1.00 84.88 191 ILE A O 1
ATOM 1513 N N . GLU A 1 192 ? -1.899 6.239 6.992 1.00 86.31 192 GLU A N 1
ATOM 1514 C CA . GLU A 1 192 ? -1.856 7.539 6.313 1.00 86.31 192 GLU A CA 1
ATOM 1515 C C . GLU A 1 192 ? -0.420 7.966 5.985 1.00 86.31 192 GLU A C 1
ATOM 1517 O O . GLU A 1 192 ? -0.147 8.367 4.852 1.00 86.31 192 GLU A O 1
ATOM 1522 N N . GLU A 1 193 ? 0.512 7.812 6.928 1.00 87.44 193 GLU A N 1
ATOM 1523 C CA . GLU A 1 193 ? 1.934 8.097 6.711 1.00 87.44 193 GLU A CA 1
ATOM 1524 C C . GLU A 1 193 ? 2.532 7.189 5.625 1.00 87.44 193 GLU A C 1
ATOM 1526 O O . GLU A 1 193 ? 3.221 7.660 4.714 1.00 87.44 193 GLU A O 1
ATOM 1531 N N . GLN A 1 194 ? 2.210 5.893 5.656 1.00 89.88 194 GLN A N 1
ATOM 1532 C CA . GLN A 1 194 ? 2.633 4.949 4.625 1.00 89.88 194 GLN A CA 1
ATOM 1533 C C . GLN A 1 194 ? 2.052 5.312 3.252 1.00 89.88 194 GLN A C 1
ATOM 1535 O O . GLN A 1 194 ? 2.769 5.273 2.251 1.00 89.88 194 GLN A O 1
ATOM 1540 N N . ASN A 1 195 ? 0.778 5.703 3.188 1.00 83.56 195 ASN A N 1
ATOM 1541 C CA . ASN A 1 195 ? 0.144 6.150 1.949 1.00 83.56 195 ASN A CA 1
ATOM 1542 C C . ASN A 1 195 ? 0.802 7.422 1.405 1.00 83.56 195 ASN A C 1
ATOM 1544 O O . ASN A 1 195 ? 1.052 7.502 0.203 1.00 83.56 195 ASN A O 1
ATOM 1548 N N .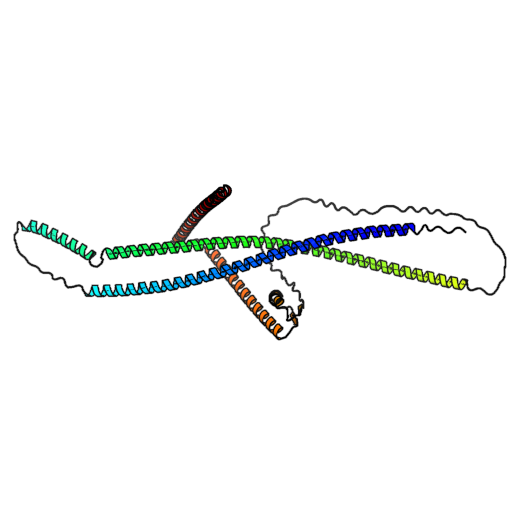 ALA A 1 196 ? 1.134 8.385 2.266 1.00 89.81 196 ALA A N 1
ATOM 1549 C CA . ALA A 1 196 ? 1.859 9.587 1.866 1.00 89.81 196 ALA A CA 1
ATOM 1550 C C . ALA A 1 196 ? 3.252 9.241 1.310 1.00 89.81 196 ALA A C 1
ATOM 1552 O O . ALA A 1 196 ? 3.634 9.733 0.248 1.00 89.81 196 ALA A O 1
ATOM 1553 N N . SER A 1 197 ? 3.985 8.337 1.970 1.00 92.75 197 SER A N 1
ATOM 1554 C CA . SER A 1 197 ? 5.286 7.853 1.491 1.00 92.75 197 SER A CA 1
ATOM 1555 C C . SER A 1 197 ? 5.182 7.170 0.121 1.00 92.75 197 SER A C 1
ATOM 1557 O O . SER A 1 197 ? 5.943 7.488 -0.795 1.00 92.75 197 SER A O 1
ATOM 1559 N N . LEU A 1 198 ? 4.193 6.290 -0.062 1.00 87.88 198 LEU A N 1
ATOM 1560 C CA . LEU A 1 198 ? 3.950 5.608 -1.336 1.00 87.88 198 LEU A CA 1
ATOM 1561 C C . LEU A 1 198 ? 3.547 6.577 -2.454 1.00 87.88 198 LEU A C 1
ATOM 1563 O O . LEU A 1 198 ? 3.967 6.394 -3.595 1.00 87.88 198 LEU A O 1
ATOM 1567 N N . GLN A 1 199 ? 2.774 7.623 -2.152 1.00 89.88 199 GLN A N 1
ATOM 1568 C CA . GLN A 1 199 ? 2.435 8.662 -3.128 1.00 89.88 199 GLN A CA 1
ATOM 1569 C C . GLN A 1 199 ? 3.672 9.432 -3.602 1.00 89.88 199 GLN A C 1
ATOM 1571 O O . GLN A 1 199 ? 3.795 9.700 -4.798 1.00 89.88 199 GLN A O 1
ATOM 1576 N N . VAL A 1 200 ? 4.607 9.742 -2.696 1.00 92.19 200 VAL A N 1
ATOM 1577 C CA . VAL A 1 200 ? 5.887 10.375 -3.054 1.00 92.19 200 VAL A CA 1
ATOM 1578 C C . VAL A 1 200 ? 6.708 9.454 -3.959 1.00 92.19 200 VAL A C 1
ATOM 1580 O O . VAL A 1 200 ? 7.124 9.880 -5.035 1.00 92.19 200 VAL A O 1
ATOM 1583 N N . GLN A 1 201 ? 6.861 8.178 -3.592 1.00 90.38 201 GLN A N 1
ATOM 1584 C CA . GLN A 1 201 ? 7.596 7.199 -4.406 1.00 90.38 201 GLN A CA 1
ATOM 1585 C C . GLN A 1 201 ? 6.975 7.001 -5.796 1.00 90.38 201 GLN A C 1
ATOM 1587 O O . GLN A 1 201 ? 7.688 6.878 -6.796 1.00 90.38 201 GLN A O 1
ATOM 1592 N N . LEU A 1 202 ? 5.641 6.995 -5.882 1.00 90.19 202 LEU A N 1
ATOM 1593 C CA . LEU A 1 202 ? 4.926 6.907 -7.152 1.00 90.19 202 LEU A CA 1
ATOM 1594 C C . LEU A 1 202 ? 5.190 8.143 -8.021 1.00 90.19 202 LEU A C 1
ATOM 1596 O O . LEU A 1 202 ? 5.458 8.001 -9.213 1.00 90.19 202 LEU A O 1
ATOM 1600 N N . ALA A 1 203 ? 5.152 9.343 -7.439 1.00 90.75 203 ALA A N 1
ATOM 1601 C CA . ALA A 1 203 ? 5.442 10.583 -8.156 1.00 90.75 203 ALA A CA 1
ATOM 1602 C C . ALA A 1 203 ? 6.891 10.628 -8.673 1.00 90.75 203 ALA A C 1
ATOM 1604 O O . ALA A 1 203 ? 7.123 11.026 -9.816 1.00 90.75 203 ALA A O 1
ATOM 1605 N N . GLU A 1 204 ? 7.859 10.177 -7.870 1.00 91.94 204 GLU A N 1
ATOM 1606 C CA . GLU A 1 204 ? 9.264 10.053 -8.278 1.00 91.94 204 GLU A CA 1
ATOM 1607 C C . GLU A 1 204 ? 9.430 9.050 -9.425 1.00 91.94 204 GLU A C 1
ATOM 1609 O O . GLU A 1 204 ? 10.022 9.386 -10.451 1.00 91.94 204 GLU A O 1
ATOM 1614 N N . SER A 1 205 ? 8.811 7.872 -9.321 1.00 88.00 205 SER A N 1
ATOM 1615 C CA . SER A 1 205 ? 8.859 6.843 -10.370 1.00 88.00 205 SER A CA 1
ATOM 1616 C C . SER A 1 205 ? 8.216 7.314 -11.682 1.00 88.00 205 SER A C 1
ATOM 1618 O O . SER A 1 205 ? 8.714 7.027 -12.771 1.00 88.00 205 SER A O 1
ATOM 1620 N N . LEU A 1 206 ? 7.114 8.069 -11.610 1.00 90.25 206 LEU A N 1
ATOM 1621 C CA . LEU A 1 206 ? 6.483 8.672 -12.789 1.00 90.25 206 LEU A CA 1
ATOM 1622 C C . LEU A 1 206 ? 7.386 9.726 -13.438 1.00 90.25 206 LEU A C 1
ATOM 1624 O O . LEU A 1 206 ? 7.474 9.787 -14.667 1.00 90.25 206 LEU A O 1
ATOM 1628 N N . LYS A 1 207 ? 8.089 10.524 -12.630 1.00 95.75 207 LYS A N 1
ATOM 1629 C CA . LYS A 1 207 ? 9.070 11.495 -13.121 1.00 95.75 207 LYS A CA 1
ATOM 1630 C C . LYS A 1 207 ? 10.237 10.796 -13.820 1.00 95.75 207 LYS A C 1
ATOM 1632 O O . LYS A 1 207 ? 10.570 11.186 -14.939 1.00 95.75 207 LYS A O 1
ATOM 1637 N N . GLU A 1 208 ? 10.810 9.754 -13.223 1.00 92.62 208 GLU A N 1
ATOM 1638 C CA . GLU A 1 208 ? 11.876 8.953 -13.843 1.00 92.62 208 GLU A CA 1
ATOM 1639 C C . GLU A 1 208 ? 11.416 8.330 -15.167 1.00 92.62 208 GLU A C 1
ATOM 1641 O O . GLU A 1 208 ? 12.094 8.475 -16.183 1.00 92.62 208 GLU A O 1
ATOM 1646 N N . ASN A 1 209 ? 10.218 7.738 -15.204 1.00 86.25 209 ASN A N 1
ATOM 1647 C CA . ASN A 1 209 ? 9.643 7.195 -16.438 1.00 86.25 209 ASN A CA 1
ATOM 1648 C C . ASN A 1 209 ? 9.453 8.265 -17.522 1.00 86.25 209 ASN A C 1
ATOM 1650 O O . ASN A 1 209 ? 9.746 8.012 -18.692 1.00 86.25 209 ASN A O 1
ATOM 1654 N N . SER A 1 210 ? 8.998 9.468 -17.156 1.00 94.88 210 SER A N 1
ATOM 1655 C CA . SER A 1 210 ? 8.862 10.576 -18.110 1.00 94.88 210 SER A CA 1
ATOM 1656 C C . SER A 1 210 ? 10.215 11.010 -18.686 1.00 94.88 210 SER A C 1
ATOM 1658 O O . SER A 1 210 ? 10.320 11.268 -19.885 1.00 94.88 210 SER A O 1
ATOM 1660 N N . GLN A 1 211 ? 11.268 11.007 -17.862 1.00 94.56 211 GLN A N 1
ATOM 1661 C CA . GLN A 1 211 ? 12.625 11.335 -18.285 1.00 94.56 211 GLN A CA 1
ATOM 1662 C C . GLN A 1 211 ? 13.199 10.263 -19.216 1.00 94.56 211 GLN A C 1
ATOM 1664 O O . GLN A 1 211 ? 13.704 10.596 -20.283 1.00 94.56 211 GLN A O 1
ATOM 1669 N N . VAL A 1 212 ? 13.052 8.982 -18.866 1.00 92.12 212 VAL A N 1
ATOM 1670 C CA . VAL A 1 212 ? 13.478 7.864 -19.722 1.00 92.12 212 VAL A CA 1
ATOM 1671 C C . VAL A 1 212 ? 12.740 7.889 -21.061 1.00 92.12 212 VAL A C 1
ATOM 1673 O O . VAL A 1 212 ? 13.351 7.659 -22.101 1.00 92.12 212 VAL A O 1
ATOM 1676 N N . THR A 1 213 ? 11.445 8.213 -21.059 1.00 91.94 213 THR A N 1
ATOM 1677 C CA . THR A 1 213 ? 10.658 8.339 -22.296 1.00 91.94 213 THR A CA 1
ATOM 1678 C C . THR A 1 213 ? 11.195 9.469 -23.178 1.00 91.94 213 THR A C 1
ATOM 1680 O O . THR A 1 213 ? 11.415 9.262 -24.370 1.00 91.94 213 THR A O 1
ATOM 1683 N N . ALA A 1 214 ? 11.492 10.636 -22.598 1.00 95.81 214 ALA A N 1
ATOM 1684 C CA . ALA A 1 214 ? 12.088 11.752 -23.332 1.00 95.81 214 ALA A CA 1
ATOM 1685 C C . ALA A 1 214 ? 13.484 11.412 -23.893 1.00 95.81 214 ALA A C 1
ATOM 1687 O O . ALA A 1 214 ? 13.799 11.761 -25.034 1.00 95.81 214 ALA A O 1
ATOM 1688 N N . ASP A 1 215 ? 14.307 10.695 -23.123 1.00 93.38 215 ASP A N 1
ATOM 1689 C CA . ASP A 1 215 ? 15.627 10.238 -23.562 1.00 93.38 215 ASP A CA 1
ATOM 1690 C C . ASP A 1 215 ? 15.520 9.221 -24.709 1.00 93.38 215 ASP A C 1
ATOM 1692 O O . ASP A 1 215 ? 16.291 9.292 -25.671 1.00 93.38 215 ASP A O 1
ATOM 1696 N N . LEU A 1 216 ? 14.547 8.305 -24.658 1.00 90.88 216 LEU A N 1
ATOM 1697 C CA . LEU A 1 216 ? 14.273 7.362 -25.744 1.00 90.88 216 LEU A CA 1
ATOM 1698 C C . LEU A 1 216 ? 13.866 8.089 -27.027 1.00 90.88 216 LEU A C 1
ATOM 1700 O O . LEU A 1 216 ? 14.461 7.835 -28.073 1.00 90.88 216 LEU A O 1
ATOM 1704 N N . GLU A 1 217 ? 12.946 9.053 -26.954 1.00 96.06 217 GLU A N 1
ATOM 1705 C CA . GLU A 1 217 ? 12.565 9.865 -28.116 1.00 96.06 217 GLU A CA 1
ATOM 1706 C C . GLU A 1 217 ? 13.757 10.641 -28.701 1.00 96.06 217 GLU A C 1
ATOM 1708 O O . GLU A 1 217 ? 13.894 10.780 -29.923 1.00 96.06 217 GLU A O 1
ATOM 1713 N N . ALA A 1 218 ? 14.646 11.158 -27.845 1.00 96.56 218 ALA A N 1
ATOM 1714 C CA . ALA A 1 218 ? 15.863 11.834 -28.284 1.00 96.56 218 ALA A CA 1
ATOM 1715 C C . ALA A 1 218 ? 16.812 10.870 -29.019 1.00 96.56 218 ALA A C 1
ATOM 1717 O O . ALA A 1 218 ? 17.333 11.209 -30.087 1.00 96.56 218 ALA A O 1
ATOM 1718 N N . ARG A 1 219 ? 16.991 9.649 -28.499 1.00 93.88 219 ARG A N 1
ATOM 1719 C CA . ARG A 1 219 ? 17.811 8.604 -29.133 1.00 93.88 219 ARG A CA 1
ATOM 1720 C C . ARG A 1 219 ? 17.206 8.089 -30.433 1.00 93.88 219 ARG A C 1
ATOM 1722 O O . ARG A 1 219 ? 17.941 7.859 -31.389 1.00 93.88 219 ARG A O 1
ATOM 1729 N N . GLU A 1 220 ? 15.888 7.962 -30.525 1.00 96.50 220 GLU A N 1
ATOM 1730 C CA . GLU A 1 220 ? 15.212 7.588 -31.771 1.00 96.50 220 GLU A CA 1
ATOM 1731 C C . GLU A 1 220 ? 15.433 8.628 -32.877 1.00 96.50 220 GLU A C 1
ATOM 1733 O O . GLU A 1 220 ? 15.727 8.269 -34.024 1.00 96.50 220 GLU A O 1
ATOM 1738 N N . LYS A 1 221 ? 15.378 9.923 -32.535 1.00 97.56 221 LYS A N 1
ATOM 1739 C CA . LYS A 1 221 ? 15.714 11.016 -33.464 1.00 97.56 221 LYS A CA 1
ATOM 1740 C C . LYS A 1 221 ? 17.175 10.943 -33.918 1.00 97.56 221 LYS A C 1
ATOM 1742 O O . LYS A 1 221 ? 17.443 11.090 -35.111 1.00 97.56 221 LYS A O 1
ATOM 1747 N N . GLU A 1 222 ? 18.105 10.669 -33.004 1.00 97.38 222 GLU A N 1
ATOM 1748 C CA . GLU A 1 222 ? 19.530 10.482 -33.318 1.00 97.38 222 GLU A CA 1
ATOM 1749 C C . GLU A 1 222 ? 19.755 9.287 -34.262 1.00 97.38 222 GLU A C 1
ATOM 1751 O O . GLU A 1 222 ? 20.433 9.422 -35.282 1.00 97.38 222 GLU A O 1
ATOM 1756 N N . ILE A 1 223 ? 19.121 8.141 -33.994 1.00 93.50 223 ILE A N 1
ATOM 1757 C CA . ILE A 1 223 ? 19.180 6.951 -34.857 1.00 93.50 223 ILE A CA 1
ATOM 1758 C C . ILE A 1 223 ? 18.620 7.258 -36.252 1.00 93.50 223 ILE A C 1
ATOM 1760 O O . ILE A 1 223 ? 19.204 6.847 -37.256 1.00 93.50 223 ILE A O 1
ATOM 1764 N N . SER A 1 224 ? 17.507 7.989 -36.344 1.00 96.00 224 SER A N 1
ATOM 1765 C CA . SER A 1 224 ? 16.915 8.402 -37.624 1.00 96.00 224 SER A CA 1
ATOM 1766 C C . SER A 1 224 ? 17.856 9.307 -38.435 1.00 96.00 224 SER A C 1
ATOM 1768 O O . SER A 1 224 ? 18.044 9.118 -39.645 1.00 96.00 224 SER A O 1
ATOM 1770 N N . LEU A 1 225 ? 18.531 10.243 -37.759 1.00 97.75 225 LEU A N 1
ATOM 1771 C CA . LEU A 1 225 ? 19.546 11.096 -38.373 1.00 97.75 225 LEU A CA 1
ATOM 1772 C C . LEU A 1 225 ? 20.733 10.266 -38.882 1.00 97.75 225 LEU A C 1
ATOM 1774 O O . LEU A 1 225 ? 21.134 10.425 -40.037 1.00 97.75 225 LEU A O 1
ATOM 1778 N N . LEU A 1 226 ? 21.254 9.349 -38.061 1.00 94.75 226 LEU A N 1
ATOM 1779 C CA . LEU A 1 226 ? 22.355 8.460 -38.438 1.00 94.75 226 LEU A CA 1
ATOM 1780 C C . LEU A 1 226 ? 21.988 7.583 -39.637 1.00 94.75 226 LEU A C 1
ATOM 1782 O O . LEU A 1 226 ? 22.766 7.519 -40.582 1.00 94.75 226 LEU A O 1
ATOM 1786 N N . LYS A 1 227 ? 20.785 6.996 -39.675 1.00 96.00 227 LYS A N 1
ATOM 1787 C CA . LYS A 1 227 ? 20.290 6.237 -40.841 1.00 96.00 227 LYS A CA 1
ATOM 1788 C C . LYS A 1 227 ? 20.303 7.075 -42.121 1.00 96.00 227 LYS A C 1
ATOM 1790 O O . LYS A 1 227 ? 20.737 6.600 -43.168 1.00 96.00 227 LYS A O 1
ATOM 1795 N N . THR A 1 228 ? 19.883 8.336 -42.033 1.00 96.56 228 THR A N 1
ATOM 1796 C CA . THR A 1 228 ? 19.904 9.265 -43.173 1.00 96.56 228 THR A CA 1
ATOM 1797 C C . THR A 1 228 ? 21.333 9.564 -43.639 1.00 96.56 228 THR A C 1
ATOM 1799 O O . THR A 1 228 ? 21.592 9.643 -44.841 1.00 96.56 228 THR A O 1
ATOM 1802 N N . VAL A 1 229 ? 22.272 9.736 -42.704 1.00 96.69 229 VAL A N 1
ATOM 1803 C CA . VAL A 1 229 ? 23.695 9.945 -43.015 1.00 96.69 229 VAL A CA 1
ATOM 1804 C C . VAL A 1 229 ? 24.303 8.696 -43.652 1.00 96.69 229 VAL A C 1
ATOM 1806 O O . VAL A 1 229 ? 24.931 8.818 -44.703 1.00 96.69 229 VAL A O 1
ATOM 1809 N N . THR A 1 230 ? 24.064 7.511 -43.086 1.00 94.56 230 THR A N 1
ATOM 1810 C CA . THR A 1 230 ? 24.525 6.227 -43.633 1.00 94.56 230 THR A CA 1
ATOM 1811 C C . THR A 1 230 ? 24.039 6.039 -45.064 1.00 94.56 230 THR A C 1
ATOM 1813 O O . THR A 1 230 ? 24.857 5.819 -45.951 1.00 94.56 230 THR A O 1
ATOM 1816 N N . HIS A 1 231 ? 22.750 6.268 -45.329 1.00 96.12 231 HIS A N 1
ATOM 1817 C CA . HIS A 1 231 ? 22.195 6.172 -46.679 1.00 96.12 231 HIS A CA 1
ATOM 1818 C C . HIS A 1 231 ? 22.863 7.142 -47.674 1.00 96.12 231 HIS A C 1
ATOM 1820 O O . HIS A 1 231 ? 23.181 6.779 -48.806 1.00 96.12 231 HIS A O 1
ATOM 1826 N N . LYS A 1 232 ? 23.153 8.385 -47.257 1.00 95.94 232 LYS A N 1
ATOM 1827 C CA . LYS A 1 232 ? 23.900 9.345 -48.094 1.00 95.94 232 LYS A CA 1
ATOM 1828 C C . LYS A 1 232 ? 25.330 8.878 -48.378 1.00 95.94 232 LYS A C 1
ATOM 1830 O O . LYS A 1 232 ? 25.836 9.122 -49.474 1.00 95.94 232 LYS A O 1
ATOM 1835 N N . CYS A 1 233 ? 25.993 8.255 -47.406 1.00 93.88 233 CYS A N 1
ATOM 1836 C CA . CYS A 1 233 ? 27.328 7.685 -47.578 1.00 93.88 233 CYS A CA 1
ATOM 1837 C C . CYS A 1 233 ? 27.309 6.478 -48.521 1.00 93.88 233 CYS A C 1
ATOM 1839 O O . CYS A 1 233 ? 28.162 6.411 -49.400 1.00 93.88 233 CYS A O 1
ATOM 1841 N N . GLU A 1 234 ? 26.315 5.595 -48.409 1.00 95.62 234 GLU A N 1
ATOM 1842 C CA . GLU A 1 234 ? 26.110 4.464 -49.323 1.00 95.62 234 GLU A CA 1
ATOM 1843 C C . GLU A 1 234 ? 25.948 4.942 -50.772 1.00 95.62 234 GLU A C 1
ATOM 1845 O O . GLU A 1 234 ? 26.669 4.479 -51.651 1.00 95.62 234 GLU A O 1
ATOM 1850 N N . ILE A 1 235 ? 25.100 5.950 -51.021 1.00 97.12 235 ILE A N 1
ATOM 1851 C CA . ILE A 1 235 ? 24.932 6.538 -52.363 1.00 97.12 235 ILE A CA 1
ATOM 1852 C C . ILE A 1 235 ? 26.264 7.079 -52.908 1.00 97.12 235 ILE A C 1
ATOM 1854 O O . ILE A 1 235 ? 26.600 6.864 -54.076 1.00 97.12 235 ILE A O 1
ATOM 1858 N N . LYS A 1 236 ? 27.033 7.801 -52.080 1.00 96.56 236 LYS A N 1
ATOM 1859 C CA . LYS A 1 236 ? 28.348 8.330 -52.481 1.00 96.56 236 LYS A CA 1
ATOM 1860 C C . LYS A 1 236 ? 29.342 7.210 -52.779 1.00 96.56 236 LYS A C 1
ATOM 1862 O O . LYS A 1 236 ? 30.076 7.315 -53.757 1.00 96.56 236 LYS A O 1
ATOM 1867 N N . TYR A 1 237 ? 29.352 6.163 -51.960 1.00 94.81 237 TYR A N 1
ATOM 1868 C CA . TYR A 1 237 ? 30.209 5.000 -52.147 1.00 94.81 237 TYR A CA 1
ATOM 1869 C C . TYR A 1 237 ? 29.889 4.288 -53.464 1.00 94.81 237 TYR A C 1
ATOM 1871 O O . TYR A 1 237 ? 30.784 4.124 -54.286 1.00 94.81 237 TYR A O 1
ATOM 1879 N N . SER A 1 238 ? 28.614 3.982 -53.734 1.00 95.81 238 SER A N 1
ATOM 1880 C CA . SER A 1 238 ? 28.193 3.359 -54.996 1.00 95.81 238 SER A CA 1
ATOM 1881 C C . SER A 1 238 ? 28.553 4.204 -56.221 1.00 95.81 238 SER A C 1
ATOM 1883 O O . SER A 1 238 ? 28.911 3.660 -57.264 1.00 95.81 238 SER A O 1
ATOM 1885 N N . ARG A 1 239 ? 28.499 5.539 -56.107 1.00 96.81 239 ARG A N 1
ATOM 1886 C CA . ARG A 1 239 ? 28.945 6.442 -57.177 1.00 96.81 239 ARG A CA 1
ATOM 1887 C C . ARG A 1 239 ? 30.451 6.334 -57.428 1.00 96.81 239 ARG A C 1
ATOM 1889 O O . ARG A 1 239 ? 30.851 6.182 -58.575 1.00 96.81 239 ARG A O 1
ATOM 1896 N N . LEU A 1 240 ? 31.268 6.387 -56.375 1.00 94.94 240 LEU A N 1
ATOM 1897 C CA . LEU A 1 240 ? 32.724 6.247 -56.494 1.00 94.94 240 LEU A CA 1
ATOM 1898 C C . LEU A 1 240 ? 33.124 4.868 -57.030 1.00 94.94 240 LEU A C 1
ATOM 1900 O O . LEU A 1 240 ? 34.044 4.767 -57.834 1.00 94.94 240 LEU A O 1
ATOM 1904 N N . GLU A 1 241 ? 32.419 3.812 -56.625 1.00 96.12 241 GLU A N 1
ATOM 1905 C CA . GLU A 1 241 ? 32.631 2.456 -57.133 1.00 96.12 241 GLU A CA 1
ATOM 1906 C C . GLU A 1 241 ? 32.313 2.357 -58.636 1.00 96.12 241 GLU A C 1
ATOM 1908 O O . GLU A 1 241 ? 33.059 1.732 -59.393 1.00 96.12 241 GLU A O 1
ATOM 1913 N N . ALA A 1 242 ? 31.241 3.012 -59.096 1.00 96.62 242 ALA A N 1
ATOM 1914 C CA . ALA A 1 242 ? 30.910 3.097 -60.517 1.00 96.62 242 ALA A CA 1
ATOM 1915 C C . ALA A 1 242 ? 31.969 3.879 -61.316 1.00 96.62 242 ALA A C 1
ATOM 1917 O O . ALA A 1 242 ? 32.383 3.424 -62.384 1.00 96.62 242 ALA A O 1
ATOM 1918 N N . ASP A 1 243 ? 32.446 5.009 -60.785 1.00 95.44 243 ASP A N 1
ATOM 1919 C CA . ASP A 1 243 ? 33.516 5.804 -61.400 1.00 95.44 243 ASP A CA 1
ATOM 1920 C C . ASP A 1 243 ? 34.829 4.999 -61.479 1.00 95.44 243 ASP A C 1
ATOM 1922 O O . ASP A 1 243 ? 35.495 5.000 -62.515 1.00 95.44 243 ASP A O 1
ATOM 1926 N N . LEU A 1 244 ? 35.170 4.232 -60.435 1.00 95.56 244 LEU A N 1
ATOM 1927 C CA . LEU A 1 244 ? 36.343 3.352 -60.422 1.00 95.56 244 LEU A CA 1
ATOM 1928 C C . LEU A 1 244 ? 36.254 2.269 -61.505 1.00 95.56 244 LEU A C 1
ATOM 1930 O O . LEU A 1 244 ? 37.218 2.072 -62.246 1.00 95.56 244 LEU A O 1
ATOM 1934 N N . ARG A 1 245 ? 35.102 1.594 -61.636 1.00 96.31 245 ARG A N 1
ATOM 1935 C CA . ARG A 1 245 ? 34.878 0.594 -62.697 1.00 96.31 245 ARG A CA 1
ATOM 1936 C C . ARG A 1 245 ? 35.007 1.202 -64.089 1.00 96.31 245 ARG A C 1
ATOM 1938 O O . ARG A 1 245 ? 35.556 0.564 -64.982 1.00 96.31 245 ARG A O 1
ATOM 1945 N N . LYS A 1 246 ? 34.528 2.435 -64.275 1.00 97.25 246 LYS A N 1
ATOM 1946 C CA . LYS A 1 246 ? 34.673 3.157 -65.541 1.00 97.25 246 LYS A CA 1
ATOM 1947 C C . LYS A 1 246 ? 36.145 3.431 -65.861 1.00 97.25 246 LYS A C 1
ATOM 1949 O O . LYS A 1 246 ? 36.583 3.107 -66.959 1.00 97.25 246 LYS A O 1
ATOM 1954 N N . CYS A 1 247 ? 36.916 3.942 -64.900 1.00 94.25 247 CYS A N 1
ATOM 1955 C CA . CYS A 1 247 ? 38.357 4.158 -65.065 1.00 94.25 247 CYS A CA 1
ATOM 1956 C C . CYS A 1 247 ? 39.118 2.852 -65.350 1.00 94.25 247 CYS A C 1
ATOM 1958 O O . CYS A 1 247 ? 40.040 2.850 -66.158 1.00 94.25 247 CYS A O 1
ATOM 1960 N N . GLN A 1 248 ? 38.738 1.741 -64.709 1.00 96.00 248 GLN A N 1
ATOM 1961 C CA . GLN A 1 248 ? 39.318 0.420 -64.981 1.00 96.00 248 GLN A CA 1
ATOM 1962 C C . GLN A 1 248 ? 39.027 -0.040 -66.414 1.00 96.00 248 GLN A C 1
ATOM 1964 O O . GLN A 1 248 ? 39.949 -0.447 -67.112 1.00 96.00 248 GLN A O 1
ATOM 1969 N N . ALA A 1 249 ? 37.782 0.099 -66.877 1.00 96.50 249 ALA A N 1
ATOM 1970 C CA . ALA A 1 249 ? 37.410 -0.236 -68.249 1.00 96.50 249 ALA A CA 1
ATOM 1971 C C . ALA A 1 249 ? 38.160 0.622 -69.282 1.00 96.50 249 ALA A C 1
ATOM 1973 O O . ALA A 1 249 ? 38.645 0.095 -70.278 1.00 96.50 249 ALA A O 1
ATOM 1974 N N . GLU A 1 250 ? 38.302 1.929 -69.036 1.00 96.31 250 GLU A N 1
ATOM 1975 C CA . GLU A 1 250 ? 39.118 2.815 -69.876 1.00 96.31 250 GLU A CA 1
ATOM 1976 C C . GLU A 1 250 ? 40.593 2.377 -69.873 1.00 96.31 250 GLU A C 1
ATOM 1978 O O . GLU A 1 250 ? 41.215 2.298 -70.929 1.00 96.31 250 GLU A O 1
ATOM 1983 N N . ALA A 1 251 ? 41.159 2.040 -68.711 1.00 94.62 251 ALA A N 1
ATOM 1984 C CA . ALA A 1 251 ? 42.538 1.564 -68.604 1.00 94.62 251 ALA A CA 1
ATOM 1985 C C . ALA A 1 251 ? 42.773 0.234 -69.341 1.00 94.62 251 ALA A C 1
ATOM 1987 O O . ALA A 1 251 ? 43.828 0.057 -69.951 1.00 94.62 251 ALA A O 1
ATOM 1988 N N . ASP A 1 252 ? 41.812 -0.690 -69.308 1.00 95.25 252 ASP A N 1
ATOM 1989 C CA . ASP A 1 252 ? 41.892 -1.952 -70.045 1.00 95.25 252 ASP A CA 1
ATOM 1990 C C . ASP A 1 252 ? 41.766 -1.730 -71.563 1.00 95.25 252 ASP A C 1
ATOM 1992 O O . ASP A 1 252 ? 42.535 -2.325 -72.314 1.00 95.25 252 ASP A O 1
ATOM 1996 N N . GLN A 1 253 ? 40.914 -0.799 -72.020 1.00 96.25 253 GLN A N 1
ATOM 1997 C CA . GLN A 1 253 ? 40.870 -0.378 -73.433 1.00 96.25 253 GLN A CA 1
ATOM 1998 C C . GLN A 1 253 ? 42.216 0.191 -73.903 1.00 96.25 253 GLN A C 1
ATOM 2000 O O . GLN A 1 253 ? 42.701 -0.155 -74.979 1.00 96.25 253 GLN A O 1
ATOM 2005 N N . TRP A 1 254 ? 42.851 1.046 -73.093 1.00 93.75 254 TRP A N 1
ATOM 2006 C CA . TRP A 1 254 ? 44.187 1.566 -73.401 1.00 93.75 254 TRP A CA 1
ATOM 2007 C C . TRP A 1 254 ? 45.249 0.464 -73.431 1.00 93.75 254 TRP A C 1
ATOM 2009 O O . TRP A 1 254 ? 46.170 0.536 -74.244 1.00 93.75 254 TRP A O 1
ATOM 2019 N N . ARG A 1 255 ? 45.127 -0.559 -72.575 1.00 94.50 255 ARG A N 1
ATOM 2020 C CA . ARG A 1 255 ? 46.031 -1.717 -72.573 1.00 94.50 255 ARG A CA 1
ATOM 2021 C C . ARG A 1 255 ? 45.872 -2.558 -73.839 1.00 94.50 255 ARG A C 1
ATOM 2023 O O . ARG A 1 255 ? 46.880 -2.930 -74.425 1.00 94.50 255 ARG A O 1
ATOM 2030 N N . GLU A 1 256 ? 44.640 -2.806 -74.274 1.00 93.50 256 GLU A N 1
ATOM 2031 C CA . GLU A 1 256 ? 44.345 -3.540 -75.511 1.00 93.50 256 GLU A CA 1
ATOM 2032 C C . GLU A 1 256 ? 44.867 -2.792 -76.748 1.00 93.50 256 GLU A C 1
ATOM 2034 O O . GLU A 1 256 ? 45.556 -3.381 -77.578 1.00 93.50 256 GLU A O 1
ATOM 2039 N N . LEU A 1 257 ? 44.646 -1.473 -76.827 1.00 92.50 257 LEU A N 1
ATOM 2040 C CA . LEU A 1 257 ? 45.222 -0.630 -77.882 1.00 92.50 257 LEU A CA 1
ATOM 2041 C C . LEU A 1 257 ? 46.756 -0.681 -77.886 1.00 92.50 257 LEU A C 1
ATOM 2043 O O . LEU A 1 257 ? 47.366 -0.769 -78.950 1.00 92.50 257 LEU A O 1
ATOM 2047 N N . ALA A 1 258 ? 47.387 -0.631 -76.710 1.00 89.19 258 ALA A N 1
ATOM 2048 C CA . ALA A 1 258 ? 48.838 -0.743 -76.599 1.00 89.19 258 ALA A CA 1
ATOM 2049 C C . ALA A 1 258 ? 49.346 -2.111 -77.087 1.00 89.19 258 ALA A C 1
ATOM 2051 O O . ALA A 1 258 ? 50.342 -2.161 -77.802 1.00 89.19 258 ALA A O 1
ATOM 2052 N N . GLU A 1 259 ? 48.646 -3.202 -76.767 1.00 90.31 259 GLU A N 1
ATOM 2053 C CA . GLU A 1 259 ? 48.979 -4.552 -77.240 1.00 90.31 259 GLU A CA 1
ATOM 2054 C C . GLU A 1 259 ? 48.782 -4.706 -78.760 1.00 90.31 259 GLU A C 1
ATOM 2056 O O . GLU A 1 259 ? 49.558 -5.398 -79.419 1.00 90.31 259 GLU A O 1
ATOM 2061 N N . GLU A 1 260 ? 47.797 -4.026 -79.359 1.00 86.38 260 GLU A N 1
ATOM 2062 C CA . GLU A 1 260 ? 47.656 -3.963 -80.820 1.00 86.38 260 GLU A CA 1
ATOM 2063 C C . GLU A 1 260 ? 48.794 -3.198 -81.500 1.00 86.38 260 GLU A C 1
ATOM 2065 O O . GLU A 1 260 ? 49.252 -3.617 -82.564 1.00 86.38 260 GLU A O 1
ATOM 2070 N N . LEU A 1 261 ? 49.261 -2.106 -80.892 1.00 83.00 261 LEU A N 1
ATOM 2071 C CA . LEU A 1 261 ? 50.404 -1.325 -81.371 1.00 83.00 261 LEU A CA 1
ATOM 2072 C C . LEU A 1 261 ? 51.728 -2.099 -81.273 1.00 83.00 261 LEU A C 1
ATOM 2074 O O . LEU A 1 261 ? 52.590 -1.926 -82.133 1.00 83.00 261 LEU A O 1
ATOM 2078 N N . ASP A 1 262 ? 51.876 -2.962 -80.266 1.00 79.19 262 ASP A N 1
ATOM 2079 C CA . ASP A 1 262 ? 53.083 -3.772 -80.044 1.00 79.19 262 ASP A CA 1
ATOM 2080 C C . ASP A 1 262 ? 53.116 -5.057 -80.900 1.00 79.19 262 ASP A C 1
ATOM 2082 O O . ASP A 1 262 ? 54.093 -5.809 -80.873 1.00 79.19 262 ASP A O 1
ATOM 2086 N N . LYS A 1 263 ? 52.079 -5.321 -81.717 1.00 71.25 263 LYS A N 1
ATOM 2087 C CA . LYS A 1 263 ? 52.123 -6.391 -82.727 1.00 71.25 263 LYS A CA 1
ATOM 2088 C C . LYS A 1 263 ? 53.169 -6.023 -83.788 1.00 71.25 263 LYS A C 1
ATOM 2090 O O . LYS A 1 263 ? 52.969 -5.061 -84.533 1.00 71.25 263 LYS A O 1
ATOM 2095 N N . PRO A 1 264 ? 54.271 -6.787 -83.922 1.00 51.84 264 PRO A N 1
ATOM 2096 C CA . PRO A 1 264 ? 55.344 -6.445 -84.843 1.00 51.84 264 PRO A CA 1
ATOM 2097 C C . PRO A 1 264 ? 54.823 -6.450 -86.280 1.00 51.84 264 PRO A C 1
ATOM 2099 O O . PRO A 1 264 ? 54.485 -7.496 -86.839 1.00 51.84 264 PRO A O 1
ATOM 2102 N N . SER A 1 265 ? 54.772 -5.264 -86.891 1.00 46.09 265 SER A N 1
ATOM 2103 C CA . SER A 1 265 ? 54.557 -5.138 -88.327 1.00 46.09 265 SER A CA 1
ATOM 2104 C C . SER A 1 265 ? 55.728 -5.811 -89.051 1.00 46.09 265 SER A C 1
ATOM 2106 O O . SER A 1 265 ? 56.880 -5.378 -88.997 1.00 46.09 265 SER A O 1
ATOM 2108 N N . LEU A 1 266 ? 55.446 -6.945 -89.691 1.00 49.22 266 LEU A N 1
ATOM 2109 C CA . LEU A 1 266 ? 56.377 -7.586 -90.608 1.00 49.22 266 LEU A CA 1
ATOM 2110 C C . LEU A 1 266 ? 56.574 -6.663 -91.816 1.00 49.22 266 LEU A C 1
ATOM 2112 O O . LEU A 1 266 ? 55.795 -6.691 -92.764 1.00 49.22 266 LEU A O 1
ATOM 2116 N N . GLY A 1 267 ? 57.650 -5.879 -91.769 1.00 44.09 267 GLY A N 1
ATOM 2117 C CA . GLY A 1 267 ? 58.293 -5.304 -92.945 1.00 44.09 267 GLY A CA 1
ATOM 2118 C C . GLY A 1 267 ? 58.386 -3.784 -92.952 1.00 44.09 267 GLY A C 1
ATOM 2119 O O . GLY A 1 267 ? 57.520 -3.124 -93.508 1.00 44.09 267 GLY A O 1
ATOM 2120 N N . LEU A 1 268 ? 59.502 -3.250 -92.452 1.00 39.66 268 LEU A N 1
ATOM 2121 C CA . LEU A 1 268 ? 60.439 -2.439 -93.244 1.00 39.66 268 LEU A CA 1
ATOM 2122 C C . LEU A 1 268 ? 61.622 -2.024 -92.365 1.00 39.66 268 LEU A C 1
ATOM 2124 O O . LEU A 1 268 ? 61.489 -1.256 -91.419 1.00 39.66 268 LEU A O 1
ATOM 2128 N N . ALA A 1 269 ? 62.790 -2.571 -92.703 1.00 40.97 269 ALA A N 1
ATOM 2129 C CA . ALA A 1 269 ? 64.073 -2.110 -92.207 1.00 40.97 269 ALA A CA 1
ATOM 2130 C C . ALA A 1 269 ? 64.297 -0.655 -92.648 1.00 40.97 269 ALA A C 1
ATOM 2132 O O . ALA A 1 269 ? 64.233 -0.346 -93.838 1.00 40.97 269 ALA A O 1
ATOM 2133 N N . GLY A 1 270 ? 64.572 0.216 -91.684 1.00 35.47 270 GLY A N 1
ATOM 2134 C CA . GLY A 1 270 ? 64.969 1.600 -91.897 1.00 35.47 270 GLY A CA 1
ATOM 2135 C C . GLY A 1 270 ? 65.730 2.078 -90.670 1.00 35.47 270 GLY A C 1
ATOM 2136 O O . GLY A 1 270 ? 65.150 2.249 -89.605 1.00 35.47 270 GLY A O 1
ATOM 2137 N N . GLU A 1 271 ? 67.044 2.190 -90.821 1.00 44.34 271 GLU A N 1
ATOM 2138 C CA . GLU A 1 271 ? 67.998 2.670 -89.822 1.00 44.34 271 GLU A CA 1
ATOM 2139 C C . GLU A 1 271 ? 67.821 4.176 -89.498 1.00 44.34 271 GLU A C 1
ATOM 2141 O O . GLU A 1 271 ? 67.241 4.923 -90.289 1.00 44.34 271 GLU A O 1
ATOM 2146 N N . ILE A 1 272 ? 68.532 4.610 -88.434 1.00 45.66 272 ILE A N 1
ATOM 2147 C CA . ILE A 1 272 ? 69.022 5.981 -88.108 1.00 45.66 272 ILE A CA 1
ATOM 2148 C C . ILE A 1 272 ? 68.073 6.840 -87.212 1.00 45.66 272 ILE A C 1
ATOM 2150 O O . ILE A 1 272 ? 66.863 6.793 -87.413 1.00 45.66 272 ILE A O 1
ATOM 2154 N N . PRO A 1 273 ? 68.551 7.766 -86.332 1.00 44.34 273 PRO A N 1
ATOM 2155 C CA . PRO A 1 273 ? 69.668 7.761 -85.366 1.00 44.34 273 PRO A CA 1
ATOM 2156 C C . PRO A 1 273 ? 69.255 8.176 -83.924 1.00 44.34 273 PRO A C 1
ATOM 2158 O O . PRO A 1 273 ? 68.221 8.798 -83.688 1.00 44.34 273 PRO A O 1
ATOM 2161 N N . GLU A 1 274 ? 70.155 7.935 -82.964 1.00 49.97 274 GLU A N 1
ATOM 2162 C CA . GLU A 1 274 ? 70.174 8.546 -81.625 1.00 49.97 274 GLU A CA 1
ATOM 2163 C C . GLU A 1 274 ? 70.064 10.083 -81.675 1.00 49.97 274 GLU A C 1
ATOM 2165 O O . GLU A 1 274 ? 70.744 10.747 -82.462 1.00 49.97 274 GLU A O 1
ATOM 2170 N N . THR A 1 275 ? 69.247 10.685 -80.803 1.00 35.81 275 THR A N 1
ATOM 2171 C CA . THR A 1 275 ? 69.338 12.124 -80.512 1.00 35.81 275 THR A CA 1
ATOM 2172 C C . THR A 1 275 ? 68.991 12.429 -79.054 1.00 35.81 275 THR A C 1
ATOM 2174 O O . THR A 1 275 ? 68.057 11.896 -78.463 1.00 35.81 275 THR A O 1
ATOM 2177 N N . THR A 1 276 ? 69.839 13.279 -78.496 1.00 39.56 276 THR A N 1
ATOM 2178 C CA . THR A 1 276 ? 70.113 13.613 -77.101 1.00 39.56 276 THR A CA 1
ATOM 2179 C C . THR A 1 276 ? 69.033 14.477 -76.420 1.00 39.56 276 THR A C 1
ATOM 2181 O O . THR A 1 276 ? 68.368 15.287 -77.058 1.00 39.56 276 THR A O 1
ATOM 2184 N N . THR A 1 277 ? 68.943 14.313 -75.095 1.00 44.03 277 THR A N 1
ATOM 2185 C CA . THR A 1 277 ? 68.292 15.088 -74.005 1.00 44.03 277 THR A CA 1
ATOM 2186 C C . THR A 1 277 ? 68.174 16.619 -74.218 1.00 44.03 277 THR A C 1
ATOM 2188 O O . THR A 1 277 ? 69.027 17.192 -74.895 1.00 44.03 277 THR A O 1
ATOM 2191 N N . PRO A 1 278 ? 67.237 17.344 -73.551 1.00 47.84 278 PRO A N 1
ATOM 2192 C CA . PRO A 1 278 ? 67.490 17.762 -72.160 1.00 47.84 278 PRO A CA 1
ATOM 2193 C C . PRO A 1 278 ? 66.260 17.868 -71.229 1.00 47.84 278 PRO A C 1
ATOM 2195 O O . PRO A 1 278 ? 65.110 18.007 -71.632 1.00 47.84 278 PRO A O 1
ATOM 2198 N N . ALA A 1 279 ? 66.572 17.842 -69.934 1.00 46.78 279 ALA A N 1
ATOM 2199 C CA . ALA A 1 279 ? 65.688 18.084 -68.804 1.00 46.78 279 ALA A CA 1
ATOM 2200 C C . ALA A 1 279 ? 65.176 19.537 -68.726 1.00 46.78 279 ALA A C 1
ATOM 2202 O O . ALA A 1 279 ? 65.933 20.477 -68.964 1.00 46.78 279 ALA A O 1
ATOM 2203 N N . ALA A 1 280 ? 63.935 19.718 -68.261 1.00 42.22 280 ALA A N 1
ATOM 2204 C CA . ALA A 1 280 ? 63.460 20.973 -67.679 1.00 42.22 280 ALA A CA 1
ATOM 2205 C C . ALA A 1 280 ? 62.412 20.705 -66.571 1.00 42.22 280 ALA A C 1
ATOM 2207 O O . ALA A 1 280 ? 61.519 19.880 -66.769 1.00 42.22 280 ALA A O 1
ATOM 2208 N N . PRO A 1 281 ? 62.498 21.382 -65.408 1.00 54.12 281 PRO A N 1
ATOM 2209 C CA . PRO A 1 281 ? 61.609 21.170 -64.270 1.00 54.12 281 PRO A CA 1
ATOM 2210 C C . PRO A 1 281 ? 60.465 22.195 -64.256 1.00 54.12 281 PRO A C 1
ATOM 2212 O O . PRO A 1 281 ? 60.704 23.401 -64.312 1.00 54.12 281 PRO A O 1
ATOM 2215 N N . LEU A 1 282 ? 59.218 21.744 -64.095 1.00 40.75 282 LEU A N 1
ATOM 2216 C CA . LEU A 1 282 ? 58.081 22.631 -63.832 1.00 40.75 282 LEU A CA 1
ATOM 2217 C C . LEU A 1 282 ? 57.644 22.516 -62.370 1.00 40.75 282 LEU A C 1
ATOM 2219 O O . LEU A 1 282 ? 56.947 21.590 -61.962 1.00 40.75 282 LEU A O 1
ATOM 2223 N N . LYS A 1 283 ? 58.066 23.516 -61.588 1.00 45.19 283 LYS A N 1
ATOM 2224 C CA . LYS A 1 283 ? 57.462 23.904 -60.310 1.00 45.19 283 LYS A CA 1
ATOM 2225 C C . LYS A 1 283 ? 55.973 24.188 -60.530 1.00 45.19 283 LYS A C 1
ATOM 2227 O O . LYS A 1 283 ? 55.637 25.084 -61.302 1.00 45.19 283 LYS A O 1
ATOM 2232 N N . ARG A 1 284 ? 55.093 23.512 -59.789 1.00 38.78 284 ARG A N 1
ATOM 2233 C CA . ARG A 1 284 ? 53.700 23.937 -59.610 1.00 38.78 284 ARG A CA 1
ATOM 2234 C C . ARG A 1 284 ? 53.447 24.179 -58.127 1.00 38.78 284 ARG A C 1
ATOM 2236 O O . ARG A 1 284 ? 53.283 23.253 -57.345 1.00 38.78 284 ARG A O 1
ATOM 2243 N N . THR A 1 285 ? 53.477 25.448 -57.747 1.00 46.00 285 THR A N 1
ATOM 2244 C CA . THR A 1 285 ? 52.982 25.950 -56.467 1.00 46.00 285 THR A CA 1
ATOM 2245 C C . THR A 1 285 ? 51.455 25.952 -56.508 1.00 46.00 285 THR A C 1
ATOM 2247 O O . THR A 1 285 ? 50.872 26.751 -57.239 1.00 46.00 285 THR A O 1
ATOM 2250 N N . HIS A 1 286 ? 50.807 25.092 -55.726 1.00 41.66 286 HIS A N 1
ATOM 2251 C CA . HIS A 1 286 ? 49.422 25.305 -55.314 1.00 41.66 286 HIS A CA 1
ATOM 2252 C C . HIS A 1 286 ? 49.366 25.286 -53.791 1.00 41.66 286 HIS A C 1
ATOM 2254 O O . HIS A 1 286 ? 49.545 24.254 -53.152 1.00 41.66 286 HIS A O 1
ATOM 2260 N N . SER A 1 287 ? 49.174 26.480 -53.239 1.00 40.53 287 SER A N 1
ATOM 2261 C CA . SER A 1 287 ? 48.825 26.737 -51.852 1.00 40.53 287 SER A CA 1
ATOM 2262 C C . SER A 1 287 ? 47.491 26.066 -51.526 1.00 40.53 287 SER A C 1
ATOM 2264 O O . SER A 1 287 ? 46.476 26.363 -52.157 1.00 40.53 287 SER A O 1
ATOM 2266 N N . VAL A 1 288 ? 47.503 25.173 -50.542 1.00 43.47 288 VAL A N 1
ATOM 2267 C CA . VAL A 1 288 ? 46.303 24.664 -49.871 1.00 43.47 288 VAL A CA 1
ATOM 2268 C C . VAL A 1 288 ? 45.977 25.641 -48.734 1.00 43.47 288 VAL A C 1
ATOM 2270 O O . VAL A 1 288 ? 46.895 26.001 -47.996 1.00 43.47 288 VAL A O 1
ATOM 2273 N N . PRO A 1 289 ? 44.730 26.118 -48.578 1.00 48.81 289 PRO A N 1
ATOM 2274 C CA . PRO A 1 289 ? 44.338 26.877 -47.401 1.00 48.81 289 PRO A CA 1
ATOM 2275 C C . PRO A 1 289 ? 44.091 25.920 -46.230 1.00 48.81 289 PRO A C 1
ATOM 2277 O O . PRO A 1 289 ? 43.197 25.075 -46.292 1.00 48.81 289 PRO A O 1
ATOM 2280 N N . ASP A 1 290 ? 44.857 26.097 -45.158 1.00 50.34 290 ASP A N 1
ATOM 2281 C CA . ASP A 1 290 ? 44.501 25.644 -43.816 1.00 50.34 290 ASP A CA 1
ATOM 2282 C C . ASP A 1 290 ? 43.257 26.402 -43.338 1.00 50.34 290 ASP A C 1
ATOM 2284 O O . ASP A 1 290 ? 43.311 27.616 -43.160 1.00 50.34 290 ASP A O 1
ATOM 2288 N N . HIS A 1 291 ? 42.149 25.695 -43.101 1.00 47.19 291 HIS A N 1
ATOM 2289 C CA . HIS A 1 291 ? 41.183 26.035 -42.050 1.00 47.19 291 HIS A CA 1
ATOM 2290 C C . HIS A 1 291 ? 40.221 24.863 -41.786 1.00 47.19 291 HIS A C 1
ATOM 2292 O O . HIS A 1 291 ? 39.461 24.482 -42.679 1.00 47.19 291 HIS A O 1
ATOM 2298 N N . PRO A 1 292 ? 40.170 24.321 -40.556 1.00 59.25 292 PRO A N 1
ATOM 2299 C CA . PRO A 1 292 ? 39.035 23.524 -40.107 1.00 59.25 292 PRO A CA 1
ATOM 2300 C C . PRO A 1 292 ? 37.877 24.446 -39.663 1.00 59.25 292 PRO A C 1
ATOM 2302 O O . PRO A 1 292 ? 38.127 25.452 -38.994 1.00 59.25 292 PRO A O 1
ATOM 2305 N N . PRO A 1 293 ? 36.606 24.135 -39.984 1.00 50.44 293 PRO A N 1
ATOM 2306 C CA . PRO A 1 293 ? 35.472 24.866 -39.435 1.00 50.44 293 PRO A CA 1
ATOM 2307 C C . PRO A 1 293 ? 35.215 24.442 -37.982 1.00 50.44 293 PRO A C 1
ATOM 2309 O O . PRO A 1 293 ? 34.932 23.279 -37.692 1.00 50.44 293 PRO A O 1
ATOM 2312 N N . SER A 1 294 ? 35.294 25.407 -37.069 1.00 49.81 294 SER A N 1
ATOM 2313 C CA . SER A 1 294 ? 34.812 25.287 -35.691 1.00 49.81 294 SER A CA 1
ATOM 2314 C C . SER A 1 294 ? 33.284 25.096 -35.655 1.00 49.81 294 SER A C 1
ATOM 2316 O O . SER A 1 294 ? 32.582 25.721 -36.456 1.00 49.81 294 SER A O 1
ATOM 2318 N N . PRO A 1 295 ? 32.734 24.296 -34.724 1.00 58.25 295 PRO A N 1
ATOM 2319 C CA . PRO A 1 295 ? 31.289 24.184 -34.541 1.00 58.25 295 PRO A CA 1
ATOM 2320 C C . PRO A 1 295 ? 30.709 25.447 -33.870 1.00 58.25 295 PRO A C 1
ATOM 2322 O O . PRO A 1 295 ? 31.389 26.071 -33.050 1.00 58.25 295 PRO A O 1
ATOM 2325 N N . PRO A 1 296 ? 29.456 25.834 -34.177 1.00 52.97 296 PRO A N 1
ATOM 2326 C CA . PRO A 1 296 ? 28.824 26.989 -33.558 1.00 52.97 296 PRO A CA 1
ATOM 2327 C C . PRO A 1 296 ? 28.460 26.700 -32.097 1.00 52.97 296 PRO A C 1
ATOM 2329 O O . PRO A 1 296 ? 27.724 25.767 -31.780 1.00 52.97 296 PRO A O 1
ATOM 2332 N N . THR A 1 297 ? 28.947 27.557 -31.206 1.00 43.03 297 THR A N 1
ATOM 2333 C CA . THR A 1 297 ? 28.443 27.735 -29.847 1.00 43.03 297 THR A CA 1
ATOM 2334 C C . THR A 1 297 ? 27.077 28.416 -29.903 1.00 43.03 297 THR A C 1
ATOM 2336 O O . THR A 1 297 ? 26.964 29.607 -30.182 1.00 43.03 297 THR A O 1
ATOM 2339 N N . SER A 1 298 ? 26.017 27.664 -29.616 1.00 41.28 298 SER A N 1
ATOM 2340 C CA . SER A 1 298 ? 24.695 28.229 -29.345 1.00 41.28 298 SER A CA 1
ATOM 2341 C C . SER A 1 298 ? 24.627 28.695 -27.891 1.00 41.28 298 SER A C 1
ATOM 2343 O O . SER A 1 298 ? 24.251 27.948 -26.992 1.00 41.28 298 SER A O 1
ATOM 2345 N N . SER A 1 299 ? 24.994 29.951 -27.658 1.00 39.72 299 SER A N 1
ATOM 2346 C CA . SER A 1 299 ? 24.616 30.700 -26.462 1.00 39.72 299 SER A CA 1
ATOM 2347 C C . SER A 1 299 ? 23.166 31.167 -26.606 1.00 39.72 299 SER A C 1
ATOM 2349 O O . SER A 1 299 ? 22.870 32.117 -27.328 1.00 39.72 299 SER A O 1
ATOM 2351 N N . THR A 1 300 ? 22.247 30.499 -25.906 1.00 36.31 300 THR A N 1
ATOM 2352 C CA . THR A 1 300 ? 20.873 30.993 -25.752 1.00 36.31 300 THR A CA 1
ATOM 2353 C C . THR A 1 300 ? 20.758 31.717 -24.419 1.00 36.31 300 THR A C 1
ATOM 2355 O O . THR A 1 300 ? 20.670 31.104 -23.359 1.00 36.31 300 THR A O 1
ATOM 2358 N N . THR A 1 301 ? 20.760 33.044 -24.499 1.00 45.62 301 THR A N 1
ATOM 2359 C CA . THR A 1 301 ? 20.318 33.952 -23.440 1.00 45.62 301 THR A CA 1
ATOM 2360 C C . THR A 1 301 ? 18.856 34.309 -23.702 1.00 45.62 301 THR A C 1
ATOM 2362 O O . THR A 1 301 ? 18.563 34.953 -24.705 1.00 45.62 301 THR A O 1
ATOM 2365 N N . SER A 1 302 ? 17.940 33.943 -22.804 1.00 35.69 302 SER A N 1
ATOM 2366 C CA . SER A 1 302 ? 16.585 34.520 -22.714 1.00 35.69 302 SER A CA 1
ATOM 2367 C C . SER A 1 302 ? 15.993 34.167 -21.343 1.00 35.69 302 SER A C 1
ATOM 2369 O O . SER A 1 302 ? 15.729 33.005 -21.071 1.00 35.69 302 SER A O 1
ATOM 2371 N N . LYS A 1 303 ? 16.055 35.080 -20.366 1.00 39.06 303 LYS A N 1
ATOM 2372 C CA . LYS A 1 303 ? 14.960 35.985 -19.945 1.00 39.06 303 LYS A CA 1
ATOM 2373 C C . LYS A 1 303 ? 13.729 35.278 -19.334 1.00 39.06 303 LYS A C 1
ATOM 2375 O O . LYS A 1 303 ? 12.917 34.730 -20.059 1.00 39.06 303 LYS A O 1
ATOM 2380 N N . GLY A 1 304 ? 13.598 35.418 -18.009 1.00 34.88 304 GLY A N 1
ATOM 2381 C CA . GLY A 1 304 ? 12.446 36.028 -17.313 1.00 34.88 304 GLY A CA 1
ATOM 2382 C C . GLY A 1 304 ? 11.039 35.404 -17.410 1.00 34.88 304 GLY A C 1
ATOM 2383 O O . GLY A 1 304 ? 10.368 35.626 -18.405 1.00 34.88 304 GLY A O 1
ATOM 2384 N N . VAL A 1 305 ? 10.612 34.726 -16.324 1.00 43.38 305 VAL A N 1
ATOM 2385 C CA . VAL A 1 305 ? 9.427 34.959 -15.427 1.00 43.38 305 VAL A CA 1
ATOM 2386 C C . VAL A 1 305 ? 8.147 35.557 -16.072 1.00 43.38 305 VAL A C 1
ATOM 2388 O O . VAL A 1 305 ? 8.265 36.612 -16.696 1.00 43.38 305 VAL A O 1
ATOM 2391 N N . PRO A 1 306 ? 6.932 34.958 -15.917 1.00 51.78 306 PRO A N 1
ATOM 2392 C CA . PRO A 1 306 ? 6.137 34.944 -14.657 1.00 51.78 306 PRO A CA 1
ATOM 2393 C C . PRO A 1 306 ? 5.481 33.584 -14.321 1.00 51.78 306 PRO A C 1
ATOM 2395 O O . PRO A 1 306 ? 5.231 32.771 -15.200 1.00 51.78 306 PRO A O 1
ATOM 2398 N N . ASP A 1 307 ? 5.443 33.145 -13.060 1.00 47.66 307 ASP A N 1
ATOM 2399 C CA . ASP A 1 307 ? 4.394 33.394 -12.048 1.00 47.66 307 ASP A CA 1
ATOM 2400 C C . ASP A 1 307 ? 2.965 33.408 -12.615 1.00 47.66 307 ASP A C 1
ATOM 2402 O O . ASP A 1 307 ? 2.453 34.457 -12.986 1.00 47.66 307 ASP A O 1
ATOM 2406 N N . ASP A 1 308 ? 2.336 32.231 -12.664 1.00 34.78 308 ASP A N 1
ATOM 2407 C CA . ASP A 1 308 ? 0.882 32.099 -12.736 1.00 34.78 308 ASP A CA 1
ATOM 2408 C C . ASP A 1 308 ? 0.422 30.906 -11.886 1.00 34.78 308 ASP A C 1
ATOM 2410 O O . ASP A 1 308 ? 0.525 29.730 -12.244 1.00 34.78 308 ASP A O 1
ATOM 2414 N N . ARG A 1 309 ? -0.111 31.248 -10.711 1.00 46.94 309 ARG A N 1
ATOM 2415 C CA . ARG A 1 309 ? -1.011 30.418 -9.911 1.00 46.94 309 ARG A CA 1
ATOM 2416 C C . ARG A 1 309 ? -2.320 30.247 -10.688 1.00 46.94 309 ARG A C 1
ATOM 2418 O O . ARG A 1 309 ? -3.213 31.082 -10.586 1.00 46.94 309 ARG A O 1
ATOM 2425 N N . ALA A 1 310 ? -2.466 29.136 -11.400 1.00 37.72 310 ALA A N 1
ATOM 2426 C CA . ALA A 1 310 ? -3.763 28.670 -11.879 1.00 37.72 310 ALA A CA 1
ATOM 2427 C C . ALA A 1 310 ? -4.133 27.372 -11.154 1.00 37.72 310 ALA A C 1
ATOM 2429 O O . ALA A 1 310 ? -3.542 26.315 -11.362 1.00 37.72 310 ALA A O 1
ATOM 2430 N N . VAL A 1 311 ? -5.118 27.488 -10.265 1.00 49.03 311 VAL A N 1
ATOM 2431 C CA . VAL A 1 311 ? -5.849 26.372 -9.663 1.00 49.03 311 VAL A CA 1
ATOM 2432 C C . VAL A 1 311 ? -6.566 25.636 -10.795 1.00 49.03 311 VAL A C 1
ATOM 2434 O O . VAL A 1 311 ? -7.567 26.127 -11.313 1.00 49.03 311 VAL A O 1
ATOM 2437 N N . LEU A 1 312 ? -6.048 24.479 -11.204 1.00 35.19 312 LEU A N 1
ATOM 2438 C CA . LEU A 1 312 ? -6.728 23.586 -12.137 1.00 35.19 312 LEU A CA 1
ATOM 2439 C C . LEU A 1 312 ? -7.357 22.438 -11.353 1.00 35.19 312 LEU A C 1
ATOM 2441 O O . LEU A 1 312 ? -6.680 21.622 -10.733 1.00 35.19 312 LEU A O 1
ATOM 2445 N N . SER A 1 313 ? -8.687 22.431 -11.376 1.00 40.78 313 SER A N 1
ATOM 2446 C CA . SER A 1 313 ? -9.513 21.299 -10.968 1.00 40.78 313 SER A CA 1
ATOM 2447 C C . SER A 1 313 ? -9.214 20.103 -11.881 1.00 40.78 313 SER A C 1
ATOM 2449 O O . SER A 1 313 ? -9.059 20.310 -13.087 1.00 40.78 313 SER A O 1
ATOM 2451 N N . PRO A 1 314 ? -9.136 18.865 -11.365 1.00 42.47 314 PRO A N 1
ATOM 2452 C CA . PRO A 1 314 ? -8.885 17.706 -12.204 1.00 42.47 314 PRO A CA 1
ATOM 2453 C C . PRO A 1 314 ? -10.159 17.355 -12.979 1.00 42.47 314 PRO A C 1
ATOM 2455 O O . PRO A 1 314 ? -11.069 16.712 -12.457 1.00 42.47 314 PRO A O 1
ATOM 2458 N N . SER A 1 315 ? -10.221 17.782 -14.238 1.00 38.09 315 SER A N 1
ATOM 2459 C CA . SER A 1 315 ? -11.123 17.191 -15.223 1.00 38.09 315 SER A CA 1
ATOM 2460 C C . SER A 1 315 ? -10.662 15.758 -15.487 1.00 38.09 315 SER A C 1
ATOM 2462 O O . SER A 1 315 ? -9.530 15.527 -15.909 1.00 38.09 315 SER A O 1
ATOM 2464 N N . GLN A 1 316 ? -11.535 14.796 -15.192 1.00 39.53 316 GLN A N 1
ATOM 2465 C CA . GLN A 1 316 ? -11.367 13.379 -15.505 1.00 39.53 316 GLN A CA 1
ATOM 2466 C C . GLN A 1 316 ? -11.469 13.149 -17.022 1.00 39.53 316 GLN A C 1
ATOM 2468 O O . GLN A 1 316 ? -12.462 12.613 -17.505 1.00 39.53 316 GLN A O 1
ATOM 2473 N N . ASP A 1 317 ? -10.442 13.529 -17.779 1.00 35.75 317 ASP A N 1
ATOM 2474 C CA . ASP A 1 317 ? -10.268 13.036 -19.145 1.00 35.75 317 ASP A CA 1
ATOM 2475 C C . ASP A 1 317 ? -9.526 11.700 -19.083 1.00 35.75 317 ASP A C 1
ATOM 2477 O O . ASP A 1 317 ? -8.305 11.609 -18.944 1.00 35.75 317 ASP A O 1
ATOM 2481 N N . THR A 1 318 ? -10.314 10.629 -19.133 1.00 40.59 318 THR A N 1
ATOM 2482 C CA . THR A 1 318 ? -9.845 9.255 -19.302 1.00 40.59 318 THR A CA 1
ATOM 2483 C C . THR A 1 318 ? -9.270 9.108 -20.709 1.00 40.59 318 THR A C 1
ATOM 2485 O O . THR A 1 318 ? -9.986 8.866 -21.677 1.00 40.59 318 THR A O 1
ATOM 2488 N N . LEU A 1 319 ? -7.952 9.273 -20.833 1.00 38.84 319 LEU A N 1
ATOM 2489 C CA . LEU A 1 319 ? -7.231 8.914 -22.052 1.00 38.84 319 LEU A CA 1
ATOM 2490 C C . LEU A 1 319 ? -7.333 7.394 -22.286 1.00 38.84 319 LEU A C 1
ATOM 2492 O O . LEU A 1 319 ? -7.131 6.619 -21.344 1.00 38.84 319 LEU A O 1
ATOM 2496 N N . PRO A 1 320 ? -7.611 6.937 -23.520 1.00 43.47 320 PRO A N 1
ATOM 2497 C CA . PRO A 1 320 ? -7.664 5.520 -23.837 1.00 43.47 320 PRO A CA 1
ATOM 2498 C C . PRO A 1 320 ? -6.233 4.982 -23.917 1.00 43.47 320 PRO A C 1
ATOM 2500 O O . PRO A 1 320 ? -5.550 5.113 -24.931 1.00 43.47 320 PRO A O 1
ATOM 2503 N N . VAL A 1 321 ? -5.757 4.385 -22.826 1.00 46.78 321 VAL A N 1
ATOM 2504 C CA . VAL A 1 321 ? -4.512 3.608 -22.819 1.00 46.78 321 VAL A CA 1
ATOM 2505 C C . VAL A 1 321 ? -4.808 2.255 -23.465 1.00 46.78 321 VAL A C 1
ATOM 2507 O O . VAL A 1 321 ? -5.134 1.286 -22.787 1.00 46.78 321 VAL A O 1
ATOM 2510 N N . ASP A 1 322 ? -4.726 2.204 -24.793 1.00 42.09 322 ASP A N 1
ATOM 2511 C CA . ASP A 1 322 ? -4.837 0.967 -25.578 1.00 42.09 322 ASP A CA 1
ATOM 2512 C C . ASP A 1 322 ? -3.508 0.643 -26.285 1.00 42.09 322 ASP A C 1
ATOM 2514 O O . ASP A 1 322 ? -3.465 0.237 -27.439 1.00 42.09 322 ASP A O 1
ATOM 2518 N N . ASN A 1 323 ? -2.386 0.810 -25.573 1.00 47.84 323 ASN A N 1
ATOM 2519 C CA . ASN A 1 323 ? -1.100 0.222 -25.966 1.00 47.84 323 ASN A CA 1
ATOM 2520 C C . ASN A 1 323 ? -1.039 -1.226 -25.460 1.00 47.84 323 ASN A C 1
ATOM 2522 O O . ASN A 1 323 ? -0.297 -1.559 -24.535 1.00 47.84 323 ASN A O 1
ATOM 2526 N N . ARG A 1 324 ? -1.877 -2.090 -26.040 1.00 51.00 324 ARG A N 1
ATOM 2527 C CA . ARG A 1 324 ? -1.855 -3.533 -25.787 1.00 51.00 324 ARG A CA 1
ATOM 2528 C C . ARG A 1 324 ? -0.879 -4.186 -26.757 1.00 51.00 324 ARG A C 1
ATOM 2530 O O . ARG A 1 324 ? -1.082 -4.166 -27.965 1.00 51.00 324 ARG A O 1
ATOM 2537 N N . ILE A 1 325 ? 0.210 -4.728 -26.221 1.00 48.91 325 ILE A N 1
ATOM 2538 C CA . ILE A 1 325 ? 1.185 -5.493 -26.996 1.00 48.91 325 ILE A CA 1
ATOM 2539 C C . ILE A 1 325 ? 0.616 -6.905 -27.166 1.00 48.91 325 ILE A C 1
ATOM 2541 O O . ILE A 1 325 ? 0.615 -7.689 -26.217 1.00 48.91 325 ILE A O 1
ATOM 2545 N N . ASP A 1 326 ? 0.152 -7.230 -28.371 1.00 48.19 326 ASP A N 1
ATOM 2546 C CA . ASP A 1 326 ? -0.195 -8.599 -28.766 1.00 48.19 326 ASP A CA 1
ATOM 2547 C C . ASP A 1 326 ? 1.101 -9.411 -28.948 1.00 48.19 326 ASP A C 1
ATOM 2549 O O . ASP A 1 326 ? 1.590 -9.633 -30.056 1.00 48.19 326 ASP A O 1
ATOM 2553 N N . ALA A 1 327 ? 1.722 -9.799 -27.834 1.00 55.25 327 ALA A N 1
ATOM 2554 C CA . ALA A 1 327 ? 2.891 -10.667 -27.829 1.00 55.25 327 ALA A CA 1
ATOM 2555 C C . ALA A 1 327 ? 2.453 -12.132 -27.712 1.00 55.25 327 ALA A C 1
ATOM 2557 O O . ALA A 1 327 ? 1.856 -12.531 -26.712 1.00 55.25 327 ALA A O 1
ATOM 2558 N N . ASN A 1 328 ? 2.808 -12.949 -28.706 1.00 58.09 328 ASN A N 1
ATOM 2559 C CA . ASN A 1 328 ? 2.771 -14.403 -28.568 1.00 58.09 328 ASN A CA 1
ATOM 2560 C C . ASN A 1 328 ? 3.963 -14.834 -27.712 1.00 58.09 328 ASN A C 1
ATOM 2562 O O . ASN A 1 328 ? 5.117 -14.707 -28.128 1.00 58.09 328 ASN A O 1
ATOM 2566 N N . VAL A 1 329 ? 3.685 -15.328 -26.508 1.00 64.25 329 VAL A N 1
ATOM 2567 C CA . VAL A 1 329 ? 4.707 -15.802 -25.573 1.00 64.25 329 VAL A CA 1
ATOM 2568 C C . VAL A 1 329 ? 4.628 -17.323 -25.511 1.00 64.25 329 VAL A C 1
ATOM 2570 O O . VAL A 1 329 ? 3.649 -17.878 -25.016 1.00 64.25 329 VAL A O 1
ATOM 2573 N N . THR A 1 330 ? 5.669 -17.996 -26.005 1.00 70.44 330 THR A N 1
ATOM 2574 C CA . THR A 1 330 ? 5.817 -19.452 -25.883 1.00 70.44 330 THR A CA 1
ATOM 2575 C C . THR A 1 330 ? 6.654 -19.783 -24.654 1.00 70.44 330 THR A C 1
ATOM 2577 O O . THR A 1 330 ? 7.785 -19.308 -24.520 1.00 70.44 330 THR A O 1
ATOM 2580 N N . ILE A 1 331 ? 6.123 -20.613 -23.757 1.00 71.25 331 ILE A N 1
ATOM 2581 C CA . ILE A 1 331 ? 6.792 -20.986 -22.505 1.00 71.25 331 ILE A CA 1
ATOM 2582 C C . ILE A 1 331 ? 7.036 -22.494 -22.495 1.00 71.25 331 ILE A C 1
ATOM 2584 O O . ILE A 1 331 ? 6.104 -23.286 -22.384 1.00 71.25 331 ILE A O 1
ATOM 2588 N N . ASN A 1 332 ? 8.309 -22.888 -22.570 1.00 71.38 332 ASN A N 1
ATOM 2589 C CA . ASN A 1 332 ? 8.722 -24.286 -22.448 1.00 71.38 332 ASN A CA 1
ATOM 2590 C C . ASN A 1 332 ? 8.937 -24.655 -20.977 1.00 71.38 332 ASN A C 1
ATOM 2592 O O . ASN A 1 332 ? 9.836 -24.122 -20.319 1.00 71.38 332 ASN A O 1
ATOM 2596 N N . ILE A 1 333 ? 8.139 -25.593 -20.465 1.00 67.19 333 ILE A N 1
ATOM 2597 C CA . ILE A 1 333 ? 8.203 -26.014 -19.062 1.00 67.19 333 ILE A CA 1
ATOM 2598 C C . ILE A 1 333 ? 8.993 -27.315 -18.945 1.00 67.19 333 ILE A C 1
ATOM 2600 O O . ILE A 1 333 ? 8.578 -28.369 -19.420 1.00 67.19 333 ILE A O 1
ATOM 2604 N N . SER A 1 334 ? 10.127 -27.253 -18.246 1.00 72.06 334 SER A N 1
ATOM 2605 C CA . SER A 1 334 ? 10.882 -28.451 -17.876 1.00 72.06 334 SER A CA 1
ATOM 2606 C C . SER A 1 334 ? 10.301 -29.091 -16.603 1.00 72.06 334 SER A C 1
ATOM 2608 O O . SER A 1 334 ? 10.113 -28.385 -15.604 1.00 72.06 334 SER A O 1
ATOM 2610 N N . PRO A 1 335 ? 10.066 -30.419 -16.574 1.00 68.56 335 PRO A N 1
ATOM 2611 C CA . PRO A 1 335 ? 9.424 -31.112 -15.449 1.00 68.56 335 PRO A CA 1
ATOM 2612 C C . PRO A 1 335 ? 10.232 -31.077 -14.141 1.00 68.56 335 PRO A C 1
ATOM 2614 O O . PRO A 1 335 ? 9.694 -31.332 -13.066 1.00 68.56 335 PRO A O 1
ATOM 2617 N N . THR A 1 336 ? 11.520 -30.733 -14.192 1.00 76.75 336 THR A N 1
ATOM 2618 C CA . THR A 1 336 ? 12.408 -30.739 -13.020 1.00 76.75 336 THR A CA 1
ATOM 2619 C C . THR A 1 336 ? 12.371 -29.449 -12.193 1.00 76.75 336 THR A C 1
ATOM 2621 O O . THR A 1 336 ? 12.891 -29.437 -11.077 1.00 76.75 336 THR A O 1
ATOM 2624 N N . ASN A 1 337 ? 11.746 -28.363 -12.671 1.00 71.81 337 ASN A N 1
ATOM 2625 C CA . ASN A 1 337 ? 11.830 -27.049 -12.020 1.00 71.81 337 ASN A CA 1
ATOM 2626 C C . ASN A 1 337 ? 10.475 -26.503 -11.530 1.00 71.81 337 ASN A C 1
ATOM 2628 O O . ASN A 1 337 ? 9.907 -25.576 -12.109 1.00 71.81 337 ASN A O 1
ATOM 2632 N N . ARG A 1 338 ? 9.994 -27.004 -10.383 1.00 66.50 338 ARG A N 1
ATOM 2633 C CA . ARG A 1 338 ? 8.754 -26.536 -9.722 1.00 66.50 338 ARG A CA 1
ATOM 2634 C C . ARG A 1 338 ? 8.772 -25.073 -9.249 1.00 66.50 338 ARG A C 1
ATOM 2636 O O . ARG A 1 338 ? 7.712 -24.525 -8.980 1.00 66.50 338 ARG A O 1
ATOM 2643 N N . LYS A 1 339 ? 9.925 -24.401 -9.130 1.00 70.25 339 LYS A N 1
ATOM 2644 C CA . LYS A 1 339 ? 9.967 -22.987 -8.686 1.00 70.25 339 LYS A CA 1
ATOM 2645 C C . LYS A 1 339 ? 9.488 -22.013 -9.764 1.00 70.25 339 LYS A C 1
ATOM 2647 O O . LYS A 1 339 ? 8.952 -20.961 -9.429 1.00 70.25 339 LYS A O 1
ATOM 2652 N N . SER A 1 340 ? 9.637 -22.383 -11.036 1.00 68.25 340 SER A N 1
ATOM 2653 C CA . SER A 1 340 ? 9.149 -21.601 -12.181 1.00 68.25 340 SER A CA 1
ATOM 2654 C C . SER A 1 340 ? 7.616 -21.486 -12.222 1.00 68.25 340 SER A C 1
ATOM 2656 O O . SER A 1 340 ? 7.079 -20.517 -12.744 1.00 68.25 340 SER A O 1
ATOM 2658 N N . TRP A 1 341 ? 6.901 -22.406 -11.573 1.00 66.00 341 TRP A N 1
ATOM 2659 C CA . TRP A 1 341 ? 5.442 -22.497 -11.619 1.00 66.00 341 TRP A CA 1
ATOM 2660 C C . TRP A 1 341 ? 4.692 -21.342 -10.959 1.00 66.00 341 TRP A C 1
ATOM 2662 O O . TRP A 1 341 ? 3.760 -20.798 -11.541 1.00 66.00 341 TRP A O 1
ATOM 2672 N N . ASN A 1 342 ? 5.092 -20.937 -9.751 1.00 69.38 342 ASN A N 1
ATOM 2673 C CA . ASN A 1 342 ? 4.435 -19.818 -9.064 1.00 69.38 342 ASN A CA 1
ATOM 2674 C C . ASN A 1 342 ? 4.665 -18.489 -9.791 1.00 69.38 342 ASN A C 1
ATOM 2676 O O . ASN A 1 342 ? 3.838 -17.586 -9.704 1.00 69.38 342 ASN A O 1
ATOM 2680 N N . PHE A 1 343 ? 5.789 -18.372 -10.503 1.00 72.19 343 PHE A N 1
ATOM 2681 C CA . PHE A 1 343 ? 6.079 -17.220 -11.344 1.00 72.19 343 PHE A CA 1
ATOM 2682 C C . PHE A 1 343 ? 5.177 -17.205 -12.581 1.00 72.19 343 PHE A C 1
ATOM 2684 O O . PHE A 1 343 ? 4.573 -16.179 -12.856 1.00 72.19 343 PHE A O 1
ATOM 2691 N N . LEU A 1 344 ? 5.004 -18.346 -13.256 1.00 70.44 344 LEU A N 1
ATOM 2692 C CA . LEU A 1 344 ? 4.119 -18.462 -14.420 1.00 70.44 344 LEU A CA 1
ATOM 2693 C C . LEU A 1 344 ? 2.652 -18.160 -14.087 1.00 70.44 344 LEU A C 1
ATOM 2695 O O . LEU A 1 344 ? 2.014 -17.413 -14.823 1.00 70.44 344 LEU A O 1
ATOM 2699 N N . LYS A 1 345 ? 2.157 -18.629 -12.932 1.00 67.75 345 LYS A N 1
ATOM 2700 C CA . LYS A 1 345 ? 0.808 -18.284 -12.444 1.00 67.75 345 LYS A CA 1
ATOM 2701 C C . LYS A 1 345 ? 0.610 -16.772 -12.259 1.00 67.75 345 LYS A C 1
ATOM 2703 O O . LYS A 1 345 ? -0.446 -16.250 -12.585 1.00 67.75 345 LYS A O 1
ATOM 2708 N N . ARG A 1 346 ? 1.631 -16.058 -11.768 1.00 66.88 346 ARG A N 1
ATOM 2709 C CA . ARG A 1 346 ? 1.588 -14.592 -11.579 1.00 66.88 346 ARG A CA 1
ATOM 2710 C C . ARG A 1 346 ? 1.838 -13.810 -12.868 1.00 66.88 346 ARG A C 1
ATOM 2712 O O . ARG A 1 346 ? 1.329 -12.707 -13.030 1.00 66.88 346 ARG A O 1
ATOM 2719 N N . LEU A 1 347 ? 2.638 -14.356 -13.782 1.00 68.12 347 LEU A N 1
ATOM 2720 C CA . LEU A 1 347 ? 2.924 -13.713 -15.059 1.00 68.12 347 LEU A CA 1
ATOM 2721 C C . LEU A 1 347 ? 1.629 -13.568 -15.864 1.00 68.12 347 LEU A C 1
ATOM 2723 O O . LEU A 1 347 ? 1.344 -12.486 -16.357 1.00 68.12 347 LEU A O 1
ATOM 2727 N N . GLN A 1 348 ? 0.798 -14.611 -15.912 1.00 63.75 348 GLN A N 1
ATOM 2728 C CA . GLN A 1 348 ? -0.462 -14.558 -16.648 1.00 63.75 348 GLN A CA 1
ATOM 2729 C C . GLN A 1 348 ? -1.502 -13.630 -16.005 1.00 63.75 348 GLN A C 1
ATOM 2731 O O . GLN A 1 348 ? -2.163 -12.916 -16.741 1.00 63.75 348 GLN A O 1
ATOM 2736 N N . SER A 1 349 ? -1.600 -13.520 -14.672 1.00 58.53 349 SER A N 1
ATOM 2737 C CA . SER A 1 349 ? -2.497 -12.511 -14.069 1.00 58.53 349 SER A CA 1
ATOM 2738 C C . SER A 1 349 ? -2.135 -11.075 -14.479 1.00 58.53 349 SER A C 1
ATOM 2740 O O . SER A 1 349 ? -2.952 -10.168 -14.362 1.00 58.53 349 SER A O 1
ATOM 2742 N N . THR A 1 350 ? -0.897 -10.866 -14.938 1.00 60.22 350 THR A N 1
ATOM 2743 C CA . THR A 1 350 ? -0.386 -9.575 -15.415 1.00 60.22 350 THR A CA 1
ATOM 2744 C C . THR A 1 350 ? -0.508 -9.431 -16.937 1.00 60.22 350 THR A C 1
ATOM 2746 O O . THR A 1 350 ? -0.636 -8.318 -17.446 1.00 60.22 350 THR A O 1
ATOM 2749 N N . ILE A 1 351 ? -0.474 -10.543 -17.676 1.00 68.00 351 ILE A N 1
ATOM 2750 C CA . ILE A 1 351 ? -0.649 -10.554 -19.125 1.00 68.00 351 ILE A CA 1
ATOM 2751 C C . ILE A 1 351 ? -2.154 -10.555 -19.419 1.00 68.00 351 ILE A C 1
ATOM 2753 O O . ILE A 1 351 ? -2.876 -11.496 -19.115 1.00 68.00 351 ILE A O 1
ATOM 2757 N N . THR A 1 352 ? -2.638 -9.471 -20.017 1.00 57.09 352 THR A N 1
ATOM 2758 C CA . THR A 1 352 ? -4.053 -9.277 -20.352 1.00 57.09 352 THR A CA 1
ATOM 2759 C C . THR A 1 352 ? -4.654 -10.459 -21.118 1.00 57.09 352 THR A C 1
ATOM 2761 O O . THR A 1 352 ? -4.019 -10.988 -22.028 1.00 57.09 352 THR A O 1
ATOM 2764 N N . SER A 1 353 ? -5.925 -10.770 -20.842 1.00 58.66 353 SER A N 1
ATOM 2765 C CA . SER A 1 353 ? -6.754 -11.868 -21.384 1.00 58.66 353 SER A CA 1
ATOM 2766 C C . SER A 1 353 ? -6.893 -11.964 -22.920 1.00 58.66 353 SER A C 1
ATOM 2768 O O . SER A 1 353 ? -7.673 -12.767 -23.422 1.00 58.66 353 SER A O 1
ATOM 2770 N N . LYS A 1 354 ? -6.142 -11.166 -23.692 1.00 58.09 354 LYS A N 1
ATOM 2771 C CA . LYS A 1 354 ? -6.097 -11.184 -25.163 1.00 58.09 354 LYS A CA 1
ATOM 2772 C C . LYS A 1 354 ? -4.836 -11.830 -25.758 1.00 58.09 354 LYS A C 1
ATOM 2774 O O . LYS A 1 354 ? -4.840 -12.114 -26.950 1.00 58.09 354 LYS A O 1
ATOM 2779 N N . SER A 1 355 ? -3.776 -12.079 -24.985 1.00 62.22 355 SER A N 1
ATOM 2780 C CA . SER A 1 355 ? -2.570 -12.726 -25.525 1.00 62.22 355 SER A CA 1
ATOM 2781 C C . SER A 1 355 ? -2.758 -14.241 -25.641 1.00 62.22 355 SER A C 1
ATOM 2783 O O . SER A 1 355 ? -3.125 -14.893 -24.660 1.00 62.22 355 SER A O 1
ATOM 2785 N N . ALA A 1 356 ? -2.439 -14.819 -26.797 1.00 63.62 356 ALA A N 1
ATOM 2786 C CA . ALA A 1 356 ? -2.358 -16.267 -26.940 1.00 63.62 356 ALA A CA 1
ATOM 2787 C C . ALA A 1 356 ? -1.064 -16.772 -26.279 1.00 63.62 356 ALA A C 1
ATOM 2789 O O . ALA A 1 356 ? 0.042 -16.483 -26.741 1.00 63.62 356 ALA A O 1
ATOM 2790 N N . LEU A 1 357 ? -1.207 -17.499 -25.170 1.00 73.19 357 LEU A N 1
ATOM 2791 C CA . LEU A 1 357 ? -0.096 -18.136 -24.470 1.00 73.19 357 LEU A CA 1
ATOM 2792 C C . LEU A 1 357 ? -0.001 -19.595 -24.931 1.00 73.19 357 LEU A C 1
ATOM 2794 O O . LEU A 1 357 ? -0.905 -20.384 -24.660 1.00 73.19 357 LEU A O 1
ATOM 2798 N N . ASP A 1 358 ? 1.079 -19.948 -25.626 1.00 77.50 358 ASP A N 1
ATOM 2799 C CA . ASP A 1 358 ? 1.331 -21.327 -26.053 1.00 77.50 358 ASP A CA 1
ATOM 2800 C C . ASP A 1 358 ? 2.275 -22.000 -25.045 1.00 77.50 358 ASP A C 1
ATOM 2802 O O . ASP A 1 358 ? 3.455 -21.643 -24.930 1.00 77.50 358 ASP A O 1
ATOM 2806 N N . ILE A 1 359 ? 1.736 -22.921 -24.241 1.00 77.88 359 ILE A N 1
ATOM 2807 C CA . ILE A 1 359 ? 2.486 -23.639 -23.205 1.00 77.88 359 ILE A CA 1
ATOM 2808 C C . ILE A 1 359 ? 2.776 -25.049 -23.711 1.00 77.88 359 ILE A C 1
ATOM 2810 O O . ILE A 1 359 ? 1.866 -25.859 -23.866 1.00 77.88 359 ILE A O 1
ATOM 2814 N N . VAL A 1 360 ? 4.059 -25.369 -23.880 1.00 78.94 360 VAL A N 1
ATOM 2815 C CA . VAL A 1 360 ? 4.503 -26.703 -24.297 1.00 78.94 360 VAL A CA 1
ATOM 2816 C C . VAL A 1 360 ? 5.155 -27.416 -23.109 1.00 78.94 360 VAL A C 1
ATOM 2818 O O . VAL A 1 360 ? 6.109 -26.918 -22.500 1.00 78.94 360 VAL A O 1
ATOM 2821 N N . GLY A 1 361 ? 4.632 -28.594 -22.762 1.00 82.81 361 GLY A N 1
ATOM 2822 C CA . GLY A 1 361 ? 5.109 -29.421 -21.651 1.00 82.81 361 GLY A CA 1
ATOM 2823 C C . GLY A 1 361 ? 4.316 -30.728 -21.507 1.00 82.81 361 GLY A C 1
ATOM 2824 O O . GLY A 1 361 ? 3.430 -30.986 -22.315 1.00 82.81 361 GLY A O 1
ATOM 2825 N N . PRO A 1 362 ? 4.627 -31.570 -20.502 1.00 86.38 362 PRO A N 1
ATOM 2826 C CA . PRO A 1 362 ? 3.859 -32.787 -20.220 1.00 86.38 362 PRO A CA 1
ATOM 2827 C C . PRO A 1 362 ? 2.388 -32.472 -19.903 1.00 86.38 362 PRO A C 1
ATOM 2829 O O . PRO A 1 362 ? 2.131 -31.600 -19.074 1.00 86.38 362 PRO A O 1
ATOM 2832 N N . ASP A 1 363 ? 1.443 -33.201 -20.504 1.00 80.88 363 ASP A N 1
ATOM 2833 C CA . ASP A 1 363 ? 0.002 -32.882 -20.473 1.00 80.88 363 ASP A CA 1
ATOM 2834 C C . ASP A 1 363 ? -0.567 -32.682 -19.059 1.00 80.88 363 ASP A C 1
ATOM 2836 O O . ASP A 1 363 ? -1.302 -31.728 -18.819 1.00 80.88 363 ASP A O 1
ATOM 2840 N N . GLU A 1 364 ? -0.182 -33.528 -18.098 1.00 83.31 364 GLU A N 1
ATOM 2841 C CA . GLU A 1 364 ? -0.629 -33.428 -16.696 1.00 83.31 364 GLU A CA 1
ATOM 2842 C C . GLU A 1 364 ? -0.193 -32.107 -16.044 1.00 83.31 364 GLU A C 1
ATOM 2844 O O . GLU A 1 364 ? -0.952 -31.454 -15.332 1.00 83.31 364 GLU A O 1
ATOM 2849 N N . LEU A 1 365 ? 1.035 -31.678 -16.339 1.00 77.62 365 LEU A N 1
ATOM 2850 C CA . LEU A 1 365 ? 1.611 -30.437 -15.834 1.00 77.62 365 LEU A CA 1
ATOM 2851 C C . LEU A 1 365 ? 1.016 -29.216 -16.539 1.00 77.62 365 LEU A C 1
ATOM 2853 O O . LEU A 1 365 ? 0.812 -28.180 -15.916 1.00 77.62 365 LEU A O 1
ATOM 2857 N N . VAL A 1 366 ? 0.714 -29.313 -17.830 1.00 81.62 366 VAL A N 1
ATOM 2858 C CA . VAL A 1 366 ? 0.028 -28.224 -18.534 1.00 81.62 366 VAL A CA 1
ATOM 2859 C C . VAL A 1 366 ? -1.398 -28.071 -18.000 1.00 81.62 366 VAL A C 1
ATOM 2861 O O . VAL A 1 366 ? -1.808 -26.951 -17.703 1.00 81.62 366 VAL A O 1
ATOM 2864 N N . ALA A 1 367 ? -2.122 -29.172 -17.778 1.00 82.50 367 ALA A N 1
ATOM 2865 C CA . ALA A 1 367 ? -3.477 -29.153 -17.229 1.00 82.50 367 ALA A CA 1
ATOM 2866 C C . ALA A 1 367 ? -3.538 -28.536 -15.819 1.00 82.50 367 ALA A C 1
ATOM 2868 O O . ALA A 1 367 ? -4.343 -27.635 -15.581 1.00 82.50 367 ALA A O 1
ATOM 2869 N N . ASP A 1 368 ? -2.649 -28.946 -14.907 1.00 80.19 368 ASP A N 1
ATOM 2870 C CA . ASP A 1 368 ? -2.558 -28.383 -13.551 1.00 80.19 368 ASP A CA 1
ATOM 2871 C C . ASP A 1 368 ? -2.191 -26.890 -13.558 1.00 80.19 368 ASP A C 1
ATOM 2873 O O . ASP A 1 368 ? -2.647 -26.111 -12.709 1.00 80.19 368 ASP A O 1
ATOM 2877 N N . LEU A 1 369 ? -1.347 -26.470 -14.507 1.00 78.62 369 LEU A N 1
ATOM 2878 C CA . LEU A 1 369 ? -0.973 -25.070 -14.659 1.00 78.62 369 LEU A CA 1
ATOM 2879 C C . LEU A 1 369 ? -2.158 -24.248 -15.159 1.00 78.62 369 LEU A C 1
ATOM 2881 O O . LEU A 1 369 ? -2.467 -23.239 -14.533 1.00 78.62 369 LEU A O 1
ATOM 2885 N N . VAL A 1 370 ? -2.837 -24.704 -16.214 1.00 82.31 370 VAL A N 1
ATOM 2886 C CA . VAL A 1 370 ? -4.025 -24.051 -16.784 1.00 82.31 370 VAL A CA 1
ATOM 2887 C C . VAL A 1 370 ? -5.147 -23.956 -15.749 1.00 82.31 370 VAL A C 1
ATOM 2889 O O . VAL A 1 370 ? -5.731 -22.890 -15.582 1.00 82.31 370 VAL A O 1
ATOM 2892 N N . ALA A 1 371 ? -5.400 -25.016 -14.977 1.00 84.25 371 ALA A N 1
ATOM 2893 C CA . ALA A 1 371 ? -6.384 -24.985 -13.895 1.00 84.25 371 ALA A CA 1
ATOM 2894 C C . ALA A 1 371 ? -5.996 -23.985 -12.791 1.00 84.25 371 ALA A C 1
ATOM 2896 O O . ALA A 1 371 ? -6.829 -23.217 -12.311 1.00 84.25 371 ALA A O 1
ATOM 2897 N N . GLY A 1 372 ? -4.717 -23.952 -12.402 1.00 82.88 372 GLY A N 1
ATOM 2898 C CA . GLY A 1 372 ? -4.219 -22.989 -11.419 1.00 82.88 372 GLY A CA 1
ATOM 2899 C C . GLY A 1 372 ? -4.201 -21.540 -11.920 1.00 82.88 372 GLY A C 1
ATOM 2900 O O . GLY A 1 372 ? -4.308 -20.623 -11.112 1.00 82.88 372 GLY A O 1
ATOM 2901 N N . MET A 1 373 ? -4.043 -21.350 -13.226 1.00 77.00 373 MET A N 1
ATOM 2902 C CA . MET A 1 373 ? -4.131 -20.076 -13.933 1.00 77.00 373 MET A CA 1
ATOM 2903 C C . MET A 1 373 ? -5.572 -19.558 -13.932 1.00 77.00 373 MET A C 1
ATOM 2905 O O . MET A 1 373 ? -5.811 -18.455 -13.447 1.00 77.00 373 MET A O 1
ATOM 2909 N N . GLN A 1 374 ? -6.532 -20.399 -14.327 1.00 82.69 374 GLN A N 1
ATOM 2910 C CA . GLN A 1 374 ? -7.958 -20.072 -14.293 1.00 82.69 374 GLN A CA 1
ATOM 2911 C C . GLN A 1 374 ? -8.427 -19.704 -12.881 1.00 82.69 374 GLN A C 1
ATOM 2913 O O . GLN A 1 374 ? -9.039 -18.661 -12.693 1.00 82.69 374 GLN A O 1
ATOM 2918 N N . ALA A 1 375 ? -8.069 -20.501 -11.868 1.00 81.00 375 ALA A N 1
ATOM 2919 C CA . ALA A 1 375 ? -8.431 -20.205 -10.482 1.00 81.00 375 ALA A CA 1
ATOM 2920 C C . ALA A 1 375 ? -7.860 -18.858 -9.998 1.00 81.00 375 ALA A C 1
ATOM 2922 O O . ALA A 1 375 ? -8.517 -18.129 -9.263 1.00 81.00 375 ALA A O 1
ATOM 2923 N N . CYS A 1 376 ? -6.642 -18.507 -10.423 1.00 79.75 376 CYS A N 1
ATOM 2924 C CA . CYS A 1 376 ? -6.034 -17.223 -10.079 1.00 79.75 376 CYS A CA 1
ATOM 2925 C C . CYS A 1 376 ? -6.727 -16.044 -10.786 1.00 79.75 376 CYS A C 1
ATOM 2927 O O . CYS A 1 376 ? -6.824 -14.960 -10.209 1.00 79.75 376 CYS A O 1
ATOM 2929 N N . GLU A 1 377 ? -7.189 -16.238 -12.022 1.00 79.12 377 GLU A N 1
ATOM 2930 C CA . GLU A 1 377 ? -7.968 -15.247 -12.769 1.00 79.12 377 GLU A CA 1
ATOM 2931 C C . GLU A 1 377 ? -9.360 -15.050 -12.148 1.00 79.12 377 GLU A C 1
ATOM 2933 O O . GLU A 1 377 ? -9.780 -13.913 -11.918 1.00 79.12 377 GLU A O 1
ATOM 2938 N N . ASP A 1 378 ? -10.033 -16.138 -11.773 1.00 82.50 378 ASP A N 1
ATOM 2939 C CA . ASP A 1 378 ? -11.313 -16.110 -11.061 1.00 82.50 378 ASP A CA 1
ATOM 2940 C C . ASP A 1 378 ? -11.176 -15.383 -9.705 1.00 82.50 378 ASP A C 1
ATOM 2942 O O . ASP A 1 378 ? -11.968 -14.494 -9.384 1.00 82.50 378 ASP A O 1
ATOM 2946 N N . ASP A 1 379 ? -10.116 -15.664 -8.938 1.00 79.25 379 ASP A N 1
ATOM 2947 C CA . ASP A 1 379 ? -9.825 -14.962 -7.680 1.00 79.25 379 ASP A CA 1
ATOM 2948 C C . ASP A 1 379 ? -9.558 -13.465 -7.905 1.00 79.25 379 ASP A C 1
ATOM 2950 O O . ASP A 1 379 ? -10.066 -12.615 -7.167 1.00 79.25 379 ASP A O 1
ATOM 2954 N N . HIS A 1 380 ? -8.772 -13.112 -8.926 1.00 76.19 380 HIS A N 1
ATOM 2955 C CA . HIS A 1 380 ? -8.457 -11.718 -9.236 1.00 76.19 380 HIS A CA 1
ATOM 2956 C C . HIS A 1 380 ? -9.699 -10.937 -9.689 1.00 76.19 380 HIS A C 1
ATOM 2958 O O . HIS A 1 380 ? -9.911 -9.796 -9.266 1.00 76.19 380 HIS A O 1
ATOM 2964 N N . THR A 1 381 ? -10.549 -11.539 -10.524 1.00 79.12 381 THR A N 1
ATOM 2965 C CA . THR A 1 381 ? -11.812 -10.924 -10.954 1.00 79.12 381 THR A CA 1
ATOM 2966 C C . THR A 1 381 ? -12.769 -10.744 -9.776 1.00 79.12 381 THR A C 1
ATOM 2968 O O . THR A 1 381 ? -13.330 -9.656 -9.624 1.00 79.12 381 THR A O 1
ATOM 2971 N N . ALA A 1 382 ? -12.878 -11.729 -8.877 1.00 84.69 382 ALA A N 1
ATOM 2972 C CA . ALA A 1 382 ? -13.669 -11.617 -7.652 1.00 84.69 382 ALA A CA 1
ATOM 2973 C C . ALA A 1 382 ? -13.148 -10.511 -6.716 1.00 84.69 382 ALA A C 1
ATOM 2975 O O . ALA A 1 382 ? -13.934 -9.708 -6.208 1.00 84.69 382 ALA A O 1
ATOM 2976 N N . GLN A 1 383 ? -11.828 -10.410 -6.523 1.00 76.31 383 GLN A N 1
ATOM 2977 C CA . GLN A 1 383 ? -11.210 -9.347 -5.719 1.00 76.31 383 GLN A CA 1
ATOM 2978 C C . GLN A 1 383 ? -11.411 -7.963 -6.341 1.00 76.31 383 GLN A C 1
ATOM 2980 O O . GLN A 1 383 ? -11.730 -7.012 -5.628 1.00 76.31 383 GLN A O 1
ATOM 2985 N N . THR A 1 384 ? -11.289 -7.845 -7.663 1.00 75.50 384 THR A N 1
ATOM 2986 C CA . THR A 1 384 ? -11.531 -6.588 -8.386 1.00 75.50 384 THR A CA 1
ATOM 2987 C C . THR A 1 384 ? -12.999 -6.164 -8.270 1.00 75.50 384 THR A C 1
ATOM 2989 O O . THR A 1 384 ? -13.296 -4.997 -8.005 1.00 75.50 384 THR A O 1
ATOM 2992 N N . ALA A 1 385 ? -13.938 -7.107 -8.389 1.00 83.12 385 ALA A N 1
ATOM 2993 C CA . ALA A 1 385 ? -15.364 -6.854 -8.187 1.00 83.12 385 ALA A CA 1
ATOM 2994 C C . ALA A 1 385 ? -15.678 -6.424 -6.741 1.00 83.12 385 ALA A C 1
ATOM 2996 O O . ALA A 1 385 ? -16.438 -5.482 -6.519 1.00 83.12 385 ALA A O 1
ATOM 2997 N N . ALA A 1 386 ? -15.051 -7.056 -5.746 1.00 80.56 386 ALA A N 1
ATOM 2998 C CA . ALA A 1 386 ? -15.204 -6.664 -4.347 1.00 80.56 386 ALA A CA 1
ATOM 2999 C C . ALA A 1 386 ? -14.623 -5.265 -4.076 1.00 80.56 386 ALA A C 1
ATOM 3001 O O . ALA A 1 386 ? -15.269 -4.447 -3.423 1.00 80.56 386 ALA A O 1
ATOM 3002 N N . ALA A 1 387 ? -13.433 -4.962 -4.602 1.00 75.38 387 ALA A N 1
ATOM 3003 C CA . ALA A 1 387 ? -12.790 -3.660 -4.441 1.00 75.38 387 ALA A CA 1
ATOM 3004 C C . ALA A 1 387 ? -13.615 -2.532 -5.077 1.00 75.38 387 ALA A C 1
ATOM 3006 O O . ALA A 1 387 ? -13.870 -1.516 -4.432 1.00 75.38 387 ALA A O 1
ATOM 3007 N N . THR A 1 388 ? -14.101 -2.735 -6.305 1.00 80.88 388 THR A N 1
ATOM 3008 C CA . THR A 1 388 ? -14.982 -1.772 -6.989 1.00 80.88 388 THR A CA 1
ATOM 3009 C C . THR A 1 388 ? -16.306 -1.583 -6.246 1.00 80.88 388 THR A C 1
ATOM 3011 O O . THR A 1 388 ? -16.758 -0.449 -6.089 1.00 80.88 388 THR A O 1
ATOM 3014 N N . HIS A 1 389 ? -16.898 -2.653 -5.703 1.00 86.44 389 HIS A N 1
ATOM 3015 C CA . HIS A 1 389 ? -18.081 -2.556 -4.846 1.00 86.44 389 HIS A CA 1
ATOM 3016 C C . HIS A 1 389 ? -17.819 -1.695 -3.600 1.00 86.44 389 HIS A C 1
ATOM 3018 O O . HIS A 1 389 ? -18.570 -0.758 -3.331 1.00 86.44 389 HIS A O 1
ATOM 3024 N N . TRP A 1 390 ? -16.741 -1.965 -2.856 1.00 77.19 390 TRP A N 1
ATOM 3025 C CA . TRP A 1 390 ? -16.400 -1.196 -1.654 1.00 77.19 390 TRP A CA 1
ATOM 3026 C C . TRP A 1 390 ? -16.047 0.257 -1.955 1.00 77.19 390 TRP A C 1
ATOM 3028 O O . TRP A 1 390 ? -16.416 1.137 -1.181 1.00 77.19 390 TRP A O 1
ATOM 3038 N N . GLN A 1 391 ? -15.418 0.528 -3.098 1.00 77.88 391 GLN A N 1
ATOM 3039 C CA . GLN A 1 391 ? -15.180 1.889 -3.564 1.00 77.88 391 GLN A CA 1
ATOM 3040 C C . GLN A 1 391 ? -16.502 2.640 -3.776 1.00 77.88 391 GLN A C 1
ATOM 3042 O O . GLN A 1 391 ? -16.642 3.757 -3.290 1.00 77.88 391 GLN A O 1
ATOM 3047 N N . VAL A 1 392 ? -17.493 2.018 -4.427 1.00 87.38 392 VAL A N 1
ATOM 3048 C CA . VAL A 1 392 ? -18.827 2.617 -4.627 1.00 87.38 392 VAL A CA 1
ATOM 3049 C C . VAL A 1 392 ? -19.574 2.819 -3.306 1.00 87.38 392 VAL A C 1
ATOM 3051 O O . VAL A 1 392 ? -20.262 3.823 -3.131 1.00 87.38 392 VAL A O 1
ATOM 3054 N N . VAL A 1 393 ? -19.470 1.879 -2.363 1.00 83.50 393 VAL A N 1
ATOM 3055 C CA . VAL A 1 393 ? -20.074 2.029 -1.028 1.00 83.50 393 VAL A CA 1
ATOM 3056 C C . VAL A 1 393 ? -19.434 3.198 -0.278 1.00 83.50 393 VAL A C 1
ATOM 3058 O O . VAL A 1 393 ? -20.149 4.023 0.286 1.00 83.50 393 VAL A O 1
ATOM 3061 N N . ALA A 1 394 ? -18.104 3.306 -0.313 1.00 72.44 394 ALA A N 1
ATOM 3062 C CA . ALA A 1 394 ? -17.373 4.381 0.345 1.00 72.44 394 ALA A CA 1
ATOM 3063 C C . ALA A 1 394 ? -17.702 5.755 -0.256 1.00 72.44 394 ALA A C 1
ATOM 3065 O O . ALA A 1 394 ? -17.953 6.696 0.494 1.00 72.44 394 ALA A O 1
ATOM 3066 N N . THR A 1 395 ? -17.760 5.880 -1.587 1.00 80.88 395 THR A N 1
ATOM 3067 C CA . THR A 1 395 ? -18.126 7.152 -2.231 1.00 80.88 395 THR A CA 1
ATOM 3068 C C . THR A 1 395 ? -19.556 7.563 -1.896 1.00 80.88 395 THR A C 1
ATOM 3070 O O . THR A 1 395 ? -19.775 8.713 -1.526 1.00 80.88 395 THR A O 1
ATOM 3073 N N . LYS A 1 396 ? -20.516 6.629 -1.917 1.00 82.50 396 LYS A N 1
ATOM 3074 C CA . LYS A 1 396 ? -21.903 6.901 -1.501 1.00 82.50 396 LYS A CA 1
ATOM 3075 C C . LYS A 1 396 ? -22.006 7.328 -0.038 1.00 82.50 396 LYS A C 1
ATOM 3077 O O . LYS A 1 396 ? -22.738 8.263 0.265 1.00 82.50 396 LYS A O 1
ATOM 3082 N N . ALA A 1 397 ? -21.266 6.679 0.861 1.00 74.62 397 ALA A N 1
ATOM 3083 C CA . ALA A 1 397 ? -21.237 7.057 2.272 1.00 74.62 397 ALA A CA 1
ATOM 3084 C C . ALA A 1 397 ? -20.651 8.466 2.469 1.00 74.62 397 ALA A C 1
ATOM 3086 O O . ALA A 1 397 ? -21.194 9.257 3.237 1.00 74.62 397 ALA A O 1
ATOM 3087 N N . MET A 1 398 ? -19.587 8.820 1.738 1.00 78.50 398 MET A N 1
ATOM 3088 C CA . MET A 1 398 ? -19.032 10.178 1.758 1.00 78.50 398 MET A CA 1
ATOM 3089 C C . MET A 1 398 ? -20.015 11.214 1.201 1.00 78.50 398 MET A C 1
ATOM 3091 O O . MET A 1 398 ? -20.153 12.292 1.776 1.00 78.50 398 MET A O 1
ATOM 3095 N N . GLU A 1 399 ? -20.721 10.905 0.111 1.00 85.62 399 GLU A N 1
ATOM 3096 C CA . GLU A 1 399 ? -21.782 11.763 -0.427 1.00 85.62 399 GLU A CA 1
ATOM 3097 C C . GLU A 1 399 ? -22.918 11.958 0.582 1.00 85.62 399 GLU A C 1
ATOM 3099 O O . GLU A 1 399 ? -23.390 13.078 0.762 1.00 85.62 399 GLU A O 1
ATOM 3104 N N . GLU A 1 400 ? -23.340 10.903 1.281 1.00 80.44 400 GLU A N 1
ATOM 3105 C CA . GLU A 1 400 ? -24.353 10.990 2.333 1.00 80.44 400 GLU A CA 1
ATOM 3106 C C . GLU A 1 400 ? -23.886 11.862 3.503 1.00 80.44 400 GLU A C 1
ATOM 3108 O O . GLU A 1 400 ? -24.619 12.762 3.912 1.00 80.44 400 GLU A O 1
ATOM 3113 N N . ILE A 1 401 ? -22.653 11.678 3.984 1.00 73.81 401 ILE A N 1
ATOM 3114 C CA . ILE A 1 401 ? -22.053 12.527 5.024 1.00 73.81 401 ILE A CA 1
ATOM 3115 C C . ILE A 1 401 ? -22.001 13.988 4.565 1.00 73.81 401 ILE A C 1
ATOM 3117 O O . ILE A 1 401 ? -22.412 14.881 5.303 1.00 73.81 401 ILE A O 1
ATOM 3121 N N . ASN A 1 402 ? -21.557 14.250 3.335 1.00 79.12 402 ASN A N 1
ATOM 3122 C CA . ASN A 1 402 ? -21.512 15.603 2.780 1.00 79.12 402 ASN A CA 1
ATOM 3123 C C . ASN A 1 402 ? -22.911 16.216 2.661 1.00 79.12 402 ASN A C 1
ATOM 3125 O O . ASN A 1 402 ? -23.101 17.380 3.006 1.00 79.12 402 ASN A O 1
ATOM 3129 N N . ASN A 1 403 ? -23.905 15.434 2.241 1.00 81.31 403 ASN A N 1
ATOM 3130 C CA . ASN A 1 403 ? -25.299 15.866 2.183 1.00 81.31 403 ASN A CA 1
ATOM 3131 C C . ASN A 1 403 ? -25.865 16.158 3.578 1.00 81.31 403 ASN A C 1
ATOM 3133 O O . ASN A 1 403 ? -26.625 17.111 3.737 1.00 81.31 403 ASN A O 1
ATOM 3137 N N . LEU A 1 404 ? -25.507 15.365 4.591 1.00 74.88 404 LEU A N 1
ATOM 3138 C CA . LEU A 1 404 ? -25.889 15.608 5.982 1.00 74.88 404 LEU A CA 1
ATOM 3139 C C . LEU A 1 404 ? -25.210 16.863 6.544 1.00 74.88 404 LEU A C 1
ATOM 3141 O O . LEU A 1 404 ? -25.874 17.645 7.216 1.00 74.88 404 LEU A O 1
ATOM 3145 N N . ASN A 1 405 ? -23.942 17.099 6.207 1.00 77.12 405 ASN A N 1
ATOM 3146 C CA . ASN A 1 405 ? -23.194 18.292 6.609 1.00 77.12 405 ASN A CA 1
ATOM 3147 C C . ASN A 1 405 ? -23.681 19.568 5.906 1.00 77.12 405 ASN A C 1
ATOM 3149 O O . ASN A 1 405 ? -23.639 20.648 6.489 1.00 77.12 405 ASN A O 1
ATOM 3153 N N . ALA A 1 406 ? -24.139 19.457 4.656 1.00 81.31 406 ALA A N 1
ATOM 3154 C CA . ALA A 1 406 ? -24.684 20.574 3.888 1.00 81.31 406 ALA A CA 1
ATOM 3155 C C . ALA A 1 406 ? -26.120 20.939 4.298 1.00 81.31 406 ALA A C 1
ATOM 3157 O O . ALA A 1 406 ? -26.599 22.029 3.969 1.00 81.31 406 ALA A O 1
ATOM 3158 N N . ARG A 1 407 ? -26.833 20.047 5.000 1.00 80.94 407 ARG A N 1
ATOM 3159 C CA . ARG A 1 407 ? -28.146 20.376 5.557 1.00 80.94 407 ARG A CA 1
ATOM 3160 C C . ARG A 1 407 ? -27.974 21.410 6.674 1.00 80.94 407 ARG A C 1
ATOM 3162 O O . ARG A 1 407 ? -27.078 21.267 7.501 1.00 80.94 407 ARG A O 1
ATOM 3169 N N . PRO A 1 408 ? -28.839 22.440 6.729 1.00 77.12 408 PRO A N 1
ATOM 3170 C CA . PRO A 1 408 ? -28.847 23.361 7.856 1.00 77.12 408 PRO A CA 1
ATOM 3171 C C . PRO A 1 408 ? -29.065 22.588 9.161 1.00 77.12 408 PRO A C 1
ATOM 3173 O O . PRO A 1 408 ? -29.725 21.543 9.159 1.00 77.12 408 PRO A O 1
ATOM 3176 N N . ASP A 1 409 ? -28.505 23.114 10.255 1.00 72.56 409 ASP A N 1
ATOM 3177 C CA . ASP A 1 409 ? -28.579 22.510 11.586 1.00 72.56 409 ASP A CA 1
ATOM 3178 C C . ASP A 1 409 ? -29.982 21.971 11.884 1.00 72.56 409 ASP A C 1
ATOM 3180 O O . ASP A 1 409 ? -30.995 22.626 11.621 1.00 72.56 409 ASP A O 1
ATOM 3184 N N . CYS A 1 410 ? -30.036 20.747 12.415 1.00 73.00 410 CYS A N 1
ATOM 3185 C CA . CYS A 1 410 ? -31.292 20.061 12.673 1.00 73.00 410 CYS A CA 1
ATOM 3186 C C . CYS A 1 410 ? -32.227 20.951 13.512 1.00 73.00 410 CYS A C 1
ATOM 3188 O O . CYS A 1 410 ? -31.890 21.349 14.625 1.00 73.00 410 CYS A O 1
ATOM 3190 N N . ILE A 1 411 ? -33.417 21.249 12.977 1.00 76.44 411 ILE A N 1
ATOM 3191 C CA . ILE A 1 411 ? -34.403 22.153 13.600 1.00 76.44 411 ILE A CA 1
ATOM 3192 C C . ILE A 1 411 ? -34.993 21.537 14.883 1.00 76.44 411 ILE A C 1
ATOM 3194 O O . ILE A 1 411 ? -35.561 22.241 15.715 1.00 76.44 411 ILE A O 1
ATOM 3198 N N . VAL A 1 412 ? -34.849 20.220 15.065 1.00 80.75 412 VAL A N 1
ATOM 3199 C CA . VAL A 1 412 ? -35.362 19.494 16.228 1.00 80.75 412 VAL A CA 1
ATOM 3200 C C . VAL A 1 412 ? -34.493 19.809 17.459 1.00 80.75 412 VAL A C 1
ATOM 3202 O O . VAL A 1 412 ? -33.323 19.419 17.490 1.00 80.75 412 VAL A O 1
ATOM 3205 N N . PRO A 1 413 ? -35.035 20.460 18.509 1.00 77.38 413 PRO A N 1
ATOM 3206 C CA . PRO A 1 413 ? -34.241 20.911 19.656 1.00 77.38 413 PRO A CA 1
ATOM 3207 C C . PRO A 1 413 ? -33.506 19.788 20.403 1.00 77.38 413 PRO A C 1
ATOM 3209 O O . PRO A 1 413 ? -32.391 20.001 20.875 1.00 77.38 413 PRO A O 1
ATOM 3212 N N . SER A 1 414 ? -34.085 18.583 20.475 1.00 72.25 414 SER A N 1
ATOM 3213 C CA . SER A 1 414 ? -33.442 17.422 21.109 1.00 72.25 414 SER A CA 1
ATOM 3214 C C . SER A 1 414 ? -32.187 16.956 20.363 1.00 72.25 414 SER A C 1
ATOM 3216 O O . SER A 1 414 ? -31.229 16.521 20.995 1.00 72.25 414 SER A O 1
ATOM 3218 N N . HIS A 1 415 ? -32.145 17.092 19.034 1.00 78.19 415 HIS A N 1
ATOM 3219 C CA . HIS A 1 415 ? -30.971 16.732 18.232 1.00 78.19 415 HIS A CA 1
ATOM 3220 C C . HIS A 1 415 ? -29.859 17.775 18.343 1.00 78.19 415 HIS A C 1
ATOM 3222 O O . HIS A 1 415 ? -28.683 17.424 18.302 1.00 78.19 415 HIS A O 1
ATOM 3228 N N . ARG A 1 416 ? -30.214 19.052 18.536 1.00 77.38 416 ARG A N 1
ATOM 3229 C CA . ARG A 1 416 ? -29.233 20.106 18.819 1.00 77.38 416 ARG A CA 1
ATOM 3230 C C . ARG A 1 416 ? -28.541 19.875 20.163 1.00 77.38 416 ARG A C 1
ATOM 3232 O O . ARG A 1 416 ? -27.321 19.945 20.219 1.00 77.38 416 ARG A O 1
ATOM 3239 N N . GLY A 1 417 ? -29.305 19.503 21.194 1.00 80.00 417 GLY A N 1
ATOM 3240 C CA . GLY A 1 417 ? -28.746 19.117 22.494 1.00 80.00 417 GLY A CA 1
ATOM 3241 C C . GLY A 1 417 ? -27.776 17.937 22.390 1.00 80.00 417 GLY A C 1
ATOM 3242 O O . GLY A 1 417 ? -26.680 18.009 22.928 1.00 80.00 417 GLY A O 1
ATOM 3243 N N . LEU A 1 418 ? -28.132 16.903 21.618 1.00 79.50 418 LEU A N 1
ATOM 3244 C CA . LEU A 1 418 ? -27.250 15.762 21.344 1.00 79.50 418 LEU A CA 1
ATOM 3245 C C . LEU A 1 418 ? -25.988 16.149 20.560 1.00 79.50 418 LEU A C 1
ATOM 3247 O O . LEU A 1 418 ? -24.922 15.620 20.847 1.00 79.50 418 LEU A O 1
ATOM 3251 N N . LYS A 1 419 ? -26.078 17.069 19.590 1.00 78.56 419 LYS A N 1
ATOM 3252 C CA . LYS A 1 419 ? -24.910 17.581 18.851 1.00 78.56 419 LYS A CA 1
ATOM 3253 C C . LYS A 1 419 ? -23.954 18.335 19.777 1.00 78.56 419 LYS A C 1
ATOM 3255 O O . LYS A 1 419 ? -22.751 18.103 19.719 1.00 78.56 419 LYS A O 1
ATOM 3260 N N . ASP A 1 420 ? -24.487 19.210 20.626 1.00 80.38 420 ASP A N 1
ATOM 3261 C CA . ASP A 1 420 ? -23.693 19.985 21.581 1.00 80.38 420 ASP A CA 1
ATOM 3262 C C . ASP A 1 420 ? -23.083 19.073 22.660 1.00 80.38 420 ASP A C 1
ATOM 3264 O O . ASP A 1 420 ? -21.919 19.237 23.025 1.00 80.38 420 ASP A O 1
ATOM 3268 N N . GLU A 1 421 ? -23.830 18.066 23.123 1.00 84.50 421 GLU A N 1
ATOM 3269 C CA . GLU A 1 421 ? -23.331 17.047 24.047 1.00 84.50 421 GLU A CA 1
ATOM 3270 C C . GLU A 1 421 ? -22.235 16.193 23.403 1.00 84.50 421 GLU A C 1
ATOM 3272 O O . GLU A 1 421 ? -21.183 16.009 24.010 1.00 84.50 421 GLU A O 1
ATOM 3277 N N . LEU A 1 422 ? -22.425 15.727 22.164 1.00 82.38 422 LEU A N 1
ATOM 3278 C CA . LEU A 1 422 ? -21.400 14.990 21.422 1.00 82.38 422 LEU A CA 1
ATOM 3279 C C . LEU A 1 422 ? -20.145 15.838 21.217 1.00 82.38 422 LEU A C 1
ATOM 3281 O O . LEU A 1 422 ? -19.053 15.352 21.482 1.00 82.38 422 LEU A O 1
ATOM 3285 N N . ALA A 1 423 ? -20.279 17.109 20.833 1.00 79.94 423 ALA A N 1
ATOM 3286 C CA . ALA A 1 423 ? -19.140 18.014 20.692 1.00 79.94 423 ALA A CA 1
ATOM 3287 C C . ALA A 1 423 ? -18.416 18.245 22.031 1.00 79.94 423 ALA A C 1
ATOM 3289 O O . ALA A 1 423 ? -17.187 18.246 22.086 1.00 79.94 423 ALA A O 1
ATOM 3290 N N . ALA A 1 424 ? -19.160 18.393 23.131 1.00 88.00 424 ALA A N 1
ATOM 3291 C CA . ALA A 1 424 ? -18.578 18.521 24.464 1.00 88.00 424 ALA A CA 1
ATOM 3292 C C . ALA A 1 424 ? -17.842 17.241 24.897 1.00 88.00 424 ALA A C 1
ATOM 3294 O O . ALA A 1 424 ? -16.746 17.321 25.457 1.00 88.00 424 ALA A O 1
ATOM 3295 N N . ARG A 1 425 ? -18.411 16.063 24.612 1.00 83.38 425 ARG A N 1
ATOM 3296 C CA . ARG A 1 425 ? -17.775 14.763 24.865 1.00 83.38 425 ARG A CA 1
ATOM 3297 C C . ARG A 1 425 ? -16.532 14.564 24.009 1.00 83.38 425 ARG A C 1
ATOM 3299 O O . ARG A 1 425 ? -15.534 14.073 24.523 1.00 83.38 425 ARG A O 1
ATOM 3306 N N . ASP A 1 426 ? -16.560 14.997 22.756 1.00 83.12 426 ASP A N 1
ATOM 3307 C CA . ASP A 1 426 ? -15.418 14.902 21.849 1.00 83.12 426 ASP A CA 1
ATOM 3308 C C . ASP A 1 426 ? -14.252 15.777 22.339 1.00 83.12 426 ASP A C 1
ATOM 3310 O O . ASP A 1 426 ? -13.120 15.311 22.460 1.00 83.12 426 ASP A O 1
ATOM 3314 N N . ILE A 1 427 ? -14.535 17.007 22.788 1.00 85.56 427 ILE A N 1
ATOM 3315 C CA . ILE A 1 427 ? -13.542 17.868 23.455 1.00 85.56 427 ILE A CA 1
ATOM 3316 C C . ILE A 1 427 ? -13.018 17.216 24.744 1.00 85.56 427 ILE A C 1
ATOM 3318 O O . ILE A 1 427 ? -11.816 17.255 25.016 1.00 85.56 427 ILE A O 1
ATOM 3322 N N . GLN A 1 428 ? -13.892 16.602 25.548 1.00 86.81 428 GLN A N 1
ATOM 3323 C CA . GLN A 1 428 ? -13.491 15.898 26.768 1.00 86.81 428 GLN A CA 1
ATOM 3324 C C . GLN A 1 428 ? -12.538 14.731 26.459 1.00 86.81 428 GLN A C 1
ATOM 3326 O O . GLN A 1 428 ? -11.523 14.582 27.144 1.00 86.81 428 GLN A O 1
ATOM 3331 N N . LEU A 1 429 ? -12.830 13.937 25.426 1.00 83.06 429 LEU A N 1
ATOM 3332 C CA . LEU A 1 429 ? -11.989 12.827 24.977 1.00 83.06 429 LEU A CA 1
ATOM 3333 C C . LEU A 1 429 ? -10.650 13.321 24.421 1.00 83.06 429 LEU A C 1
ATOM 3335 O O . LEU A 1 429 ? -9.607 12.785 24.791 1.00 83.06 429 LEU A O 1
ATOM 3339 N N . GLN A 1 430 ? -10.645 14.387 23.616 1.00 80.00 430 GLN A N 1
ATOM 3340 C CA . GLN A 1 430 ? -9.410 15.017 23.135 1.00 80.00 430 GLN A CA 1
ATOM 3341 C C . GLN A 1 430 ? -8.531 15.502 24.297 1.00 80.00 430 GLN A C 1
ATOM 3343 O O . GLN A 1 430 ? -7.312 15.314 24.283 1.00 80.00 430 GLN A O 1
ATOM 3348 N N . LEU A 1 431 ? -9.137 16.076 25.340 1.00 86.81 431 LEU A N 1
ATOM 3349 C CA . LEU A 1 431 ? -8.413 16.528 26.527 1.00 86.81 431 LEU A CA 1
ATOM 3350 C C . LEU A 1 431 ? -7.837 15.347 27.326 1.00 86.81 431 LEU A C 1
ATOM 3352 O O . LEU A 1 431 ? -6.688 15.406 27.765 1.00 86.81 431 LEU A O 1
ATOM 3356 N N . GLN A 1 432 ? -8.589 14.251 27.469 1.00 80.94 432 GLN A N 1
ATOM 3357 C CA . GLN A 1 432 ? -8.097 13.013 28.085 1.00 80.94 432 GLN A CA 1
ATOM 3358 C C . GLN A 1 432 ? -6.940 12.401 27.284 1.00 80.94 432 GLN A C 1
ATOM 3360 O O . GLN A 1 432 ? -5.906 12.073 27.867 1.00 80.94 432 GLN A O 1
ATOM 3365 N N . ALA A 1 433 ? -7.061 12.326 25.957 1.00 77.12 433 ALA A N 1
ATOM 3366 C CA . ALA A 1 433 ? -6.004 11.842 25.073 1.00 77.12 433 ALA A CA 1
ATOM 3367 C C . ALA A 1 433 ? -4.727 12.693 25.190 1.00 77.12 433 ALA A C 1
ATOM 3369 O O . ALA A 1 433 ? -3.621 12.154 25.279 1.00 77.12 433 ALA A O 1
ATOM 3370 N N . ALA A 1 434 ? -4.862 14.021 25.276 1.00 82.81 434 ALA A N 1
ATOM 3371 C CA . ALA A 1 434 ? -3.733 14.924 25.485 1.00 82.81 43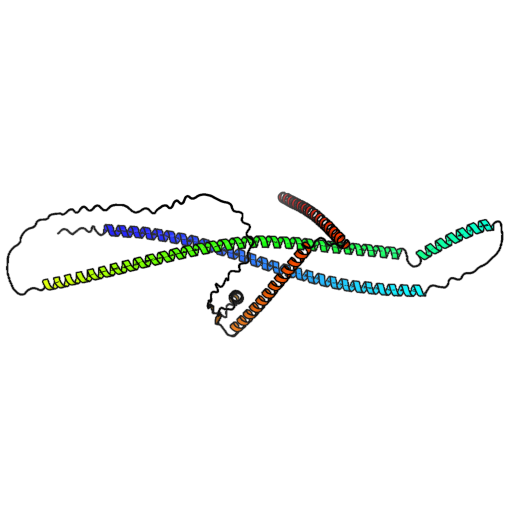4 ALA A CA 1
ATOM 3372 C C . ALA A 1 434 ? -3.029 14.683 26.834 1.00 82.81 434 ALA A C 1
ATOM 3374 O O . ALA A 1 434 ? -1.795 14.655 26.890 1.00 82.81 434 ALA A O 1
ATOM 3375 N N . VAL A 1 435 ? -3.791 14.458 27.911 1.00 87.94 435 VAL A N 1
ATOM 3376 C CA . VAL A 1 435 ? -3.246 14.128 29.241 1.00 87.94 435 VAL A CA 1
ATOM 3377 C C . VAL A 1 435 ? -2.515 12.782 29.221 1.00 87.94 435 VAL A C 1
ATOM 3379 O O . VAL A 1 435 ? -1.394 12.695 29.728 1.00 87.94 435 VAL A O 1
ATOM 3382 N N . VAL A 1 436 ? -3.094 11.752 28.595 1.00 84.31 436 VAL A N 1
ATOM 3383 C CA . VAL A 1 436 ? -2.465 10.426 28.457 1.00 84.31 436 VAL A CA 1
ATOM 3384 C C . VAL A 1 436 ? -1.176 10.519 27.641 1.00 84.31 436 VAL A C 1
ATOM 3386 O O . VAL A 1 436 ? -0.140 10.031 28.088 1.00 84.31 436 VAL A O 1
ATOM 3389 N N . SER A 1 437 ? -1.184 11.228 26.509 1.00 82.00 437 SER A N 1
ATOM 3390 C CA . SER A 1 437 ? 0.018 11.478 25.699 1.00 82.00 437 SER A CA 1
ATOM 3391 C C . SER A 1 437 ? 1.113 12.206 26.490 1.00 82.00 437 SER A C 1
ATOM 3393 O O . SER A 1 437 ? 2.302 11.889 26.379 1.00 82.00 437 SER A O 1
ATOM 3395 N N . GLN A 1 438 ? 0.744 13.193 27.313 1.00 89.56 438 GLN A N 1
ATOM 3396 C CA . GLN A 1 438 ? 1.697 13.889 28.176 1.00 89.56 438 GLN A CA 1
ATOM 3397 C C . GLN A 1 438 ? 2.283 12.949 29.238 1.00 89.56 438 GLN A C 1
ATOM 3399 O O . GLN A 1 438 ? 3.479 13.019 29.531 1.00 89.56 438 GLN A O 1
ATOM 3404 N N . TRP A 1 439 ? 1.462 12.073 29.813 1.00 91.62 439 TRP A N 1
ATOM 3405 C CA . TRP A 1 439 ? 1.899 11.083 30.791 1.00 91.62 439 TRP A CA 1
ATOM 3406 C C . TRP A 1 439 ? 2.820 10.025 30.172 1.00 91.62 439 TRP A C 1
ATOM 3408 O O . TRP A 1 439 ? 3.892 9.775 30.718 1.00 91.62 439 TRP A O 1
ATOM 3418 N N . GLN A 1 440 ? 2.477 9.489 28.999 1.00 82.62 440 GLN A N 1
ATOM 3419 C CA . GLN A 1 440 ? 3.317 8.552 28.247 1.00 82.62 440 GLN A CA 1
ATOM 3420 C C . GLN A 1 440 ? 4.684 9.162 27.921 1.00 82.62 440 GLN A C 1
ATOM 3422 O O . GLN A 1 440 ? 5.708 8.528 28.161 1.00 82.62 440 GLN A O 1
ATOM 3427 N N . ARG A 1 441 ? 4.729 10.425 27.472 1.00 88.62 441 ARG A N 1
ATOM 3428 C CA . ARG A 1 441 ? 5.996 11.149 27.263 1.00 88.62 441 ARG A CA 1
ATOM 3429 C C . ARG A 1 441 ? 6.814 11.282 28.545 1.00 88.62 441 ARG A C 1
ATOM 3431 O O . ARG A 1 441 ? 8.024 11.083 28.520 1.00 88.62 441 ARG A O 1
ATOM 3438 N N . LYS A 1 442 ? 6.173 11.594 29.676 1.00 91.19 442 LYS A N 1
ATOM 3439 C CA . LYS A 1 442 ? 6.860 11.637 30.976 1.00 91.19 442 LYS A CA 1
ATOM 3440 C C . LYS A 1 442 ? 7.413 10.265 31.366 1.00 91.19 442 LYS A C 1
ATOM 3442 O O . LYS A 1 442 ? 8.555 10.203 31.804 1.00 91.19 442 LYS A O 1
ATOM 3447 N N . MET A 1 443 ? 6.649 9.190 31.177 1.00 89.06 443 MET A N 1
ATOM 3448 C CA . MET A 1 443 ? 7.104 7.830 31.476 1.00 89.06 443 MET A CA 1
ATOM 3449 C C . MET A 1 443 ? 8.248 7.387 30.567 1.00 89.06 443 MET A C 1
ATOM 3451 O O . MET A 1 443 ? 9.226 6.843 31.063 1.00 89.06 443 MET A O 1
ATOM 3455 N N . ALA A 1 444 ? 8.186 7.691 29.269 1.00 88.94 444 ALA A N 1
ATOM 3456 C CA . ALA A 1 444 ? 9.283 7.431 28.342 1.00 88.94 444 ALA A CA 1
ATOM 3457 C C . ALA A 1 444 ? 10.574 8.147 28.775 1.00 88.94 444 ALA A C 1
ATOM 3459 O O . ALA A 1 444 ? 11.636 7.533 28.796 1.00 88.94 444 ALA A O 1
ATOM 3460 N N . ASN A 1 445 ? 10.480 9.407 29.212 1.00 92.31 445 ASN A N 1
ATOM 3461 C CA . ASN A 1 445 ? 11.632 10.144 29.742 1.00 92.31 445 ASN A CA 1
ATOM 3462 C C . ASN A 1 445 ? 12.182 9.527 31.038 1.00 92.31 445 ASN A C 1
ATOM 3464 O O . ASN A 1 445 ? 13.394 9.501 31.234 1.00 92.31 445 ASN A O 1
ATOM 3468 N N . VAL A 1 446 ? 11.311 9.030 31.925 1.00 93.44 446 VAL A N 1
ATOM 3469 C CA . VAL A 1 446 ? 11.734 8.324 33.147 1.00 93.44 446 VAL A CA 1
ATOM 3470 C C . VAL A 1 446 ? 12.432 7.009 32.799 1.00 93.44 446 VAL A C 1
ATOM 3472 O O . VAL A 1 446 ? 13.478 6.720 33.371 1.00 93.44 446 VAL A O 1
ATOM 3475 N N . HIS A 1 447 ? 11.903 6.238 31.847 1.00 90.81 447 HIS A N 1
ATOM 3476 C CA . HIS A 1 447 ? 12.542 5.009 31.374 1.00 90.81 447 HIS A CA 1
ATOM 3477 C C . HIS A 1 447 ? 13.905 5.282 30.742 1.00 90.81 447 HIS A C 1
ATOM 3479 O O . HIS A 1 447 ? 14.877 4.656 31.147 1.00 90.81 447 HIS A O 1
ATOM 3485 N N . ALA A 1 448 ? 14.004 6.273 29.852 1.00 92.06 448 ALA A N 1
ATOM 3486 C CA . ALA A 1 448 ? 15.275 6.682 29.260 1.00 92.06 448 ALA A CA 1
ATOM 3487 C C . ALA A 1 448 ? 16.299 7.089 30.333 1.00 92.06 448 ALA A C 1
ATOM 3489 O O . ALA A 1 448 ? 17.443 6.651 30.293 1.00 92.06 448 ALA A O 1
ATOM 3490 N N . PHE A 1 449 ? 15.874 7.846 31.350 1.00 96.44 449 PHE A N 1
ATOM 3491 C CA . PHE A 1 449 ? 16.734 8.199 32.480 1.00 96.44 449 PHE A CA 1
ATOM 3492 C C . PHE A 1 449 ? 17.215 6.970 33.270 1.00 96.44 449 PHE A C 1
ATOM 3494 O O . PHE A 1 449 ? 18.384 6.900 33.646 1.00 96.44 449 PHE A O 1
ATOM 3501 N N . ILE A 1 450 ? 16.333 5.998 33.531 1.00 94.94 450 ILE A N 1
ATOM 3502 C CA . ILE A 1 450 ? 16.695 4.747 34.214 1.00 94.94 450 ILE A CA 1
ATOM 3503 C C . ILE A 1 450 ? 17.682 3.939 33.365 1.00 94.94 450 ILE A C 1
ATOM 3505 O O . ILE A 1 450 ? 18.655 3.410 33.901 1.00 94.94 450 ILE A O 1
ATOM 3509 N N . ASP A 1 451 ? 17.458 3.853 32.057 1.00 94.69 451 ASP A N 1
ATOM 3510 C CA . ASP A 1 451 ? 18.330 3.128 31.136 1.00 94.69 451 ASP A CA 1
ATOM 3511 C C . ASP A 1 451 ? 19.718 3.771 31.047 1.00 94.69 451 ASP A C 1
ATOM 3513 O O . ASP A 1 451 ? 20.720 3.054 31.141 1.00 94.69 451 ASP A O 1
ATOM 3517 N N . ASP A 1 452 ? 19.789 5.103 30.974 1.00 95.75 452 ASP A N 1
ATOM 3518 C CA . ASP A 1 452 ? 21.037 5.870 31.010 1.00 95.75 452 ASP A CA 1
ATOM 3519 C C . ASP A 1 452 ? 21.780 5.668 32.338 1.00 95.75 452 ASP A C 1
ATOM 3521 O O . ASP A 1 452 ? 22.976 5.367 32.345 1.00 95.75 452 ASP A O 1
ATOM 3525 N N . ALA A 1 453 ? 21.075 5.744 33.472 1.00 94.38 453 ALA A N 1
ATOM 3526 C CA . ALA A 1 453 ? 21.658 5.493 34.789 1.00 94.38 453 ALA A CA 1
ATOM 3527 C C . ALA A 1 453 ? 22.172 4.048 34.920 1.00 94.38 453 ALA A C 1
ATOM 3529 O O . ALA A 1 453 ? 23.264 3.811 35.442 1.00 94.38 453 ALA A O 1
ATOM 3530 N N . ASN A 1 454 ? 21.426 3.069 34.401 1.00 93.25 454 ASN A N 1
ATOM 3531 C CA . ASN A 1 454 ? 21.837 1.667 34.379 1.00 93.25 454 ASN A CA 1
ATOM 3532 C C . ASN A 1 454 ? 23.045 1.436 33.464 1.00 93.25 454 ASN A C 1
ATOM 3534 O O . ASN A 1 454 ? 23.895 0.594 33.765 1.00 93.25 454 ASN A O 1
ATOM 3538 N N . ALA A 1 455 ? 23.121 2.136 32.331 1.00 94.62 455 ALA A N 1
ATOM 3539 C CA . ALA A 1 455 ? 24.272 2.098 31.437 1.00 94.62 455 ALA A CA 1
ATOM 3540 C C . ALA A 1 455 ? 25.510 2.719 32.104 1.0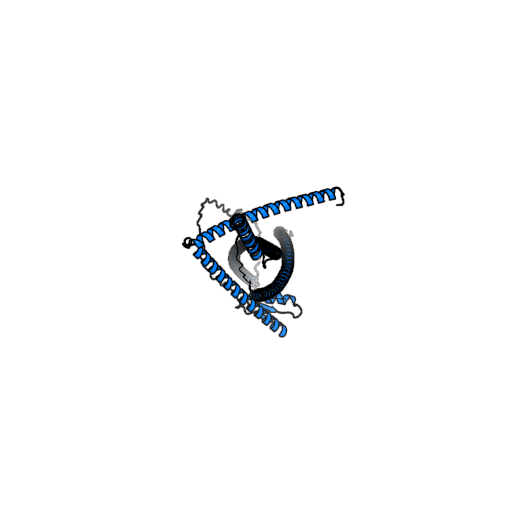0 94.62 455 ALA A C 1
ATOM 3542 O O . ALA A 1 455 ? 26.590 2.129 32.050 1.00 94.62 455 ALA A O 1
ATOM 3543 N N . GLU A 1 456 ? 25.352 3.847 32.800 1.00 96.19 456 GLU A N 1
ATOM 3544 C CA . GLU A 1 456 ? 26.426 4.502 33.550 1.00 96.19 456 GLU A CA 1
ATOM 3545 C C . GLU A 1 456 ? 26.935 3.628 34.706 1.00 96.19 456 GLU A C 1
ATOM 3547 O O . GLU A 1 456 ? 28.145 3.456 34.871 1.00 96.19 456 GLU A O 1
ATOM 3552 N N . MET A 1 457 ? 26.037 3.022 35.486 1.00 93.69 457 MET A N 1
ATOM 3553 C CA . MET A 1 457 ? 26.415 2.105 36.566 1.00 93.69 457 MET A CA 1
ATOM 3554 C C . MET A 1 457 ? 27.167 0.877 36.031 1.00 93.69 457 MET A C 1
ATOM 3556 O O . MET A 1 457 ? 28.220 0.526 36.572 1.00 93.69 457 MET A O 1
ATOM 3560 N N . ARG A 1 458 ? 26.719 0.294 34.909 1.00 94.56 458 ARG A N 1
ATOM 3561 C CA . ARG A 1 458 ? 27.455 -0.777 34.214 1.00 94.56 458 ARG A CA 1
ATOM 3562 C C . ARG A 1 458 ? 28.835 -0.316 33.737 1.00 94.56 458 ARG A C 1
ATOM 3564 O O . ARG A 1 458 ? 29.810 -1.040 33.925 1.00 94.56 458 ARG A O 1
ATOM 3571 N N . ALA A 1 459 ? 28.952 0.893 33.185 1.00 94.56 459 ALA A N 1
ATOM 3572 C CA . ALA A 1 459 ? 30.234 1.460 32.755 1.00 94.56 459 ALA A CA 1
ATOM 3573 C C . ALA A 1 459 ? 31.215 1.675 33.924 1.00 94.56 459 ALA A C 1
ATOM 3575 O O . ALA A 1 459 ? 32.427 1.565 33.746 1.00 94.56 459 ALA A O 1
ATOM 3576 N N . ARG A 1 460 ? 30.702 1.920 35.136 1.00 95.50 460 ARG A N 1
ATOM 3577 C CA . ARG A 1 460 ? 31.494 2.024 36.374 1.00 95.50 460 ARG A CA 1
ATOM 3578 C C . ARG A 1 460 ? 31.847 0.668 37.001 1.00 95.50 460 ARG A C 1
ATOM 3580 O O . ARG A 1 460 ? 32.453 0.639 38.069 1.00 95.50 460 ARG A O 1
ATOM 3587 N N . GLY A 1 461 ? 31.482 -0.447 36.365 1.00 92.06 461 GLY A N 1
ATOM 3588 C CA . GLY A 1 461 ? 31.738 -1.793 36.879 1.00 92.06 461 GLY A CA 1
ATOM 3589 C C . GLY A 1 461 ? 30.843 -2.189 38.056 1.00 92.06 461 GLY A C 1
ATOM 3590 O O . GLY A 1 461 ? 31.149 -3.156 38.753 1.00 92.06 461 GLY A O 1
ATOM 3591 N N . MET A 1 462 ? 29.747 -1.460 38.293 1.00 83.06 462 MET A N 1
ATOM 3592 C CA . MET A 1 462 ? 28.713 -1.891 39.229 1.00 83.06 462 MET A CA 1
ATOM 3593 C C . MET A 1 462 ? 27.835 -2.926 38.520 1.00 83.06 462 MET A C 1
ATOM 3595 O O . MET A 1 462 ? 27.124 -2.601 37.570 1.00 83.06 462 MET A O 1
ATOM 3599 N N . ASN A 1 463 ? 27.906 -4.181 38.967 1.00 74.06 463 ASN A N 1
ATOM 3600 C CA . ASN A 1 463 ? 26.906 -5.181 38.601 1.00 74.06 463 ASN A CA 1
ATOM 3601 C C . ASN A 1 463 ? 25.619 -4.850 39.363 1.00 74.06 463 ASN A C 1
ATOM 3603 O O . ASN A 1 463 ? 25.608 -4.925 40.593 1.00 74.06 463 ASN A O 1
ATOM 3607 N N . ILE A 1 464 ? 24.591 -4.436 38.620 1.00 62.59 464 ILE A N 1
ATOM 3608 C CA . ILE A 1 464 ? 23.224 -4.208 39.109 1.00 62.59 464 ILE A CA 1
ATOM 3609 C C . ILE A 1 464 ? 22.473 -5.533 39.119 1.00 62.59 464 ILE A C 1
ATOM 3611 O O . ILE A 1 464 ? 22.598 -6.263 38.106 1.00 62.59 464 ILE A O 1
#

Radius of gyration: 53.46 Å; chains: 1; bounding box: 137×70×179 Å

Foldseek 3Di:
DDDPDDPPVPVVVVVVVVVVVVVVVVVVVVVVVVVVVVVVVVVVVVVVVVVVVVVVVVVVVVVVVVVVVVVVVVVVVVVVVVVVVVVVVVVVVVVVVVVVVVVVVVPDDDDDDDDDDDDDPPVVVVVVVVVVVVVVVVVVVVVVVVVCVPPPVVNVVVVVVVVVVVVVVVVVVVVVVLVVVVVVVVVVVVVVVVVVVVVVVVVVVVVVVVVVVVVVVVVVVVVVVVVVVVVVVVVVVVVVVVVVVVVVVVVVVVVVVVVVVPPDDPDDDDDDDDDDDDDDDDDDDDDDDDDDDDDDDDDDDDDDDDDDDDDDDDDPPPDPPPPQPQDAAEDEDDPVDPPVLVVLLVVLCVRDPRHDYHYDDDPVVVVVSVVSNVVSNVVVVVVVVVVVVVVVVVVVVVVVVVVVVPDPDDPDVVVVVVVVVVVVVVVVSVVVVVVVVVVVVVVVVVVVVVVVVVVVCVVVVNDD

pLDDT: mean 76.57, std 18.13, range [33.88, 97.75]

Organism: NCBI:txid798071